Protein AF-A0A7D5TEG6-F1 (afdb_monomer_lite)

Radius of gyration: 22.54 Å; chains: 1; bounding box: 55×43×68 Å

Structure (mmCIF, N/CA/C/O backbone):
data_AF-A0A7D5TEG6-F1
#
_entry.id   AF-A0A7D5TEG6-F1
#
loop_
_atom_site.group_PDB
_atom_site.id
_atom_site.type_symbol
_atom_site.label_atom_id
_atom_site.label_alt_id
_atom_site.label_comp_id
_atom_site.label_asym_id
_atom_site.label_entity_id
_atom_site.label_seq_id
_atom_site.pdbx_PDB_ins_code
_atom_site.Cartn_x
_atom_site.Cartn_y
_atom_site.Cartn_z
_atom_site.occupancy
_atom_site.B_iso_or_equiv
_atom_site.auth_seq_id
_atom_site.auth_comp_id
_atom_site.auth_asym_id
_atom_site.auth_atom_id
_atom_site.pdbx_PDB_model_num
ATOM 1 N N . MET A 1 1 ? 4.858 13.757 38.043 1.00 33.81 1 MET A N 1
ATOM 2 C CA . MET A 1 1 ? 5.793 12.635 37.829 1.00 33.81 1 MET A CA 1
ATOM 3 C C . MET A 1 1 ? 5.201 11.864 36.675 1.00 33.81 1 MET A C 1
ATOM 5 O O . MET A 1 1 ? 4.073 11.424 36.832 1.00 33.81 1 MET A O 1
ATOM 9 N N . SER A 1 2 ? 5.861 11.837 35.517 1.00 42.12 2 SER A N 1
ATOM 10 C CA . SER A 1 2 ? 5.407 11.017 34.390 1.00 42.12 2 SER A CA 1
ATOM 11 C C . SER A 1 2 ? 5.449 9.573 34.869 1.00 42.12 2 SER A C 1
ATOM 13 O O . SER A 1 2 ? 6.533 9.056 35.125 1.00 42.12 2 SER A O 1
ATOM 15 N N . SER A 1 3 ? 4.293 8.974 35.142 1.00 52.59 3 SER A N 1
ATOM 16 C CA . SER A 1 3 ? 4.218 7.530 35.319 1.00 52.59 3 SER A CA 1
ATOM 17 C C . SER A 1 3 ? 4.649 6.920 33.994 1.00 52.59 3 SER A C 1
ATOM 19 O O . SER A 1 3 ? 4.058 7.244 32.968 1.00 52.59 3 SER A O 1
ATOM 21 N N . ASP A 1 4 ? 5.699 6.105 33.996 1.00 64.50 4 ASP A N 1
ATOM 22 C CA . ASP A 1 4 ? 6.094 5.345 32.814 1.00 64.50 4 ASP A CA 1
ATOM 23 C C . ASP A 1 4 ? 4.930 4.415 32.439 1.00 64.50 4 ASP A C 1
ATOM 25 O O .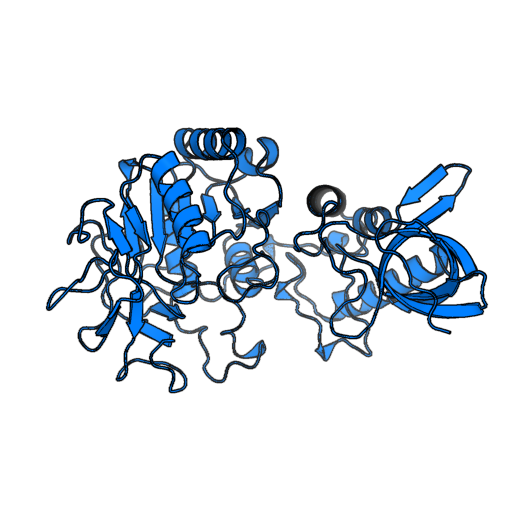 ASP A 1 4 ? 4.711 3.377 33.067 1.00 64.50 4 ASP A O 1
ATOM 29 N N . ILE A 1 5 ? 4.132 4.831 31.452 1.00 75.44 5 ILE A N 1
ATOM 30 C CA . ILE A 1 5 ? 3.056 4.024 30.879 1.00 75.44 5 ILE A CA 1
ATOM 31 C C . ILE A 1 5 ? 3.743 2.896 30.114 1.00 75.44 5 ILE A C 1
ATOM 33 O O . ILE A 1 5 ? 4.296 3.094 29.035 1.00 75.44 5 ILE A O 1
ATOM 37 N N . ALA A 1 6 ? 3.796 1.719 30.734 1.00 72.00 6 ALA A N 1
ATOM 38 C CA . ALA A 1 6 ? 4.521 0.583 30.190 1.00 72.00 6 ALA A CA 1
ATOM 39 C C . ALA A 1 6 ? 3.752 -0.058 29.023 1.00 72.00 6 ALA A C 1
ATOM 41 O O . ALA A 1 6 ? 2.621 -0.506 29.208 1.00 72.00 6 ALA A O 1
ATOM 42 N N . ALA A 1 7 ? 4.412 -0.178 27.865 1.00 66.12 7 ALA A N 1
ATOM 43 C CA . ALA A 1 7 ? 3.873 -0.774 26.636 1.00 66.12 7 ALA A CA 1
ATOM 44 C C . ALA A 1 7 ? 3.349 -2.215 26.810 1.00 66.12 7 ALA A C 1
ATOM 46 O O . ALA A 1 7 ? 2.412 -2.627 26.144 1.00 66.12 7 ALA A O 1
ATOM 47 N N . GLY A 1 8 ? 3.953 -2.996 27.713 1.00 68.75 8 GLY A N 1
ATOM 48 C CA . GLY A 1 8 ? 3.583 -4.398 27.953 1.00 68.75 8 GLY A CA 1
ATOM 49 C C . GLY A 1 8 ? 2.506 -4.610 29.021 1.00 68.75 8 GLY A C 1
ATOM 50 O O . GLY A 1 8 ? 2.272 -5.751 29.416 1.00 68.75 8 GLY A O 1
ATOM 51 N N . ALA A 1 9 ? 1.908 -3.539 29.547 1.00 81.31 9 ALA A N 1
ATOM 52 C CA . ALA A 1 9 ? 0.896 -3.605 30.595 1.00 81.31 9 ALA A CA 1
ATOM 53 C C . ALA A 1 9 ? -0.463 -3.123 30.079 1.00 81.31 9 ALA A C 1
ATOM 55 O O . ALA A 1 9 ? -0.548 -2.182 29.293 1.00 81.31 9 ALA A O 1
ATOM 56 N N . THR A 1 10 ? -1.529 -3.750 30.570 1.00 91.38 10 THR A N 1
ATOM 57 C CA . THR A 1 10 ? -2.897 -3.247 30.428 1.00 91.38 10 THR A CA 1
ATOM 58 C C . THR A 1 10 ? -3.204 -2.281 31.566 1.00 91.38 10 THR A C 1
ATOM 60 O O . THR A 1 10 ? -2.894 -2.583 32.723 1.00 91.38 10 THR A O 1
ATOM 63 N N . HIS A 1 11 ? -3.858 -1.164 31.267 1.00 95.06 11 HIS A N 1
ATOM 64 C CA . HIS A 1 11 ? -4.200 -0.130 32.243 1.00 95.06 11 HIS A CA 1
ATOM 65 C C . HIS A 1 11 ? -5.710 0.029 32.323 1.00 95.06 11 HIS A C 1
ATOM 67 O O . HIS A 1 11 ? -6.381 0.100 31.300 1.00 95.06 11 HIS A O 1
ATOM 73 N N . ARG A 1 12 ? -6.254 0.108 33.538 1.00 95.88 12 ARG A N 1
ATOM 74 C CA . ARG A 1 12 ? -7.656 0.477 33.738 1.00 95.88 12 ARG A CA 1
ATOM 75 C C . ARG A 1 12 ? -7.740 2.000 33.800 1.00 95.88 12 ARG A C 1
ATOM 77 O O . ARG A 1 12 ? -7.102 2.600 34.665 1.00 95.88 12 ARG A O 1
ATOM 84 N N . VAL A 1 13 ? -8.489 2.605 32.886 1.00 97.56 13 VAL A N 1
ATOM 85 C CA . VAL A 1 13 ? -8.575 4.064 32.721 1.00 97.56 13 VAL A CA 1
ATOM 86 C C . VAL A 1 13 ? -10.029 4.511 32.582 1.00 97.56 13 VAL A C 1
ATOM 88 O O . VAL A 1 13 ? -10.871 3.751 32.112 1.00 97.56 13 VAL A O 1
ATOM 91 N N . GLU A 1 14 ? -10.335 5.726 33.021 1.00 98.00 14 GLU A N 1
ATOM 92 C CA . GLU A 1 14 ? -11.634 6.380 32.810 1.00 98.00 14 GLU A CA 1
ATOM 93 C C . GLU A 1 14 ? -11.569 7.199 31.520 1.00 98.00 14 GLU A C 1
ATOM 95 O O . GLU A 1 14 ? -10.647 7.994 31.365 1.00 98.00 14 GLU A O 1
ATOM 100 N N . VAL A 1 15 ? -12.524 7.046 30.607 1.00 98.31 15 VAL A N 1
ATOM 101 C CA . VAL A 1 15 ? -12.613 7.905 29.416 1.00 98.31 15 VAL A CA 1
ATOM 102 C C . VAL A 1 15 ? -13.284 9.219 29.809 1.00 98.31 15 VAL A C 1
ATOM 104 O O . VAL A 1 15 ? -14.466 9.243 30.157 1.00 98.31 15 VAL A O 1
ATOM 107 N N . VAL A 1 16 ? -12.532 10.319 29.769 1.00 97.88 16 VAL A N 1
ATOM 108 C CA . VAL A 1 16 ? -12.995 11.629 30.260 1.00 97.88 16 VAL A CA 1
ATOM 109 C C . VAL A 1 16 ? -13.683 12.451 29.177 1.00 97.88 16 VAL A C 1
ATOM 111 O O . VAL A 1 16 ? -14.654 13.153 29.462 1.00 97.88 16 VAL A O 1
ATOM 114 N N . SER A 1 17 ? -13.210 12.327 27.941 1.00 97.69 17 SER A N 1
ATOM 115 C CA . SER A 1 17 ? -13.795 12.940 26.753 1.00 97.69 17 SER A CA 1
ATOM 116 C C . SER A 1 17 ? -13.511 12.088 25.526 1.00 97.69 17 SER A C 1
ATOM 118 O O . SER A 1 17 ? -12.554 11.320 25.477 1.00 97.69 17 SER A O 1
ATOM 120 N N . VAL A 1 18 ? -14.381 12.232 24.532 1.00 97.69 18 VAL A N 1
ATOM 121 C CA . VAL A 1 18 ? -14.226 11.642 23.205 1.00 97.69 18 VAL A CA 1
ATOM 122 C C . VAL A 1 18 ? -14.066 12.798 22.232 1.00 97.69 18 VAL A C 1
ATOM 124 O O . VAL A 1 18 ? -14.998 13.602 22.088 1.00 97.69 18 VAL A O 1
ATOM 127 N N . THR A 1 19 ? -12.889 12.882 21.620 1.00 95.44 19 THR A N 1
ATOM 128 C CA . THR A 1 19 ? -12.551 13.901 20.625 1.00 95.44 19 THR A CA 1
ATOM 129 C C . THR A 1 19 ? -13.340 13.615 19.352 1.00 95.44 19 THR A C 1
ATOM 131 O O . THR A 1 19 ? -14.197 14.412 18.967 1.00 95.44 19 THR A O 1
ATOM 134 N N . ASP A 1 20 ? -13.158 12.417 18.802 1.00 94.81 20 ASP A N 1
ATOM 135 C CA . ASP A 1 20 ? -13.818 11.911 17.598 1.00 94.81 20 ASP A CA 1
ATOM 136 C C . ASP A 1 20 ? -13.967 10.373 17.662 1.00 94.81 20 ASP A C 1
ATOM 138 O O . ASP A 1 20 ? -13.912 9.775 18.740 1.00 94.81 20 ASP A O 1
ATOM 142 N N . GLY A 1 21 ? -14.240 9.724 16.528 1.00 94.81 21 GLY A N 1
ATOM 143 C CA . GLY A 1 21 ? -14.522 8.292 16.465 1.00 94.81 21 GLY A CA 1
ATOM 144 C C . GLY A 1 21 ? -13.328 7.375 16.779 1.00 94.81 21 GLY A C 1
ATOM 145 O O . GLY A 1 21 ? -13.542 6.212 17.152 1.00 94.81 21 GLY A O 1
ATOM 146 N N . ASP A 1 22 ? -12.098 7.887 16.682 1.00 96.94 22 ASP A N 1
ATOM 147 C CA . ASP A 1 22 ? -10.858 7.137 16.895 1.00 96.94 22 ASP A CA 1
ATOM 148 C C . ASP A 1 22 ? -9.869 7.797 17.876 1.00 96.94 22 ASP A C 1
ATOM 150 O O . ASP A 1 22 ? -8.769 7.280 18.086 1.00 96.94 22 ASP A O 1
ATOM 154 N N . THR A 1 23 ? -10.253 8.897 18.524 1.00 97.44 23 THR A N 1
ATOM 155 C CA . THR A 1 23 ? -9.419 9.616 19.491 1.00 97.44 23 THR A CA 1
ATOM 156 C C . THR A 1 23 ? -10.198 9.947 20.766 1.00 97.44 23 THR A C 1
ATOM 158 O O . THR A 1 23 ? -11.286 10.530 20.741 1.00 97.44 23 THR A O 1
ATOM 161 N N . VAL A 1 24 ? -9.626 9.591 21.922 1.00 98.31 24 VAL A N 1
ATOM 162 C CA . VAL A 1 24 ? -10.227 9.834 23.244 1.00 98.31 24 VAL A CA 1
ATOM 163 C C . VAL A 1 24 ? -9.211 10.363 24.250 1.00 98.31 24 VAL A C 1
ATOM 165 O O . VAL A 1 24 ? -8.031 10.029 24.185 1.00 98.31 24 VAL A O 1
ATOM 168 N N . ASP A 1 25 ? -9.686 11.099 25.248 1.00 98.19 25 ASP A N 1
ATOM 169 C CA . ASP A 1 25 ? -8.905 11.431 26.436 1.00 98.19 25 ASP A CA 1
ATOM 170 C C . ASP A 1 25 ? -9.231 10.449 27.559 1.00 98.19 25 ASP A C 1
ATOM 172 O O . ASP A 1 25 ? -10.400 10.173 27.857 1.00 98.19 25 ASP A O 1
ATOM 176 N N . VAL A 1 26 ? -8.201 9.953 28.239 1.00 98.19 26 VAL A N 1
ATOM 177 C CA . VAL A 1 26 ? -8.351 9.017 29.356 1.00 98.19 26 VAL A CA 1
ATOM 178 C C . VAL A 1 26 ? -7.646 9.509 30.608 1.00 98.19 26 VAL A C 1
ATOM 180 O O . VAL A 1 26 ? -6.601 10.149 30.541 1.00 98.19 26 VAL A O 1
ATOM 183 N N . ARG A 1 27 ? -8.180 9.147 31.774 1.00 97.81 27 ARG A N 1
ATOM 184 C CA . ARG A 1 27 ? -7.600 9.407 33.091 1.00 97.81 27 ARG A CA 1
ATOM 185 C C . ARG A 1 27 ? -7.170 8.105 33.755 1.00 97.81 27 ARG A C 1
ATOM 187 O O . ARG A 1 27 ? -7.964 7.184 33.945 1.00 97.81 27 ARG A O 1
ATOM 194 N N . PHE A 1 28 ? -5.905 8.046 34.153 1.00 95.75 28 PHE A N 1
ATOM 195 C CA . PHE A 1 28 ? -5.330 6.934 34.912 1.00 95.75 28 PHE A CA 1
ATOM 196 C C . PHE A 1 28 ? -5.670 7.041 36.410 1.00 95.75 28 PHE A C 1
ATOM 198 O O . PHE A 1 28 ? -5.977 8.120 36.912 1.00 95.75 28 PHE A O 1
ATOM 205 N N . GLU A 1 29 ? -5.519 5.944 37.165 1.00 88.38 29 GLU A N 1
ATOM 206 C CA . GLU A 1 29 ? -5.794 5.876 38.619 1.00 88.38 29 GLU A CA 1
ATOM 207 C C . GLU A 1 29 ? -5.031 6.939 39.450 1.00 88.38 29 GLU A C 1
ATOM 209 O O . GLU A 1 29 ? -5.483 7.355 40.515 1.00 88.38 29 GLU A O 1
ATOM 214 N N . GLY A 1 30 ? -3.897 7.440 38.945 1.00 86.38 30 GLY A N 1
ATOM 215 C CA . GLY A 1 30 ? -3.116 8.526 39.555 1.00 86.38 30 GLY A CA 1
ATOM 216 C C . GLY A 1 30 ? -3.589 9.953 39.233 1.00 86.38 30 GLY A C 1
ATOM 217 O O . GLY A 1 30 ? -2.960 10.907 39.690 1.00 86.38 30 GLY A O 1
ATOM 218 N N . GLY A 1 31 ? -4.656 10.110 38.443 1.00 92.12 31 GLY A N 1
ATOM 219 C CA . GLY A 1 31 ? -5.210 11.398 38.008 1.00 92.12 31 GLY A CA 1
ATOM 220 C C . GLY A 1 31 ? -4.520 12.028 36.793 1.00 92.12 31 GLY A C 1
ATOM 221 O O . GLY A 1 31 ? -4.879 13.137 36.413 1.00 92.12 31 GLY A O 1
ATOM 222 N N . THR A 1 32 ? -3.533 11.357 36.194 1.00 94.00 32 THR A N 1
ATOM 223 C CA . THR A 1 32 ? -2.913 11.795 34.935 1.00 94.00 32 THR A CA 1
ATOM 224 C C . THR A 1 32 ? -3.886 11.590 33.781 1.00 94.00 32 THR A C 1
ATOM 226 O O . THR A 1 32 ? -4.437 10.497 33.651 1.00 94.00 32 THR A O 1
ATOM 229 N N . GLU A 1 33 ? -4.069 12.626 32.965 1.00 96.50 33 GLU A N 1
ATOM 230 C CA . GLU A 1 33 ? -4.866 12.588 31.738 1.00 96.50 33 GLU A CA 1
ATOM 231 C C . GLU A 1 33 ? -3.951 12.519 30.514 1.00 96.50 33 GLU A C 1
ATOM 233 O O . GLU A 1 33 ? -2.909 13.178 30.479 1.00 96.50 33 GLU A O 1
ATOM 238 N N . GLU A 1 34 ? -4.323 11.692 29.543 1.00 96.94 34 GLU A N 1
ATOM 239 C CA . GLU A 1 34 ? -3.583 11.458 28.304 1.00 96.94 34 GLU A CA 1
ATOM 240 C C . GLU A 1 34 ? -4.557 11.284 27.140 1.00 96.94 34 GLU A C 1
ATOM 242 O O . GLU A 1 34 ? -5.587 10.625 27.286 1.00 96.94 34 GLU A O 1
ATOM 247 N N . GLU A 1 35 ? -4.184 11.804 25.977 1.00 97.38 35 GLU A N 1
ATOM 248 C CA . GLU A 1 35 ? -4.896 11.562 24.723 1.00 97.38 35 GLU A CA 1
ATOM 249 C C . GLU A 1 35 ? -4.433 10.233 24.103 1.00 97.38 35 GLU A C 1
ATOM 251 O O . GLU A 1 35 ? -3.231 9.931 24.042 1.00 97.38 35 GLU A O 1
ATOM 256 N N . VAL A 1 36 ? -5.385 9.434 23.629 1.00 97.88 36 VAL A N 1
ATOM 257 C CA . VAL A 1 36 ? -5.186 8.115 23.025 1.00 97.88 36 VAL A CA 1
ATOM 258 C C . VAL A 1 36 ? -5.748 8.124 21.605 1.00 97.88 36 VAL A C 1
ATOM 260 O O . VAL A 1 36 ? -6.953 8.273 21.425 1.00 97.88 36 VAL A O 1
ATOM 263 N N . ARG A 1 37 ? -4.886 7.892 20.607 1.00 97.50 37 ARG A N 1
ATOM 264 C CA . ARG A 1 37 ? -5.292 7.518 19.244 1.00 97.50 37 ARG A CA 1
ATOM 265 C C . ARG A 1 37 ? -5.490 6.010 19.198 1.00 97.50 37 ARG A C 1
ATOM 267 O O . ARG A 1 37 ? -4.598 5.238 19.569 1.00 97.50 37 ARG A O 1
ATOM 274 N N . LEU A 1 38 ? -6.658 5.598 18.738 1.00 97.75 38 LEU A N 1
ATOM 275 C CA . LEU A 1 38 ? -7.035 4.206 18.602 1.00 97.75 38 LEU A CA 1
ATOM 276 C C . LEU A 1 38 ? -6.373 3.624 17.356 1.00 97.75 38 LEU A C 1
ATOM 278 O O . LEU A 1 38 ? -6.644 4.037 16.234 1.00 97.75 38 LEU A O 1
ATOM 282 N N . VAL A 1 39 ? -5.448 2.687 17.555 1.00 95.75 39 VAL A N 1
ATOM 283 C CA . VAL A 1 39 ? -4.628 2.174 16.449 1.00 95.75 39 VAL A CA 1
ATOM 284 C C . VAL A 1 39 ? -5.355 1.133 15.604 1.00 95.75 39 VAL A C 1
ATOM 286 O O . VAL A 1 39 ? -6.231 0.407 16.083 1.00 95.75 39 VAL A O 1
ATOM 289 N N . GLY A 1 40 ? -4.954 1.045 14.335 1.00 96.44 40 GLY A N 1
ATOM 290 C CA . GLY A 1 40 ? -5.494 0.094 13.360 1.00 96.44 40 GLY A CA 1
ATOM 291 C C . GLY A 1 40 ? -6.855 0.479 12.780 1.00 96.44 40 GLY A C 1
ATOM 292 O O . GLY A 1 40 ? -7.373 -0.253 11.938 1.00 96.44 40 GLY A O 1
ATOM 293 N N . ILE A 1 41 ? -7.424 1.607 13.203 1.00 98.06 41 ILE A N 1
ATOM 294 C CA . ILE A 1 41 ? -8.683 2.141 12.689 1.00 98.06 41 ILE A CA 1
ATOM 295 C C . ILE A 1 41 ? -8.505 3.589 12.259 1.00 98.06 41 ILE A C 1
ATOM 297 O O . ILE A 1 41 ? -7.598 4.279 12.732 1.00 98.06 41 ILE A O 1
ATOM 301 N N . ASP A 1 42 ? -9.395 4.016 11.381 1.00 97.69 42 ASP A N 1
ATOM 302 C CA . ASP A 1 42 ? -9.505 5.398 10.950 1.00 97.69 42 ASP A CA 1
ATOM 303 C C . ASP A 1 42 ? -10.981 5.721 10.716 1.00 97.69 42 ASP A C 1
ATOM 305 O O . ASP A 1 42 ? -11.704 4.941 10.080 1.00 97.69 42 ASP A O 1
ATOM 309 N N . THR A 1 43 ? -11.459 6.809 11.310 1.00 97.69 43 THR A N 1
ATOM 310 C CA . THR A 1 43 ? -12.837 7.287 11.123 1.00 97.69 43 THR A CA 1
ATOM 311 C C . THR A 1 43 ? -12.859 8.477 10.178 1.00 97.69 43 THR A C 1
ATOM 313 O O . THR A 1 43 ? -11.905 9.249 10.215 1.00 97.69 43 THR A O 1
ATOM 316 N N . PRO A 1 44 ? -13.930 8.675 9.384 1.00 97.31 44 PRO A N 1
ATOM 317 C CA . PRO A 1 44 ? -14.028 9.862 8.547 1.00 97.31 44 PRO A CA 1
ATOM 318 C C . PRO A 1 44 ? -13.876 11.143 9.370 1.00 97.31 44 PRO A C 1
ATOM 320 O O . PRO A 1 44 ? -14.352 11.225 10.509 1.00 97.31 44 PRO A O 1
ATOM 323 N N . GLU A 1 45 ? -13.243 12.153 8.789 1.00 95.56 45 GLU A N 1
ATOM 324 C CA . GLU A 1 45 ? -13.004 13.421 9.465 1.00 95.56 45 GLU A CA 1
ATOM 325 C C . GLU A 1 45 ? -14.304 14.214 9.644 1.00 95.56 45 GLU A C 1
ATOM 327 O O . GLU A 1 45 ? -15.174 14.277 8.773 1.00 95.56 45 GLU A O 1
ATOM 332 N N . THR A 1 46 ? -14.427 14.884 10.789 1.00 93.81 46 THR A N 1
ATOM 333 C CA . THR A 1 46 ? -15.545 15.801 11.065 1.00 93.81 46 THR A CA 1
ATOM 334 C C . THR A 1 46 ? -15.424 17.098 10.254 1.00 93.81 46 THR A C 1
ATOM 336 O O . THR A 1 46 ? -14.378 17.401 9.678 1.00 93.81 46 THR A O 1
ATOM 339 N N . GLU A 1 47 ? -16.467 17.939 10.251 1.00 92.94 47 GLU A N 1
ATOM 340 C CA . GLU A 1 47 ? -16.465 19.218 9.512 1.00 92.94 47 GLU A CA 1
ATOM 341 C C . GLU A 1 47 ? -15.282 20.125 9.907 1.00 92.94 47 GLU A C 1
ATOM 343 O O . GLU A 1 47 ? -14.719 20.823 9.064 1.00 92.94 47 GLU A O 1
ATOM 348 N N . GLU A 1 48 ? -14.850 20.094 11.173 1.00 91.94 48 GLU A N 1
ATOM 349 C CA . GLU A 1 48 ? -13.700 20.876 11.653 1.00 91.94 48 GLU A CA 1
ATOM 350 C C . GLU A 1 48 ? -12.377 20.466 10.974 1.00 91.94 48 GLU A C 1
ATOM 352 O O . GLU A 1 48 ? -11.491 21.306 10.737 1.00 91.94 48 GLU A O 1
ATOM 357 N N . ASN A 1 49 ? -12.266 19.189 10.608 1.00 91.94 49 ASN A N 1
ATOM 358 C CA . ASN A 1 49 ? -11.065 18.567 10.064 1.00 91.94 49 ASN A CA 1
ATOM 359 C C . ASN A 1 49 ? -11.199 18.112 8.608 1.00 91.94 49 ASN A C 1
ATOM 361 O O . ASN A 1 49 ? -10.211 17.647 8.051 1.00 91.94 49 ASN A O 1
ATOM 365 N N . ARG A 1 50 ? -12.330 18.369 7.933 1.00 92.12 50 ARG A N 1
ATOM 366 C CA . ARG A 1 50 ? -12.611 17.965 6.537 1.00 92.12 50 ARG A CA 1
ATOM 367 C C . ARG A 1 50 ? -11.525 18.282 5.504 1.00 92.12 50 ARG A C 1
ATOM 369 O O . ARG A 1 50 ? -11.515 17.721 4.420 1.00 92.12 50 ARG A O 1
ATOM 376 N N . ARG A 1 51 ? -10.631 19.232 5.801 1.00 89.75 51 ARG A N 1
ATOM 377 C CA . ARG A 1 51 ? -9.480 19.586 4.950 1.00 89.75 51 ARG A CA 1
ATOM 378 C C . ARG A 1 51 ? -8.383 18.514 4.921 1.00 89.75 51 ARG A C 1
ATOM 380 O O . ARG A 1 51 ? -7.504 18.609 4.076 1.00 89.75 51 ARG A O 1
ATOM 387 N N . PHE A 1 52 ? -8.388 17.600 5.887 1.00 90.25 52 PHE A N 1
ATOM 388 C CA . PHE A 1 52 ? -7.456 16.481 5.998 1.00 90.25 52 PHE A CA 1
ATOM 389 C C . PHE A 1 52 ? -8.058 15.174 5.474 1.00 90.25 52 PHE A C 1
ATOM 391 O O . PHE A 1 52 ? -7.334 14.196 5.349 1.00 90.25 52 PHE A O 1
ATOM 398 N N . GLU A 1 53 ? -9.354 15.175 5.151 1.00 93.06 53 GLU A N 1
ATOM 399 C CA . GLU A 1 53 ? -10.039 14.016 4.594 1.00 93.06 53 GLU A CA 1
ATOM 400 C C . GLU A 1 53 ? -9.588 13.753 3.157 1.00 93.06 53 GLU A C 1
ATOM 402 O O . GLU A 1 53 ? -9.479 14.681 2.342 1.00 93.06 53 GLU A O 1
ATOM 407 N N . ARG A 1 54 ? -9.405 12.476 2.825 1.00 90.94 54 ARG A N 1
ATOM 408 C CA . ARG A 1 54 ? -9.052 12.026 1.481 1.00 90.94 54 ARG A CA 1
ATOM 409 C C . ARG A 1 54 ? -10.053 10.997 1.001 1.00 90.94 54 ARG A C 1
ATOM 411 O O . ARG A 1 54 ? -10.030 9.831 1.379 1.00 90.94 54 ARG A O 1
ATOM 418 N N . ILE A 1 55 ? -10.888 11.394 0.048 1.00 91.12 55 ILE A N 1
ATOM 419 C CA . ILE A 1 55 ? -11.902 10.493 -0.504 1.00 91.12 55 ILE A CA 1
ATOM 420 C C . ILE A 1 55 ? -11.302 9.249 -1.185 1.00 91.12 55 ILE A C 1
ATOM 422 O O . ILE A 1 55 ? -11.932 8.199 -1.248 1.00 91.12 55 ILE A O 1
ATOM 426 N N . GLN A 1 56 ? -10.062 9.324 -1.669 1.00 92.31 56 GLN A N 1
ATOM 427 C CA . GLN A 1 56 ? -9.327 8.211 -2.277 1.00 92.31 56 GLN A CA 1
ATOM 428 C C . GLN A 1 56 ? -9.039 7.064 -1.288 1.00 92.31 56 GLN A C 1
ATOM 430 O O . GLN A 1 56 ? -8.793 5.931 -1.712 1.00 92.31 56 GLN A O 1
ATOM 435 N N . GLU A 1 57 ? -9.092 7.327 0.019 1.00 93.12 57 GLU A N 1
ATOM 436 C CA . GLU A 1 57 ? -8.946 6.314 1.071 1.00 93.12 57 GLU A CA 1
ATOM 437 C C . GLU A 1 57 ? -10.240 5.506 1.289 1.00 93.12 57 GLU A C 1
ATOM 439 O O . GLU A 1 57 ? -10.190 4.387 1.804 1.00 93.12 57 GLU A O 1
ATOM 444 N N . TRP A 1 58 ? -11.383 6.023 0.820 1.00 94.06 58 TRP A N 1
ATOM 445 C CA . TRP A 1 58 ? -12.721 5.459 1.015 1.00 94.06 58 TRP A CA 1
ATOM 446 C C . TRP A 1 58 ? -13.279 4.869 -0.293 1.00 94.06 58 TRP A C 1
ATOM 448 O O . TRP A 1 58 ? -13.913 5.581 -1.078 1.00 94.06 58 TRP A O 1
ATOM 458 N N . PRO A 1 59 ? -13.062 3.569 -0.568 1.00 89.94 59 PRO A N 1
ATOM 459 C CA . PRO A 1 59 ? -13.508 2.955 -1.816 1.00 89.94 59 PRO A CA 1
ATOM 460 C C . PRO A 1 59 ? -15.036 2.937 -1.903 1.00 89.94 59 PRO A C 1
ATOM 462 O O . PRO A 1 59 ? -15.726 2.661 -0.919 1.00 89.94 59 PRO A O 1
ATOM 465 N N . GLY A 1 60 ? -15.565 3.209 -3.089 1.00 91.06 60 GLY A N 1
ATOM 466 C CA . GLY A 1 60 ? -16.992 3.293 -3.403 1.00 91.06 60 GLY A CA 1
ATOM 467 C C . GLY A 1 60 ? -17.700 4.505 -2.816 1.00 91.06 60 GLY A C 1
ATOM 468 O O . GLY A 1 60 ? -18.905 4.625 -2.988 1.00 91.06 60 GLY A O 1
ATOM 469 N N . ILE A 1 61 ? -16.991 5.403 -2.128 1.00 93.38 61 ILE A N 1
ATOM 470 C CA . ILE A 1 61 ? -17.559 6.657 -1.631 1.00 93.38 61 ILE A CA 1
ATOM 471 C C . ILE A 1 61 ? -17.089 7.783 -2.550 1.00 93.38 61 ILE A C 1
ATOM 473 O O . ILE A 1 61 ? -15.887 7.987 -2.725 1.00 93.38 61 ILE A O 1
ATOM 477 N N . GLY A 1 62 ? -18.039 8.476 -3.181 1.00 87.81 62 GLY A N 1
ATOM 478 C CA . GLY A 1 62 ? -17.774 9.541 -4.161 1.00 87.81 62 GLY A CA 1
ATOM 479 C C . GLY A 1 62 ? -18.093 10.959 -3.676 1.00 87.81 62 GLY A C 1
ATOM 480 O O . GLY A 1 62 ? -17.651 11.925 -4.296 1.00 87.81 62 GLY A O 1
ATOM 481 N N . ASP A 1 63 ? -18.811 11.100 -2.558 1.00 91.19 63 ASP A N 1
ATOM 482 C CA . ASP A 1 63 ? -19.208 12.396 -2.000 1.00 91.19 63 ASP A CA 1
ATOM 483 C C . ASP A 1 63 ? -18.486 12.707 -0.671 1.00 91.19 63 ASP A C 1
ATOM 485 O O . ASP A 1 63 ? -18.733 12.032 0.332 1.00 91.19 63 ASP A O 1
ATOM 489 N N . PRO A 1 64 ? -17.634 13.750 -0.613 1.00 92.25 64 PRO A N 1
ATOM 490 C CA . PRO A 1 64 ? -16.983 14.178 0.625 1.00 92.25 64 PRO A CA 1
ATOM 491 C C . PRO A 1 64 ? -17.953 14.573 1.748 1.00 92.25 64 PRO A C 1
ATOM 493 O O . PRO A 1 64 ? -17.612 14.431 2.919 1.00 92.25 64 PRO A O 1
ATOM 496 N N . GLU A 1 65 ? -19.157 15.062 1.432 1.00 94.94 65 GLU A N 1
ATOM 497 C CA . GLU A 1 65 ? -20.135 15.438 2.468 1.00 94.94 65 GLU A CA 1
ATOM 498 C C . GLU A 1 65 ? -20.677 14.208 3.208 1.00 94.94 65 GLU A C 1
ATOM 500 O O . GLU A 1 65 ? -20.978 14.280 4.401 1.00 94.94 65 GLU A O 1
ATOM 505 N N . THR A 1 66 ? -20.722 13.055 2.532 1.00 95.75 66 THR A N 1
ATOM 506 C CA . THR A 1 66 ? -21.052 11.774 3.167 1.00 95.75 66 THR A CA 1
ATOM 507 C C . THR A 1 66 ? -20.016 11.427 4.238 1.00 95.75 66 THR A C 1
ATOM 509 O O . THR A 1 66 ? -20.385 11.026 5.341 1.00 95.75 66 THR A O 1
ATOM 512 N N . LEU A 1 67 ? -18.725 11.640 3.964 1.00 96.69 67 LEU A N 1
ATOM 513 C CA . LEU A 1 67 ? -17.658 11.390 4.940 1.00 96.69 67 LEU A CA 1
ATOM 514 C C . LEU A 1 67 ? -17.802 12.291 6.169 1.00 96.69 67 LEU A C 1
ATOM 516 O O . LEU A 1 67 ? -17.796 11.781 7.284 1.00 96.69 67 LEU A O 1
ATOM 520 N N . VAL A 1 68 ? -18.066 13.587 5.983 1.00 96.50 68 VAL A N 1
ATOM 521 C CA . VAL A 1 68 ? -18.302 14.519 7.101 1.00 96.50 68 VAL A CA 1
ATOM 522 C C . VAL A 1 68 ? -19.478 14.073 7.975 1.00 96.50 68 VAL A C 1
ATOM 524 O O . VAL A 1 68 ? -19.373 14.046 9.205 1.00 96.50 68 VAL A O 1
ATOM 527 N N . GLU A 1 69 ? -20.601 13.679 7.364 1.00 97.12 69 GLU A N 1
ATOM 528 C CA . GLU A 1 69 ? -21.751 13.159 8.107 1.00 97.12 69 GLU A CA 1
ATOM 529 C C . GLU A 1 69 ? -21.385 11.902 8.911 1.00 97.12 69 GLU A C 1
ATOM 531 O O . GLU A 1 69 ? -21.767 11.767 10.080 1.00 97.12 69 GLU A O 1
ATOM 536 N N . TYR A 1 70 ? -20.636 10.979 8.309 1.00 97.88 70 TYR A N 1
ATOM 537 C CA . TYR A 1 70 ? -20.220 9.758 8.986 1.00 97.88 70 TYR A CA 1
ATOM 538 C C . TYR A 1 70 ? -19.130 9.980 10.036 1.00 97.88 70 TYR A C 1
ATOM 540 O O . TYR A 1 70 ? -19.128 9.243 11.020 1.00 97.88 70 TYR A O 1
ATOM 548 N N . GLY A 1 71 ? -18.305 11.021 9.925 1.00 97.75 71 GLY A N 1
ATOM 549 C CA . GLY A 1 71 ? -17.378 11.441 10.978 1.00 97.75 71 GLY A CA 1
ATOM 550 C C . GLY A 1 71 ? -18.111 11.894 12.242 1.00 97.75 71 GLY A C 1
ATOM 551 O O . GLY A 1 71 ? -17.779 11.485 13.362 1.00 97.75 71 GLY A O 1
ATOM 552 N N . GLU A 1 72 ? -19.204 12.648 12.086 1.00 98.00 72 GLU A N 1
ATOM 553 C CA . GLU A 1 72 ? -20.079 13.022 13.207 1.00 98.00 72 GLU A CA 1
ATOM 554 C C . GLU A 1 72 ? -20.795 11.805 13.813 1.00 98.00 72 GLU A C 1
ATOM 556 O O . GLU A 1 72 ? -20.899 11.675 15.039 1.00 98.00 72 GLU A O 1
ATOM 561 N N . ARG A 1 73 ? -21.259 10.869 12.972 1.00 98.50 73 ARG A N 1
ATOM 562 C CA . ARG A 1 73 ? -21.894 9.620 13.427 1.00 98.50 73 ARG A CA 1
ATOM 563 C C . ARG A 1 73 ? -20.905 8.705 14.156 1.00 98.50 73 ARG A C 1
ATOM 565 O O . ARG A 1 73 ? -21.259 8.172 15.207 1.00 98.50 73 ARG A O 1
ATOM 572 N N . ALA A 1 74 ? -19.676 8.568 13.66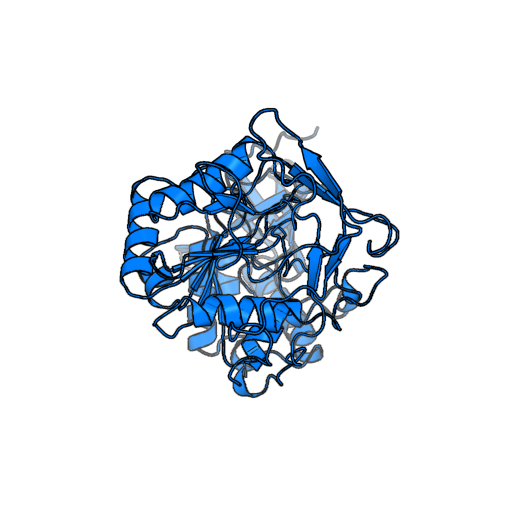2 1.00 98.44 74 ALA A N 1
ATOM 573 C CA . ALA A 1 74 ? -18.607 7.813 14.312 1.00 98.44 74 ALA A CA 1
ATOM 574 C C . ALA A 1 74 ? -18.261 8.415 15.681 1.00 98.44 74 ALA A C 1
ATOM 576 O O . ALA A 1 74 ? -18.189 7.703 16.683 1.00 98.44 74 ALA A O 1
ATOM 577 N N . SER A 1 75 ? -18.168 9.744 15.756 1.00 98.31 75 SER A N 1
ATOM 578 C CA . SER A 1 75 ? -17.955 10.467 17.011 1.00 98.31 75 SER A CA 1
ATOM 579 C C . SER A 1 75 ? -19.107 10.270 18.006 1.00 98.31 75 SER A C 1
ATOM 581 O O . SER A 1 75 ? -18.891 10.139 19.212 1.00 98.31 75 SER A O 1
ATOM 583 N N . ALA A 1 76 ? -20.357 10.244 17.535 1.00 98.44 76 ALA A N 1
ATOM 584 C CA . ALA A 1 76 ? -21.517 9.950 18.377 1.00 98.44 76 ALA A CA 1
ATOM 585 C C . ALA A 1 76 ? -21.506 8.500 18.889 1.00 98.44 76 ALA A C 1
ATOM 587 O O . ALA A 1 76 ? -21.759 8.279 20.074 1.00 98.44 76 ALA A O 1
ATOM 588 N N . PHE A 1 77 ? -21.156 7.539 18.030 1.00 98.50 77 PHE A N 1
ATOM 589 C CA . PHE A 1 77 ? -21.008 6.130 18.395 1.00 98.50 77 PHE A CA 1
ATOM 590 C C . PHE A 1 77 ? -19.934 5.936 19.476 1.00 98.50 77 PHE A C 1
ATOM 592 O O . PHE A 1 77 ? -20.190 5.309 20.505 1.00 98.50 77 PHE A O 1
ATOM 599 N N . ALA A 1 78 ? -18.767 6.560 19.303 1.00 98.38 78 ALA A N 1
ATOM 600 C CA . ALA A 1 78 ? -17.693 6.566 20.291 1.00 98.38 78 ALA A CA 1
ATOM 601 C C . ALA A 1 78 ? -18.156 7.129 21.644 1.00 98.38 78 ALA A C 1
ATOM 603 O O . ALA A 1 78 ? -17.919 6.524 22.689 1.00 98.38 78 ALA A O 1
ATOM 604 N N . ARG A 1 79 ? -18.878 8.259 21.640 1.00 98.44 79 ARG A N 1
ATOM 605 C CA . ARG A 1 79 ? -19.434 8.868 22.862 1.00 98.44 79 ARG A CA 1
ATOM 606 C C . ARG A 1 79 ? -20.435 7.957 23.561 1.00 98.44 79 ARG A C 1
ATOM 608 O O . ARG A 1 79 ? -20.394 7.867 24.782 1.00 98.44 79 ARG A O 1
ATOM 615 N N . GLU A 1 80 ? -21.307 7.289 22.810 1.00 97.62 80 GLU A N 1
ATOM 616 C CA . GLU A 1 80 ? -22.287 6.347 23.363 1.00 97.62 80 GLU A CA 1
ATOM 617 C C . GLU A 1 80 ? -21.614 5.149 24.044 1.00 97.62 80 GLU A C 1
ATOM 619 O O . GLU A 1 80 ? -22.081 4.706 25.091 1.00 97.62 80 GLU A O 1
ATOM 624 N N . ARG A 1 81 ? -20.529 4.624 23.460 1.00 97.31 81 ARG A N 1
ATOM 625 C CA . ARG A 1 81 ? -19.830 3.439 23.977 1.00 97.31 81 ARG A CA 1
ATOM 626 C C . ARG A 1 81 ? -18.820 3.735 25.076 1.00 97.31 81 ARG A C 1
ATOM 628 O O . ARG A 1 81 ? -18.636 2.899 25.953 1.00 97.31 81 ARG A O 1
ATOM 635 N N . LEU A 1 82 ? -18.132 4.873 25.004 1.00 98.12 82 LEU A N 1
ATOM 636 C CA . LEU A 1 82 ? -16.922 5.106 25.791 1.00 98.12 82 LEU A CA 1
ATOM 637 C C . LEU A 1 82 ? -17.056 6.235 26.813 1.00 98.12 82 LEU A C 1
ATOM 639 O O . LEU A 1 82 ? -16.384 6.179 27.835 1.00 98.12 82 LEU A O 1
ATOM 643 N N . ALA A 1 83 ? -17.865 7.272 26.579 1.00 96.88 83 ALA A N 1
ATOM 644 C CA . ALA A 1 83 ? -17.793 8.481 27.403 1.00 96.88 83 ALA A CA 1
ATOM 645 C C . ALA A 1 83 ? -18.206 8.222 28.865 1.00 96.88 83 ALA A C 1
ATOM 647 O O . ALA A 1 83 ? -19.335 7.826 29.146 1.00 96.88 83 ALA A O 1
ATOM 648 N N . GLY A 1 84 ? -17.297 8.499 29.806 1.00 96.25 84 GLY A N 1
ATOM 649 C CA . GLY A 1 84 ? -17.501 8.250 31.236 1.00 96.25 84 GLY A CA 1
ATOM 650 C C . GLY A 1 84 ? -17.334 6.786 31.658 1.00 96.25 84 GLY A C 1
ATOM 651 O O . GLY A 1 84 ? -17.422 6.490 32.853 1.00 96.25 84 GLY A O 1
ATOM 652 N N . GLU A 1 85 ? -17.067 5.877 30.719 1.00 96.88 85 GLU A N 1
ATOM 653 C CA . GLU A 1 85 ? -16.835 4.470 31.018 1.00 96.88 85 GLU A CA 1
ATOM 654 C C . GLU A 1 85 ? -15.425 4.229 31.556 1.00 96.88 85 GLU A C 1
ATOM 656 O O . GLU A 1 85 ? -14.460 4.943 31.265 1.00 96.88 85 GLU A O 1
ATOM 661 N N . THR A 1 86 ? -15.296 3.171 32.357 1.00 96.62 86 THR A N 1
ATOM 662 C CA . THR A 1 86 ? -13.986 2.666 32.772 1.00 96.62 86 THR A CA 1
ATOM 663 C C . THR A 1 86 ? -13.579 1.506 31.878 1.00 96.62 86 THR A C 1
ATOM 665 O O . THR A 1 86 ? -14.146 0.416 31.968 1.00 96.62 86 THR A O 1
ATOM 668 N N . VAL A 1 87 ? -12.549 1.725 31.071 1.00 98.00 87 VAL A N 1
ATOM 669 C CA . VAL A 1 87 ? -12.097 0.812 30.020 1.00 98.00 87 VAL A CA 1
ATOM 670 C C . VAL A 1 87 ? -10.722 0.229 30.338 1.00 98.00 87 VAL A C 1
ATOM 672 O O . VAL A 1 87 ? -9.985 0.715 31.202 1.00 98.00 87 VAL A O 1
ATOM 675 N N . THR A 1 88 ? -10.371 -0.844 29.637 1.00 97.62 88 THR A N 1
ATOM 676 C CA . THR A 1 88 ? -9.017 -1.397 29.618 1.00 97.62 88 THR A CA 1
ATOM 677 C C . THR A 1 88 ? -8.280 -0.857 28.400 1.00 97.62 88 THR A C 1
ATOM 679 O O . THR A 1 88 ? -8.656 -1.150 27.269 1.00 97.62 88 THR A O 1
ATOM 682 N N . LEU A 1 89 ? -7.216 -0.096 28.643 1.00 97.88 89 LEU A N 1
ATOM 683 C CA . LEU A 1 89 ? -6.263 0.367 27.642 1.00 97.88 89 LEU A CA 1
ATOM 684 C C . LEU A 1 89 ? -5.120 -0.644 27.504 1.00 97.88 89 LEU A C 1
ATOM 686 O O . LEU A 1 89 ? -4.508 -1.046 28.498 1.00 97.88 89 LEU A O 1
ATOM 690 N N . SER A 1 90 ? -4.802 -1.028 26.272 1.00 96.69 90 SER A N 1
ATOM 691 C CA . SER A 1 90 ? -3.641 -1.861 25.934 1.00 96.69 90 SER A CA 1
ATOM 692 C C . SER A 1 90 ? -2.922 -1.336 24.688 1.00 96.69 90 SER A C 1
ATOM 694 O O . SER A 1 90 ? -3.435 -0.444 24.018 1.00 96.69 90 SER A O 1
ATOM 696 N N . PHE A 1 91 ? -1.728 -1.856 24.399 1.00 95.38 91 PHE A N 1
ATOM 697 C CA . PHE A 1 91 ? -0.861 -1.382 23.315 1.00 95.38 91 PHE A CA 1
ATOM 698 C C . PHE A 1 91 ? -0.511 -2.525 22.364 1.00 95.38 91 PHE A C 1
ATOM 700 O O . PHE A 1 91 ? -0.388 -3.678 22.789 1.00 95.38 91 PHE A O 1
ATOM 707 N N . ASP A 1 92 ? -0.324 -2.205 21.084 1.00 93.62 92 ASP A N 1
ATOM 708 C CA . ASP A 1 92 ? 0.174 -3.172 20.110 1.00 93.62 92 ASP A CA 1
ATOM 709 C C . ASP A 1 92 ? 1.689 -3.381 20.289 1.00 93.62 92 ASP A C 1
ATOM 711 O O . ASP A 1 92 ? 2.425 -2.401 20.398 1.00 93.62 92 ASP A O 1
ATOM 715 N N . PRO A 1 93 ? 2.195 -4.628 20.314 1.00 91.38 93 PRO A N 1
ATOM 716 C CA . PRO A 1 93 ? 3.628 -4.879 20.454 1.00 91.38 93 PRO A CA 1
ATOM 717 C C . PRO A 1 93 ? 4.455 -4.467 19.226 1.00 91.38 93 PRO A C 1
ATOM 719 O O . PRO A 1 93 ? 5.679 -4.379 19.341 1.00 91.38 93 PRO A O 1
ATOM 722 N N . SER A 1 94 ? 3.822 -4.256 18.068 1.00 88.38 94 SER A N 1
ATOM 723 C CA . SER A 1 94 ? 4.476 -3.794 16.840 1.00 88.38 94 SER A CA 1
ATOM 724 C C . SER A 1 94 ? 4.596 -2.270 16.756 1.00 88.38 94 SER A C 1
ATOM 726 O O . SER A 1 94 ? 5.304 -1.781 15.882 1.00 88.38 94 SER A O 1
ATOM 728 N N . GLU A 1 95 ? 3.946 -1.524 17.654 1.00 88.06 95 GLU A N 1
ATOM 729 C CA . GLU A 1 95 ? 3.919 -0.058 17.649 1.00 88.06 95 GLU A CA 1
ATOM 730 C C . GLU A 1 95 ? 4.634 0.524 18.879 1.00 88.06 95 GLU A C 1
ATOM 732 O O . GLU A 1 95 ? 4.671 -0.092 19.953 1.00 88.06 95 GLU A O 1
ATOM 737 N N . PRO A 1 96 ? 5.204 1.738 18.780 1.00 89.31 96 PRO A N 1
ATOM 738 C CA . PRO A 1 96 ? 5.616 2.467 19.964 1.00 89.31 96 PRO A CA 1
ATOM 739 C C . PRO A 1 96 ? 4.389 2.834 20.810 1.00 89.31 96 PRO A C 1
ATOM 741 O O . PRO A 1 96 ? 3.299 3.075 20.306 1.00 89.31 96 PRO A O 1
ATOM 744 N N . THR A 1 97 ? 4.575 2.976 22.122 1.00 91.56 97 THR A N 1
ATOM 745 C CA . THR A 1 97 ? 3.494 3.411 23.028 1.00 91.56 97 THR A CA 1
ATOM 746 C C . THR A 1 97 ? 2.940 4.789 22.671 1.00 91.56 97 THR A C 1
ATOM 748 O O . THR A 1 97 ? 1.786 5.082 22.975 1.00 91.56 97 THR A O 1
ATOM 751 N N . ARG A 1 98 ? 3.765 5.651 22.065 1.00 92.69 98 ARG A N 1
ATOM 752 C CA . ARG A 1 98 ? 3.387 7.003 21.660 1.00 92.69 98 ARG A CA 1
ATOM 753 C C . ARG A 1 98 ? 3.749 7.262 20.208 1.00 92.69 98 ARG A C 1
ATOM 755 O O . ARG A 1 98 ? 4.840 6.898 19.775 1.00 92.69 98 ARG A O 1
ATOM 762 N N . GLY A 1 99 ? 2.850 7.942 19.507 1.00 87.50 99 GLY A N 1
ATOM 763 C CA . GLY A 1 99 ? 3.068 8.405 18.143 1.00 87.50 99 GLY A CA 1
ATOM 764 C C . GLY A 1 99 ? 3.859 9.713 18.090 1.00 87.50 99 GLY A C 1
ATOM 765 O O . GLY A 1 99 ? 4.160 10.331 19.114 1.00 87.50 99 GLY A O 1
ATOM 766 N N . THR A 1 100 ? 4.143 10.178 16.875 1.00 84.50 100 THR A N 1
ATOM 767 C CA . THR A 1 100 ? 4.941 11.389 16.598 1.00 84.50 100 THR A CA 1
ATOM 768 C C . THR A 1 100 ? 4.380 12.659 17.249 1.00 84.50 100 THR A C 1
ATOM 770 O O . THR A 1 100 ? 5.138 13.537 17.651 1.00 84.50 100 THR A O 1
ATOM 773 N N . TYR A 1 101 ? 3.058 12.735 17.423 1.00 84.88 101 TYR A N 1
ATOM 774 C CA . TYR A 1 101 ? 2.372 13.861 18.071 1.00 84.88 101 TYR A CA 1
ATOM 775 C C . TYR A 1 101 ? 2.301 13.750 19.602 1.00 84.88 101 TYR A C 1
ATOM 777 O O . TYR A 1 101 ? 1.641 14.550 20.253 1.00 84.88 101 TYR A O 1
ATOM 785 N N . GLY A 1 102 ? 2.950 12.746 20.196 1.00 89.38 102 GLY A N 1
ATOM 786 C CA . GLY A 1 102 ? 2.957 12.520 21.641 1.00 89.38 102 GLY A CA 1
ATOM 787 C C . GLY A 1 102 ? 1.734 11.777 22.184 1.00 89.38 102 GLY A C 1
ATOM 788 O O . GLY A 1 102 ? 1.788 11.343 23.333 1.00 89.38 102 GLY A O 1
ATOM 789 N N . ARG A 1 103 ? 0.682 11.564 21.381 1.00 94.50 103 ARG A N 1
ATOM 790 C CA . ARG A 1 103 ? -0.503 10.755 21.731 1.00 94.50 103 ARG A CA 1
ATOM 791 C C . ARG A 1 103 ? -0.129 9.312 22.053 1.00 94.50 103 ARG A C 1
ATOM 793 O O . ARG A 1 103 ? 0.766 8.760 21.408 1.00 94.50 103 ARG A O 1
ATOM 800 N N . LEU A 1 104 ? -0.822 8.700 23.010 1.00 96.44 104 LEU A N 1
ATOM 801 C CA . LEU A 1 104 ? -0.759 7.254 23.220 1.00 96.44 104 LEU A CA 1
ATOM 802 C C . LEU A 1 104 ? -1.372 6.525 22.019 1.00 96.44 104 LEU A C 1
ATOM 804 O O . LEU A 1 104 ? -2.348 6.994 21.443 1.00 96.44 104 LEU A O 1
ATOM 808 N N . LEU A 1 105 ? -0.805 5.377 21.662 1.00 95.94 105 LEU A N 1
ATOM 809 C CA . LEU A 1 105 ? -1.256 4.529 20.559 1.00 95.94 105 LEU A CA 1
ATOM 810 C C . LEU A 1 105 ? -1.895 3.259 21.119 1.00 95.94 105 LEU A C 1
ATOM 812 O O . LEU A 1 105 ? -1.189 2.334 21.511 1.00 95.94 105 LEU A O 1
ATOM 816 N N . GLY A 1 106 ? -3.223 3.232 21.224 1.00 96.69 106 GLY A N 1
ATOM 817 C CA . GLY A 1 106 ? -3.909 2.292 22.106 1.00 96.69 106 GLY A CA 1
ATOM 818 C C . GLY A 1 106 ? -5.059 1.501 21.496 1.00 96.69 106 GLY A C 1
ATOM 819 O O . GLY A 1 106 ? -5.638 1.845 20.469 1.00 96.69 106 GLY A O 1
ATOM 820 N N . TYR A 1 107 ? -5.418 0.447 22.213 1.00 97.88 107 TYR A N 1
ATOM 821 C CA . TYR A 1 107 ? -6.628 -0.347 22.052 1.00 97.88 107 TYR A CA 1
ATOM 822 C C . TYR A 1 107 ? -7.505 -0.192 23.286 1.00 97.88 107 TYR A C 1
ATOM 824 O O . TYR A 1 107 ? -6.978 -0.223 24.403 1.00 97.88 107 TYR A O 1
ATOM 832 N N . LEU A 1 108 ? -8.823 -0.115 23.096 1.00 98.19 108 LEU A N 1
ATOM 833 C CA . LEU A 1 108 ? -9.781 -0.056 24.198 1.00 98.19 108 LEU A CA 1
ATOM 834 C C . LEU A 1 108 ? -10.694 -1.283 24.226 1.00 98.19 108 LEU A C 1
ATOM 836 O O . LEU A 1 108 ? -11.295 -1.658 23.218 1.00 98.19 108 LEU A O 1
ATOM 840 N N . GLU A 1 109 ? -10.829 -1.875 25.410 1.00 98.12 109 GLU A N 1
ATOM 841 C CA . GLU A 1 109 ? -11.865 -2.860 25.721 1.00 98.12 109 GLU A CA 1
ATOM 842 C C . GLU A 1 109 ? -12.772 -2.327 26.842 1.00 98.12 109 GLU A C 1
ATOM 844 O O . GLU A 1 109 ? -12.275 -1.896 27.887 1.00 98.12 109 GLU A O 1
ATOM 849 N N . TYR A 1 110 ? -14.091 -2.386 26.660 1.00 96.94 110 TYR A N 1
ATOM 850 C CA . TYR A 1 110 ? -15.084 -2.048 27.688 1.00 96.94 110 TYR A CA 1
ATOM 851 C C . TYR A 1 110 ? -15.970 -3.259 28.008 1.00 96.94 110 TYR A C 1
ATOM 853 O O . TYR A 1 110 ? -15.955 -4.255 27.288 1.00 96.94 110 TYR A O 1
ATOM 861 N N . GLU A 1 111 ? -16.695 -3.215 29.124 1.00 95.75 111 GLU A N 1
ATOM 862 C CA . GLU A 1 111 ? -17.594 -4.298 29.542 1.00 95.75 111 GLU A CA 1
ATOM 863 C C . GLU A 1 111 ? -19.037 -3.935 29.171 1.00 95.75 111 GLU A C 1
ATOM 865 O O . GLU A 1 111 ? -19.540 -2.901 29.608 1.00 95.75 111 GLU A O 1
ATOM 870 N N . ALA A 1 112 ? -19.723 -4.795 28.421 1.00 93.12 112 ALA A N 1
ATOM 871 C CA . ALA A 1 112 ? -21.141 -4.653 28.094 1.00 93.12 112 ALA A CA 1
ATOM 872 C C . ALA A 1 112 ? -21.850 -6.000 28.239 1.00 93.12 112 ALA A C 1
ATOM 874 O O . ALA A 1 112 ? -21.357 -7.021 27.773 1.00 93.12 112 ALA A O 1
ATOM 875 N N . ASP A 1 113 ? -22.985 -6.020 28.944 1.00 92.75 113 ASP A N 1
ATOM 876 C CA . ASP A 1 113 ? -23.783 -7.232 29.197 1.00 92.75 113 ASP A CA 1
ATOM 877 C C . ASP A 1 113 ? -22.992 -8.434 29.768 1.00 92.75 113 ASP A C 1
ATOM 879 O O . ASP A 1 113 ? -23.388 -9.592 29.639 1.00 92.75 113 ASP A O 1
ATOM 883 N N . GLY A 1 114 ? -21.890 -8.156 30.476 1.00 90.50 114 GLY A N 1
ATOM 884 C CA . GLY A 1 114 ? -21.004 -9.170 31.059 1.00 90.50 114 GLY A CA 1
ATOM 885 C C . GLY A 1 114 ? -19.967 -9.748 30.091 1.00 90.50 114 GLY A C 1
ATOM 886 O O . GLY A 1 114 ? -19.310 -10.732 30.438 1.00 90.50 114 GLY A O 1
ATOM 887 N N . GLU A 1 115 ? -19.815 -9.155 28.907 1.00 93.94 115 GLU A N 1
ATOM 888 C CA . GLU A 1 115 ? -18.803 -9.493 27.912 1.00 93.94 115 GLU A CA 1
ATOM 889 C C . GLU A 1 115 ? -17.833 -8.326 27.682 1.00 93.94 115 GLU A C 1
ATOM 891 O O . GLU A 1 115 ? -18.209 -7.153 27.709 1.00 93.94 115 GLU A O 1
ATOM 896 N N . ARG A 1 116 ? -16.567 -8.660 27.406 1.00 95.44 116 ARG A N 1
ATOM 897 C CA . ARG A 1 116 ? -15.555 -7.678 27.005 1.00 95.44 116 ARG A CA 1
ATOM 898 C C . ARG A 1 116 ? -15.700 -7.372 25.523 1.00 95.44 116 ARG A C 1
ATOM 900 O O . ARG A 1 116 ? -15.505 -8.262 24.692 1.00 95.44 116 ARG A O 1
ATOM 907 N N . VAL A 1 117 ? -15.970 -6.117 25.200 1.00 97.88 117 VAL A N 1
ATOM 908 C CA . VAL A 1 117 ? -16.105 -5.621 23.832 1.00 97.88 117 VAL A CA 1
ATOM 909 C C . VAL A 1 117 ? -14.832 -4.891 23.430 1.00 97.88 117 VAL A C 1
ATOM 911 O O . VAL A 1 117 ? -14.407 -3.953 24.099 1.00 97.88 117 VAL A O 1
ATOM 914 N N . PHE A 1 118 ? -14.218 -5.325 22.328 1.00 98.00 118 PHE A N 1
ATOM 915 C CA . PHE A 1 118 ? -13.063 -4.653 21.733 1.00 98.00 118 PHE A CA 1
ATOM 916 C C . PHE A 1 118 ? -13.538 -3.534 20.802 1.00 98.00 118 PHE A C 1
ATOM 918 O O . PHE A 1 118 ? -13.957 -3.805 19.673 1.00 98.00 118 PHE A O 1
ATOM 925 N N . TYR A 1 119 ? -13.459 -2.288 21.275 1.00 98.56 119 TYR A N 1
ATOM 926 C CA . TYR A 1 119 ? -14.050 -1.130 20.603 1.00 98.56 119 TYR A CA 1
ATOM 927 C C . TYR A 1 119 ? -13.496 -0.924 19.186 1.00 98.56 119 TYR A C 1
ATOM 929 O O . TYR A 1 119 ? -14.281 -0.751 18.260 1.00 98.56 119 TYR A O 1
ATOM 937 N N . ASN A 1 120 ? -12.174 -1.035 18.976 1.00 98.44 120 ASN A N 1
ATOM 938 C CA . ASN A 1 120 ? -11.581 -0.830 17.645 1.00 98.44 120 ASN A CA 1
ATOM 939 C C . ASN A 1 120 ? -12.170 -1.793 16.597 1.00 98.44 120 ASN A C 1
ATOM 941 O O . ASN A 1 120 ? -12.370 -1.417 15.449 1.00 98.44 120 ASN A O 1
ATOM 945 N N . ARG A 1 121 ? -12.491 -3.038 16.973 1.00 98.44 121 ARG A N 1
ATOM 946 C CA . ARG A 1 121 ? -13.176 -3.962 16.057 1.00 98.44 121 ARG A CA 1
ATOM 947 C C . ARG A 1 121 ? -14.659 -3.634 15.914 1.00 98.44 121 ARG A C 1
ATOM 949 O O . ARG A 1 121 ? -15.195 -3.809 14.826 1.00 98.44 121 ARG A O 1
ATOM 956 N N . GLU A 1 122 ? -15.321 -3.226 16.992 1.00 98.50 122 GLU A N 1
ATOM 957 C CA . GLU A 1 122 ? -16.747 -2.887 16.981 1.00 98.50 122 GLU A CA 1
ATOM 958 C C . GLU A 1 122 ? -17.038 -1.716 16.036 1.00 98.50 122 GLU A C 1
ATOM 960 O O . GLU A 1 122 ? -17.871 -1.856 15.148 1.00 98.50 122 GLU A O 1
ATOM 965 N N . VAL A 1 123 ? -16.307 -0.604 16.159 1.00 98.69 123 VAL A N 1
ATOM 966 C CA . VAL A 1 123 ? -16.522 0.597 15.332 1.00 98.69 123 VAL A CA 1
ATOM 967 C C . VAL A 1 123 ? -16.330 0.316 13.834 1.00 98.69 123 VAL A C 1
ATOM 969 O O . VAL A 1 123 ? -17.098 0.810 13.009 1.00 98.69 123 VAL A O 1
ATOM 972 N N . VAL A 1 124 ? -15.383 -0.561 13.478 1.00 98.75 124 VAL A N 1
ATOM 973 C CA . VAL A 1 124 ? -15.199 -1.043 12.098 1.00 98.75 124 VAL A CA 1
ATOM 974 C C . VAL A 1 124 ? -16.348 -1.962 11.665 1.00 98.75 124 VAL A C 1
ATOM 976 O O . VAL A 1 124 ? -16.897 -1.798 10.578 1.00 98.75 124 VAL A O 1
ATOM 979 N N . ALA A 1 125 ? -16.752 -2.915 12.511 1.00 98.62 125 ALA A N 1
ATOM 980 C CA . ALA A 1 125 ? -17.811 -3.885 12.202 1.00 98.62 125 ALA A CA 1
ATOM 981 C C . ALA A 1 125 ? -19.214 -3.258 12.079 1.00 98.62 125 ALA A C 1
ATOM 983 O O . ALA A 1 125 ? -20.093 -3.826 11.423 1.00 98.62 125 ALA A O 1
ATOM 984 N N . GLU A 1 126 ? -19.433 -2.109 12.714 1.00 98.56 126 GLU A N 1
ATOM 985 C CA . GLU A 1 126 ? -20.647 -1.297 12.579 1.00 98.56 126 GLU A CA 1
ATOM 986 C C . GLU A 1 126 ? -20.570 -0.307 11.401 1.00 98.56 126 GLU A C 1
ATOM 988 O O . GLU A 1 126 ? -21.562 0.340 11.071 1.00 98.56 126 GLU A O 1
ATOM 993 N N . GLY A 1 127 ? -19.423 -0.231 10.717 1.00 98.31 127 GLY A N 1
ATOM 994 C CA . GLY A 1 127 ? -19.227 0.597 9.529 1.00 98.31 127 GLY A CA 1
ATOM 995 C C . GLY A 1 127 ? -19.011 2.081 9.824 1.00 98.31 127 GLY A C 1
ATOM 996 O O . GLY A 1 127 ? -19.330 2.911 8.980 1.00 98.31 127 GLY A O 1
ATOM 997 N N . TYR A 1 128 ? -18.504 2.433 11.006 1.00 98.38 128 TYR A N 1
ATOM 998 C CA . TYR A 1 128 ? -18.149 3.817 11.356 1.00 98.38 128 TYR A CA 1
ATOM 999 C C . TYR A 1 128 ? -16.660 4.128 11.168 1.00 98.38 128 TYR A C 1
ATOM 1001 O O . TYR A 1 128 ? -16.272 5.289 11.240 1.00 98.38 128 TYR A O 1
ATOM 1009 N N . ALA A 1 129 ? -15.837 3.107 10.925 1.00 98.31 129 ALA A N 1
ATOM 1010 C CA . ALA A 1 129 ? -14.407 3.226 10.668 1.00 98.31 129 ALA A CA 1
ATOM 1011 C C . ALA A 1 129 ? -13.975 2.274 9.545 1.00 98.31 129 ALA A C 1
ATOM 1013 O O . ALA A 1 129 ? -14.573 1.204 9.366 1.00 98.31 129 ALA A O 1
ATOM 1014 N N . ARG A 1 130 ? -12.894 2.625 8.848 1.00 97.81 130 ARG A N 1
ATOM 1015 C CA . ARG A 1 130 ? -12.125 1.705 7.998 1.00 97.81 130 ARG A CA 1
ATOM 1016 C C . ARG A 1 130 ? -10.998 1.058 8.800 1.00 97.81 130 ARG A C 1
ATOM 1018 O O . ARG A 1 130 ? -10.591 1.572 9.847 1.00 97.81 130 ARG A O 1
ATOM 1025 N N . ALA A 1 131 ? -10.478 -0.072 8.324 1.00 97.62 131 ALA A N 1
ATOM 1026 C CA . ALA A 1 131 ? -9.209 -0.563 8.837 1.00 97.62 131 ALA A CA 1
ATOM 1027 C C . ALA A 1 131 ? -8.087 0.338 8.309 1.00 97.62 131 ALA A C 1
ATOM 1029 O O . ALA A 1 131 ? -8.001 0.603 7.112 1.00 97.62 131 ALA A O 1
ATOM 1030 N N . TYR A 1 132 ? -7.220 0.791 9.207 1.00 96.75 132 TYR A N 1
ATOM 1031 C CA . TYR A 1 132 ? -6.024 1.531 8.829 1.00 96.75 132 TYR A CA 1
ATOM 1032 C C . TYR A 1 132 ? -4.913 0.536 8.488 1.00 96.75 132 TYR A C 1
ATOM 1034 O O . TYR A 1 132 ? -4.561 -0.314 9.316 1.00 96.75 132 TYR A O 1
ATOM 1042 N N . HIS A 1 133 ? -4.377 0.603 7.270 1.00 95.44 133 HIS A N 1
ATOM 1043 C CA . HIS A 1 133 ? -3.491 -0.406 6.688 1.00 95.44 133 HIS A CA 1
ATOM 1044 C C . HIS A 1 133 ? -2.031 -0.318 7.182 1.00 95.44 133 HIS A C 1
ATOM 1046 O O . HIS A 1 133 ? -1.083 -0.335 6.397 1.00 95.44 133 HIS A O 1
ATOM 1052 N N . SER A 1 134 ? -1.843 -0.288 8.506 1.00 93.94 134 SER A N 1
ATOM 1053 C CA . SER A 1 134 ? -0.536 -0.285 9.176 1.00 93.94 134 SER A CA 1
ATOM 1054 C C . SER A 1 134 ? -0.040 -1.676 9.591 1.00 93.94 134 SER A C 1
ATOM 1056 O O . SER A 1 134 ? -0.714 -2.690 9.404 1.00 93.94 134 SER A O 1
ATOM 1058 N N . GLY A 1 135 ? 1.151 -1.734 10.199 1.00 92.25 135 GLY A N 1
ATOM 1059 C CA . GLY A 1 135 ? 1.818 -2.965 10.646 1.00 92.25 135 GLY A CA 1
ATOM 1060 C C . GLY A 1 135 ? 1.273 -3.606 11.934 1.00 92.25 135 GLY A C 1
ATOM 1061 O O . GLY A 1 135 ? 1.861 -4.577 12.425 1.00 92.25 135 GLY A O 1
ATOM 1062 N N . VAL A 1 136 ? 0.173 -3.097 12.500 1.00 94.69 136 VAL A N 1
ATOM 1063 C CA . VAL A 1 136 ? -0.389 -3.586 13.772 1.00 94.69 136 VAL A CA 1
ATOM 1064 C C . VAL A 1 136 ? -0.823 -5.054 13.709 1.00 94.69 136 VAL A C 1
ATOM 1066 O O . VAL A 1 136 ? -1.278 -5.571 12.685 1.00 94.69 136 VAL A O 1
ATOM 1069 N N . THR A 1 137 ? -0.740 -5.755 14.841 1.00 94.50 137 THR A N 1
ATOM 1070 C CA . THR A 1 137 ? -1.052 -7.195 14.916 1.00 94.50 137 THR A CA 1
ATOM 1071 C C . THR A 1 137 ? -2.530 -7.528 14.688 1.00 94.50 137 THR A C 1
ATOM 1073 O O . THR A 1 137 ? -2.854 -8.662 14.300 1.00 94.50 137 THR A O 1
ATOM 1076 N N . THR A 1 138 ? -3.412 -6.549 14.909 1.00 96.19 138 THR A N 1
ATOM 1077 C CA . THR A 1 138 ? -4.872 -6.643 14.752 1.00 96.19 138 THR A CA 1
ATOM 1078 C C . THR A 1 138 ? -5.354 -6.360 13.328 1.00 96.19 138 THR A C 1
ATOM 1080 O O . THR A 1 138 ? -6.506 -6.676 13.025 1.00 96.19 138 THR A O 1
ATOM 1083 N N . HIS A 1 139 ? -4.482 -5.856 12.444 1.00 97.38 139 HIS A N 1
ATOM 1084 C CA . HIS A 1 139 ? -4.825 -5.385 11.098 1.00 97.38 139 HIS A CA 1
ATOM 1085 C C . HIS A 1 139 ? -5.740 -6.354 10.339 1.00 97.38 139 HIS A C 1
ATOM 1087 O O . HIS A 1 139 ? -6.847 -5.997 9.954 1.00 97.38 139 HIS A O 1
ATOM 1093 N N . ASP A 1 140 ? -5.334 -7.618 10.180 1.00 96.50 140 ASP A N 1
ATOM 1094 C CA . ASP A 1 140 ? -6.109 -8.575 9.377 1.00 96.50 140 ASP A CA 1
ATOM 1095 C C . ASP A 1 140 ? -7.490 -8.887 9.970 1.00 96.50 140 ASP A C 1
ATOM 1097 O O . ASP A 1 140 ? -8.393 -9.297 9.242 1.00 96.50 140 ASP A O 1
ATOM 1101 N N . ALA A 1 141 ? -7.658 -8.751 11.288 1.00 97.00 141 ALA A N 1
ATOM 1102 C CA . ALA A 1 141 ? -8.949 -8.942 11.937 1.00 97.00 141 ALA A CA 1
ATOM 1103 C C . ALA A 1 141 ? -9.863 -7.730 11.716 1.00 97.00 141 ALA A C 1
ATOM 1105 O O . ALA A 1 141 ? -11.048 -7.916 11.443 1.00 97.00 141 ALA A O 1
ATOM 1106 N N . LEU A 1 142 ? -9.312 -6.515 11.787 1.00 98.44 142 LEU A N 1
ATOM 1107 C CA . LEU A 1 142 ? -10.031 -5.271 11.502 1.00 98.44 142 LEU A CA 1
ATOM 1108 C C . LEU A 1 142 ? -10.423 -5.200 10.027 1.00 98.44 142 LEU A C 1
ATOM 1110 O O . LEU A 1 142 ? -11.587 -5.011 9.704 1.00 98.44 142 LEU A O 1
ATOM 1114 N N . ALA A 1 143 ? -9.495 -5.500 9.128 1.00 97.25 143 ALA A N 1
ATOM 1115 C CA . ALA A 1 143 ? -9.744 -5.448 7.698 1.00 97.25 143 ALA A CA 1
ATOM 1116 C C . ALA A 1 143 ? -10.668 -6.582 7.198 1.00 97.25 143 ALA A C 1
ATOM 1118 O O . ALA A 1 143 ? -11.214 -6.505 6.097 1.00 97.25 143 ALA A O 1
ATOM 1119 N N . ARG A 1 144 ? -10.864 -7.653 7.986 1.00 96.50 144 ARG A N 1
ATOM 1120 C CA . ARG A 1 144 ? -11.969 -8.614 7.787 1.00 96.50 144 ARG A CA 1
ATOM 1121 C C . ARG A 1 144 ? -13.300 -8.051 8.276 1.00 96.50 144 ARG A C 1
ATOM 1123 O O . ARG A 1 144 ? -14.278 -8.165 7.556 1.00 96.50 144 ARG A O 1
ATOM 1130 N N . ALA A 1 145 ? -13.328 -7.430 9.457 1.00 98.38 145 ALA A N 1
ATOM 1131 C CA . ALA A 1 145 ? -14.537 -6.790 9.974 1.00 98.38 145 ALA A CA 1
ATOM 1132 C C . ALA A 1 145 ? -15.052 -5.687 9.034 1.00 98.38 145 ALA A C 1
ATOM 1134 O O . ALA A 1 145 ? -16.256 -5.560 8.850 1.00 98.38 145 ALA A O 1
ATOM 1135 N N . GLU A 1 146 ? -14.146 -4.944 8.401 1.00 98.19 146 GLU A N 1
ATOM 1136 C CA . GLU A 1 146 ? -14.481 -3.958 7.377 1.00 98.19 146 GLU A CA 1
ATOM 1137 C C . GLU A 1 146 ? -15.110 -4.606 6.139 1.00 98.19 146 GLU A C 1
ATOM 1139 O O . GLU A 1 146 ? -16.143 -4.143 5.668 1.00 98.19 146 GLU A O 1
ATOM 1144 N N . ALA A 1 147 ? -14.524 -5.695 5.630 1.00 95.94 147 ALA A N 1
ATOM 1145 C CA . ALA A 1 147 ? -15.086 -6.427 4.496 1.00 95.94 147 ALA A CA 1
ATOM 1146 C C . ALA A 1 147 ? -16.494 -6.969 4.811 1.00 95.94 147 ALA A C 1
ATOM 1148 O O . ALA A 1 147 ? -17.404 -6.799 4.004 1.00 95.94 147 ALA A O 1
ATOM 1149 N N . ASP A 1 148 ? -16.691 -7.535 6.007 1.00 97.69 148 ASP A N 1
ATOM 1150 C CA . ASP A 1 148 ? -18.000 -8.008 6.475 1.00 97.69 148 ASP A CA 1
ATOM 1151 C C . ASP A 1 148 ? -19.011 -6.845 6.595 1.00 97.69 148 ASP A C 1
ATOM 1153 O O . ASP A 1 148 ? -20.192 -6.999 6.275 1.00 97.69 148 ASP A O 1
ATOM 1157 N N . ALA A 1 149 ? -18.569 -5.669 7.059 1.00 98.31 149 ALA A N 1
ATOM 1158 C CA . ALA A 1 149 ? -19.408 -4.476 7.178 1.00 98.31 149 ALA A CA 1
ATOM 1159 C C . ALA A 1 149 ? -19.800 -3.906 5.805 1.00 98.31 149 ALA A C 1
ATOM 1161 O O . ALA A 1 149 ? -20.952 -3.499 5.632 1.00 98.31 149 ALA A O 1
ATOM 1162 N N . ARG A 1 150 ? -18.878 -3.941 4.833 1.00 96.25 150 ARG A N 1
ATOM 1163 C CA . ARG A 1 150 ? -19.127 -3.585 3.429 1.00 96.25 150 ARG A CA 1
ATOM 1164 C C . ARG A 1 150 ? -20.146 -4.508 2.782 1.00 96.25 150 ARG A C 1
ATOM 1166 O O . ARG A 1 150 ? -21.148 -4.030 2.264 1.00 96.25 150 ARG A O 1
ATOM 1173 N N . GLU A 1 151 ? -19.946 -5.822 2.883 1.00 95.75 151 GLU A N 1
ATOM 1174 C CA . GLU A 1 151 ? -20.883 -6.816 2.339 1.00 95.75 151 GLU A CA 1
ATOM 1175 C C . GLU A 1 151 ? -22.286 -6.672 2.952 1.00 95.75 151 GLU A C 1
ATOM 1177 O O . GLU A 1 151 ? -23.299 -6.830 2.270 1.00 95.75 151 GLU A O 1
ATOM 1182 N N . ALA A 1 152 ? -22.359 -6.334 4.241 1.00 97.88 152 ALA A N 1
ATOM 1183 C CA . ALA A 1 152 ? -23.618 -6.137 4.948 1.00 97.88 152 ALA A CA 1
ATOM 1184 C C . ALA A 1 152 ? -24.230 -4.729 4.788 1.00 97.88 152 ALA A C 1
ATOM 1186 O O . ALA A 1 152 ? -25.300 -4.496 5.356 1.00 97.88 152 ALA A O 1
ATOM 1187 N N . GLY A 1 153 ? -23.581 -3.801 4.073 1.00 97.25 153 GLY A N 1
ATOM 1188 C CA . GLY A 1 153 ? -24.047 -2.420 3.898 1.00 97.25 153 GLY A CA 1
ATOM 1189 C C . GLY A 1 153 ? -24.260 -1.681 5.224 1.00 97.25 153 GLY A C 1
ATOM 1190 O O . GLY A 1 153 ? -25.284 -1.026 5.416 1.00 97.25 153 GLY A O 1
ATOM 1191 N N . ARG A 1 154 ? -23.352 -1.857 6.192 1.00 98.31 154 ARG A N 1
ATOM 1192 C CA . ARG A 1 154 ? -23.464 -1.253 7.531 1.00 98.31 154 ARG A CA 1
ATOM 1193 C C . ARG A 1 154 ? -22.813 0.117 7.585 1.00 98.31 154 ARG A C 1
ATOM 1195 O O . ARG A 1 154 ? -21.750 0.317 7.004 1.00 98.31 154 ARG A O 1
ATOM 1202 N N . GLY A 1 155 ? -23.404 1.023 8.361 1.00 97.81 155 GLY A N 1
ATOM 1203 C CA . GLY A 1 155 ? -22.828 2.342 8.602 1.00 97.81 155 GLY A CA 1
ATOM 1204 C C . GLY A 1 155 ? -22.549 3.074 7.290 1.00 97.81 155 GLY A C 1
ATOM 1205 O O . GLY A 1 155 ? -23.442 3.182 6.448 1.00 97.81 155 GLY A O 1
ATOM 1206 N N . LEU A 1 156 ? -21.326 3.580 7.134 1.00 97.25 156 LEU A N 1
ATOM 1207 C CA . LEU A 1 156 ? -20.843 4.285 5.944 1.00 97.25 156 LEU A CA 1
ATOM 1208 C C . LEU A 1 156 ? -20.966 3.427 4.688 1.00 97.25 156 LEU A C 1
ATOM 1210 O O . LEU A 1 156 ? -21.266 3.933 3.613 1.00 97.25 156 LEU A O 1
ATOM 1214 N N . TRP A 1 157 ? -20.808 2.112 4.825 1.00 97.31 157 TRP A N 1
ATOM 1215 C CA . TRP A 1 157 ? -20.819 1.200 3.690 1.00 97.31 157 TRP A CA 1
ATOM 1216 C C . TRP A 1 157 ? -22.204 0.985 3.072 1.00 97.31 157 TRP A C 1
ATOM 1218 O O . TRP A 1 157 ? -22.306 0.325 2.045 1.00 97.31 157 TRP A O 1
ATOM 1228 N N . ALA A 1 158 ? -23.269 1.543 3.654 1.00 96.81 158 ALA A N 1
ATOM 1229 C CA . ALA A 1 158 ? -24.560 1.646 2.972 1.00 96.81 158 ALA A CA 1
ATOM 1230 C C . ALA A 1 158 ? -24.507 2.586 1.751 1.00 96.81 158 ALA A C 1
ATOM 1232 O O . ALA A 1 158 ? -25.301 2.423 0.829 1.00 96.81 158 ALA A O 1
ATOM 1233 N N . GLU A 1 159 ? -23.567 3.535 1.748 1.00 95.44 159 GLU A N 1
ATOM 1234 C CA . GLU A 1 159 ? -23.335 4.507 0.671 1.00 95.44 159 GLU A CA 1
ATOM 1235 C C . GLU A 1 159 ? -22.248 4.034 -0.317 1.00 95.44 159 GLU A C 1
ATOM 1237 O O . GLU A 1 159 ? -21.850 4.776 -1.210 1.00 95.44 159 GLU A O 1
ATOM 1242 N N . HIS A 1 160 ? -21.734 2.808 -0.147 1.00 92.50 160 HIS A N 1
ATOM 1243 C CA . HIS A 1 160 ? -20.684 2.230 -0.985 1.00 92.50 160 HIS A CA 1
ATOM 1244 C C . HIS A 1 160 ? -21.229 1.838 -2.366 1.00 92.50 160 HIS A C 1
ATOM 1246 O O . HIS A 1 160 ? -21.991 0.877 -2.487 1.00 92.50 160 HIS A O 1
ATOM 1252 N N . ASP A 1 161 ? -20.793 2.550 -3.405 1.00 92.19 161 ASP A N 1
ATOM 1253 C CA . ASP A 1 161 ? -21.153 2.311 -4.805 1.00 92.19 161 ASP A CA 1
ATOM 1254 C C . ASP A 1 161 ? -19.907 2.336 -5.716 1.00 92.19 161 ASP A C 1
ATOM 1256 O O . ASP A 1 161 ? -19.623 3.343 -6.372 1.00 92.19 161 ASP A O 1
ATOM 1260 N N . PRO A 1 162 ? -19.134 1.236 -5.774 1.00 85.88 162 PRO A N 1
ATOM 1261 C CA . PRO A 1 162 ? -17.930 1.166 -6.600 1.00 85.88 162 PRO A CA 1
ATOM 1262 C C . PRO A 1 162 ? -18.238 1.201 -8.104 1.00 85.88 162 PRO A C 1
ATOM 1264 O O . PRO A 1 162 ? -17.391 1.624 -8.884 1.00 85.88 162 PRO A O 1
ATOM 1267 N N . GLU A 1 163 ? -19.446 0.808 -8.530 1.00 87.44 163 GLU A N 1
ATOM 1268 C CA . GLU A 1 163 ? -19.856 0.876 -9.942 1.00 87.44 163 GLU A CA 1
ATOM 1269 C C . GLU A 1 163 ? -20.044 2.324 -10.423 1.00 87.44 163 GLU A C 1
ATOM 1271 O O . GLU A 1 163 ? -20.015 2.587 -11.627 1.00 87.44 163 GLU A O 1
ATOM 1276 N N . SER A 1 164 ? -20.222 3.268 -9.494 1.00 87.62 164 SER A N 1
ATOM 1277 C CA . SER A 1 164 ? -20.313 4.699 -9.795 1.00 87.62 164 SER A CA 1
ATOM 1278 C C . SER A 1 164 ? -18.958 5.393 -9.965 1.00 87.62 164 SER A C 1
ATOM 1280 O O . SER A 1 164 ? -18.921 6.540 -10.420 1.00 87.62 164 SER A O 1
ATOM 1282 N N . THR A 1 165 ? -17.848 4.728 -9.628 1.00 89.75 165 THR A N 1
ATOM 1283 C CA . THR A 1 165 ? -16.512 5.322 -9.730 1.00 89.75 165 THR A CA 1
ATOM 1284 C C . THR A 1 165 ? -16.068 5.385 -11.189 1.00 89.75 165 THR A C 1
ATOM 1286 O O . THR A 1 165 ? -15.863 4.370 -11.850 1.00 89.75 165 THR A O 1
ATOM 1289 N N . GLU A 1 166 ? -15.905 6.603 -11.708 1.00 89.81 166 GLU A N 1
ATOM 1290 C CA . GLU A 1 166 ? -15.432 6.817 -13.076 1.00 89.81 166 GLU A CA 1
ATOM 1291 C C . GLU A 1 166 ? -13.943 6.431 -13.223 1.00 89.81 166 GLU A C 1
ATOM 1293 O O . GLU A 1 166 ? -13.138 6.740 -12.336 1.00 89.81 166 GLU A O 1
ATOM 1298 N N . PRO A 1 167 ? -13.538 5.811 -14.351 1.00 92.31 167 PRO A N 1
ATOM 1299 C CA . PRO A 1 167 ? -12.130 5.604 -14.667 1.00 92.31 167 PRO A CA 1
ATOM 1300 C C . PRO A 1 167 ? -11.359 6.928 -14.682 1.00 92.31 167 PRO A C 1
ATOM 1302 O O . PRO A 1 167 ? -11.755 7.898 -15.333 1.00 92.31 167 PRO A O 1
ATOM 1305 N N . VAL A 1 168 ? -10.210 6.954 -14.010 1.00 93.75 168 VAL A N 1
ATOM 1306 C CA . VAL A 1 168 ? -9.286 8.096 -13.988 1.00 93.75 168 VAL A CA 1
ATOM 1307 C C . VAL A 1 168 ? -7.906 7.650 -14.452 1.00 93.75 168 VAL A C 1
ATOM 1309 O O . VAL A 1 168 ? -7.552 6.494 -14.272 1.00 93.75 168 VAL A O 1
ATOM 1312 N N . ARG A 1 169 ? -7.104 8.564 -15.018 1.00 94.50 169 ARG A N 1
ATOM 1313 C CA . ARG A 1 169 ? -5.673 8.345 -15.340 1.00 94.50 169 ARG A CA 1
ATOM 1314 C C . ARG A 1 169 ? -5.376 7.097 -16.193 1.00 94.50 169 ARG A C 1
ATOM 1316 O O . ARG A 1 169 ? -4.299 6.524 -16.087 1.00 94.50 169 ARG A O 1
ATOM 1323 N N . ASP A 1 170 ? -6.306 6.710 -17.060 1.00 96.62 170 ASP A N 1
ATOM 1324 C CA . ASP A 1 170 ? -6.222 5.503 -17.892 1.00 96.62 170 ASP A CA 1
ATOM 1325 C C . ASP A 1 170 ? -5.956 5.819 -19.374 1.00 96.62 170 ASP A C 1
ATOM 1327 O O . ASP A 1 170 ? -6.541 5.253 -20.290 1.00 96.62 170 ASP A O 1
ATOM 1331 N N . ALA A 1 171 ? -5.113 6.818 -19.630 1.00 96.12 171 ALA A N 1
ATOM 1332 C CA . ALA A 1 171 ? -4.667 7.116 -20.986 1.00 96.12 171 ALA A CA 1
ATOM 1333 C C . ALA A 1 171 ? -3.532 6.158 -21.404 1.00 96.12 171 ALA A C 1
ATOM 1335 O O . ALA A 1 171 ? -2.818 5.642 -20.538 1.00 96.12 171 ALA A O 1
ATOM 1336 N N . PRO A 1 172 ? -3.294 5.963 -22.717 1.00 97.00 172 PRO A N 1
ATOM 1337 C CA . PRO A 1 172 ? -2.109 5.263 -23.199 1.00 97.00 172 PRO A CA 1
ATOM 1338 C C . PRO A 1 172 ? -0.810 5.813 -22.598 1.00 97.00 172 PRO A C 1
ATOM 1340 O O . PRO A 1 172 ? -0.645 7.019 -22.403 1.00 97.00 172 PRO A O 1
ATOM 1343 N N . VAL A 1 173 ? 0.131 4.913 -22.325 1.00 98.12 173 VAL A N 1
ATOM 1344 C CA . VAL A 1 173 ? 1.384 5.216 -21.634 1.00 98.12 173 VAL A CA 1
ATOM 1345 C C . VAL A 1 173 ? 2.381 5.809 -22.623 1.00 98.12 173 VAL A C 1
ATOM 1347 O O . VAL A 1 173 ? 3.028 5.096 -23.395 1.00 98.12 173 VAL A O 1
ATOM 1350 N N . GLU A 1 174 ? 2.528 7.129 -22.581 1.00 98.00 174 GLU A N 1
ATOM 1351 C CA . GLU A 1 174 ? 3.503 7.852 -23.403 1.00 98.00 174 GLU A CA 1
ATOM 1352 C C . GLU A 1 174 ? 4.801 8.168 -22.654 1.00 98.00 174 GLU A C 1
ATOM 1354 O O . GLU A 1 174 ? 5.874 8.165 -23.258 1.00 98.00 174 GLU A O 1
ATOM 1359 N N . GLU A 1 175 ? 4.720 8.335 -21.336 1.00 97.88 175 GLU A N 1
ATOM 1360 C CA . GLU A 1 175 ? 5.859 8.549 -20.450 1.00 97.88 175 GLU A CA 1
ATOM 1361 C C . GLU A 1 175 ? 5.589 7.901 -19.086 1.00 97.88 175 GLU A C 1
ATOM 1363 O O . GLU A 1 175 ? 4.443 7.815 -18.635 1.00 97.88 175 GLU A O 1
ATOM 1368 N N . LEU A 1 176 ? 6.648 7.420 -18.437 1.00 98.25 176 LEU A N 1
ATOM 1369 C CA . LEU A 1 176 ? 6.610 6.854 -17.095 1.00 98.25 176 LEU A CA 1
ATOM 1370 C C . LEU A 1 176 ? 7.412 7.707 -16.133 1.00 98.25 176 LEU A C 1
ATOM 1372 O O . LEU A 1 176 ? 8.545 8.071 -16.436 1.00 98.25 176 LEU A O 1
ATOM 1376 N N . PHE A 1 177 ? 6.855 7.913 -14.945 1.00 98.31 177 PHE A N 1
ATOM 1377 C CA . PHE A 1 177 ? 7.572 8.436 -13.794 1.00 98.31 177 PHE A CA 1
ATOM 1378 C C . PHE A 1 177 ? 7.974 7.280 -12.872 1.00 98.31 177 PHE A C 1
ATOM 1380 O O . PHE A 1 177 ? 7.129 6.503 -12.422 1.00 98.31 177 PHE A O 1
ATOM 1387 N N . VAL A 1 178 ? 9.274 7.147 -12.606 1.00 98.38 178 VAL A N 1
ATOM 1388 C CA . VAL A 1 178 ? 9.847 6.092 -11.764 1.00 98.38 178 VAL A CA 1
ATOM 1389 C C . VAL A 1 178 ? 10.651 6.746 -10.635 1.00 98.38 178 VAL A C 1
ATOM 1391 O O . VAL A 1 178 ? 11.822 7.081 -10.824 1.00 98.38 178 VAL A O 1
ATOM 1394 N N . PRO A 1 179 ? 10.054 6.944 -9.446 1.00 98.00 179 PRO A N 1
ATOM 1395 C CA . PRO A 1 179 ? 10.735 7.610 -8.346 1.00 98.00 179 PRO A CA 1
ATOM 1396 C C . PRO A 1 179 ? 11.826 6.729 -7.737 1.00 98.00 179 PRO A C 1
ATOM 1398 O O . PRO A 1 179 ? 11.607 5.549 -7.449 1.00 98.00 179 PRO A O 1
ATOM 1401 N N . ARG A 1 180 ? 12.990 7.341 -7.495 1.00 97.81 180 ARG A N 1
ATOM 1402 C CA . ARG A 1 180 ? 14.175 6.753 -6.849 1.00 97.81 180 ARG A CA 1
ATOM 1403 C C . ARG A 1 180 ? 14.490 5.344 -7.369 1.00 97.81 180 ARG A C 1
ATOM 1405 O O . ARG A 1 180 ? 14.538 4.414 -6.563 1.00 97.81 180 ARG A O 1
ATOM 1412 N N . PRO A 1 181 ? 14.682 5.140 -8.684 1.00 98.50 181 PRO A N 1
ATOM 1413 C CA . PRO A 1 181 ? 14.842 3.798 -9.212 1.00 98.50 181 PRO A CA 1
ATOM 1414 C C . PRO A 1 181 ? 16.184 3.174 -8.817 1.00 98.50 181 PRO A C 1
ATOM 1416 O O . PRO A 1 181 ? 17.225 3.822 -8.890 1.00 98.50 181 PRO A O 1
ATOM 1419 N N . SER A 1 182 ? 16.178 1.877 -8.522 1.00 98.69 182 SER A N 1
ATOM 1420 C CA . SER A 1 182 ? 17.327 1.002 -8.796 1.00 98.69 182 SER A CA 1
ATOM 1421 C C . SER A 1 182 ? 17.140 0.329 -10.151 1.00 98.69 182 SER A C 1
ATOM 1423 O O . SER A 1 182 ? 16.011 0.089 -10.586 1.00 98.69 182 SER A O 1
ATOM 1425 N N . SER A 1 183 ? 18.229 -0.045 -10.816 1.00 98.69 183 SER A N 1
ATOM 1426 C CA . SER A 1 183 ? 18.110 -0.823 -12.049 1.00 98.69 183 SER A CA 1
ATOM 1427 C C . SER A 1 183 ? 17.726 -2.278 -11.762 1.00 98.69 183 SER A C 1
ATOM 1429 O O . SER A 1 183 ? 17.932 -2.817 -10.669 1.00 98.69 183 SER A O 1
ATOM 1431 N N . VAL A 1 184 ? 17.177 -2.955 -12.767 1.00 98.75 184 VAL A N 1
ATOM 1432 C CA . VAL A 1 184 ? 16.831 -4.379 -12.692 1.00 98.75 184 VAL A CA 1
ATOM 1433 C C . VAL A 1 184 ? 17.894 -5.199 -13.401 1.00 98.75 184 VAL A C 1
ATOM 1435 O O . VAL A 1 184 ? 18.336 -4.849 -14.491 1.00 98.75 184 VAL A O 1
ATOM 1438 N N . ARG A 1 185 ? 18.307 -6.317 -12.804 1.00 98.38 185 ARG A N 1
ATOM 1439 C CA . ARG A 1 185 ? 19.342 -7.220 -13.328 1.00 98.38 185 ARG A CA 1
ATOM 1440 C C . ARG A 1 185 ? 18.924 -8.684 -13.255 1.00 98.38 185 ARG A C 1
ATOM 1442 O O . ARG A 1 185 ? 17.903 -9.020 -12.665 1.00 98.38 185 ARG A O 1
ATOM 1449 N N . ARG A 1 186 ? 19.762 -9.573 -13.789 1.00 98.12 186 ARG A N 1
ATOM 1450 C CA . ARG A 1 186 ? 19.702 -11.009 -13.486 1.00 98.12 186 ARG A CA 1
ATOM 1451 C C . ARG A 1 186 ? 20.594 -11.333 -12.293 1.00 98.12 186 ARG A C 1
ATOM 1453 O O . ARG A 1 186 ? 21.587 -10.654 -12.036 1.00 98.12 186 ARG A O 1
ATOM 1460 N N . ALA A 1 187 ? 20.312 -12.440 -11.616 1.00 97.25 187 ALA A N 1
ATOM 1461 C CA . ALA A 1 187 ? 21.147 -12.964 -10.538 1.00 97.25 187 ALA A CA 1
ATOM 1462 C C . ALA A 1 187 ? 22.604 -13.193 -10.983 1.00 97.25 187 ALA A C 1
ATOM 1464 O O . ALA A 1 187 ? 23.521 -13.031 -10.183 1.00 97.25 187 ALA A O 1
ATOM 1465 N N . GLY A 1 188 ? 22.811 -13.547 -12.258 1.00 95.31 188 GLY A N 1
ATOM 1466 C CA . GLY A 1 188 ? 24.127 -13.808 -12.843 1.00 95.31 188 GLY A CA 1
ATOM 1467 C C . GLY A 1 188 ? 24.769 -12.644 -13.609 1.00 95.31 188 GLY A C 1
ATOM 1468 O O . GLY A 1 188 ? 25.834 -12.854 -14.182 1.00 95.31 188 GLY A O 1
ATOM 1469 N N . GLY A 1 189 ? 24.149 -11.458 -13.682 1.00 96.06 189 GLY A N 1
ATOM 1470 C CA . GLY A 1 189 ? 24.702 -10.325 -14.439 1.00 96.06 189 GLY A CA 1
ATOM 1471 C C . GLY A 1 189 ? 23.653 -9.391 -15.062 1.00 96.06 189 GLY A C 1
ATOM 1472 O O . GLY A 1 189 ? 22.500 -9.388 -14.629 1.00 96.06 189 GLY A O 1
ATOM 1473 N N . PRO A 1 190 ? 24.028 -8.606 -16.090 1.00 96.81 190 PRO A N 1
ATOM 1474 C CA . PRO A 1 190 ? 23.132 -7.646 -16.743 1.00 96.81 190 PRO A CA 1
ATOM 1475 C C . PRO A 1 190 ? 21.874 -8.305 -17.321 1.00 96.81 190 PRO A C 1
ATOM 1477 O O . PRO A 1 190 ? 21.943 -9.428 -17.839 1.00 96.81 190 PRO A O 1
ATOM 1480 N N . LEU A 1 191 ? 20.730 -7.623 -17.250 1.00 96.44 191 LEU A N 1
ATOM 1481 C CA . LEU A 1 191 ? 19.475 -8.045 -17.879 1.00 96.44 191 LEU A CA 1
ATOM 1482 C C . LEU A 1 191 ? 19.467 -7.699 -19.377 1.00 96.44 191 LEU A C 1
ATOM 1484 O O . LEU A 1 191 ? 19.915 -6.632 -19.788 1.00 96.44 191 LEU A O 1
ATOM 1488 N N . GLY A 1 192 ? 18.987 -8.639 -20.193 1.00 88.56 192 GLY A N 1
ATOM 1489 C CA . GLY A 1 192 ? 18.987 -8.534 -21.652 1.00 88.56 192 GLY A CA 1
ATOM 1490 C C . GLY A 1 192 ? 17.945 -7.572 -22.233 1.00 88.56 192 GLY A C 1
ATOM 1491 O O . GLY A 1 192 ? 17.098 -7.023 -21.531 1.00 88.56 192 GLY A O 1
ATOM 1492 N N . GLY A 1 193 ? 18.025 -7.406 -23.555 1.00 83.44 193 GLY A N 1
ATOM 1493 C CA . GLY A 1 193 ? 17.106 -6.652 -24.412 1.00 83.44 193 GLY A CA 1
ATOM 1494 C C . GLY A 1 193 ? 15.635 -6.983 -24.162 1.00 83.44 193 GLY A C 1
ATOM 1495 O O . GLY A 1 193 ? 14.855 -6.151 -23.705 1.00 83.44 193 GLY A O 1
ATOM 1496 N N . GLU A 1 194 ? 15.316 -8.243 -24.440 1.00 88.00 194 GLU A N 1
ATOM 1497 C CA . GLU A 1 194 ? 13.959 -8.779 -24.562 1.00 88.00 194 GLU A CA 1
ATOM 1498 C C . GLU A 1 194 ? 13.173 -8.901 -23.249 1.00 88.00 194 GLU A C 1
ATOM 1500 O O . GLU A 1 194 ? 11.969 -9.128 -23.269 1.00 88.00 194 GLU A O 1
ATOM 1505 N N . ARG A 1 195 ? 13.842 -8.785 -22.098 1.00 95.69 195 ARG A N 1
ATOM 1506 C CA . ARG A 1 195 ? 13.222 -8.922 -20.768 1.00 95.69 195 ARG A CA 1
ATOM 1507 C C . ARG A 1 195 ? 13.111 -7.601 -20.019 1.00 95.69 195 ARG A C 1
ATOM 1509 O O . ARG A 1 195 ? 12.776 -7.614 -18.840 1.00 95.69 195 ARG A O 1
ATOM 1516 N N . ALA A 1 196 ? 13.417 -6.484 -20.671 1.00 97.75 196 ALA A N 1
ATOM 1517 C CA . ALA A 1 196 ? 13.420 -5.163 -20.059 1.00 97.75 196 ALA A CA 1
ATOM 1518 C C . ALA A 1 196 ? 12.513 -4.203 -20.848 1.00 97.75 196 ALA A C 1
ATOM 1520 O O . ALA A 1 196 ? 13.011 -3.501 -21.737 1.00 97.75 196 ALA A O 1
ATOM 1521 N N . PRO A 1 197 ? 11.194 -4.192 -20.548 1.00 98.25 197 PRO A N 1
ATOM 1522 C CA . PRO A 1 197 ? 10.208 -3.390 -21.273 1.00 98.25 197 PRO A CA 1
ATOM 1523 C C . PRO A 1 197 ? 10.416 -1.885 -21.120 1.00 98.25 197 PRO A C 1
ATOM 1525 O O . PRO A 1 197 ? 10.031 -1.133 -22.008 1.00 98.25 197 PRO A O 1
ATOM 1528 N N . VAL A 1 198 ? 11.012 -1.451 -20.008 1.00 98.75 198 VAL A N 1
ATOM 1529 C CA . VAL A 1 198 ? 11.260 -0.041 -19.701 1.00 98.75 198 VAL A CA 1
ATOM 1530 C C . VAL A 1 198 ? 12.727 0.133 -19.348 1.00 98.75 198 VAL A C 1
ATOM 1532 O O . VAL A 1 198 ? 13.295 -0.620 -18.546 1.00 98.75 198 VAL A O 1
ATOM 1535 N N . ARG A 1 199 ? 13.349 1.134 -19.960 1.00 98.25 199 ARG A N 1
ATOM 1536 C CA . ARG A 1 199 ? 14.752 1.506 -19.757 1.00 98.25 199 ARG A CA 1
ATOM 1537 C C . ARG A 1 199 ? 14.819 2.968 -19.360 1.00 98.25 199 ARG A C 1
ATOM 1539 O O . ARG A 1 199 ? 13.912 3.709 -19.690 1.00 98.25 199 ARG A O 1
ATOM 1546 N N . ALA A 1 200 ? 15.883 3.370 -18.683 1.00 97.94 200 ALA A N 1
ATOM 1547 C CA . ALA A 1 200 ? 16.130 4.781 -18.437 1.00 97.94 200 ALA A CA 1
ATOM 1548 C C . ALA A 1 200 ? 16.496 5.504 -19.746 1.00 97.94 200 ALA A C 1
ATOM 1550 O O . ALA A 1 200 ? 16.931 4.869 -20.722 1.00 97.94 200 ALA A O 1
ATOM 1551 N N . GLU A 1 201 ? 16.344 6.828 -19.762 1.00 97.69 201 GLU A N 1
ATOM 1552 C CA . GLU A 1 201 ? 16.840 7.653 -20.861 1.00 97.69 201 GLU A CA 1
ATOM 1553 C C . GLU A 1 201 ? 18.373 7.562 -20.991 1.00 97.69 201 GLU A C 1
ATOM 1555 O O . GLU A 1 201 ? 19.064 7.253 -20.021 1.00 97.69 201 GLU A O 1
ATOM 1560 N N . PRO A 1 202 ? 18.957 7.825 -22.178 1.00 96.00 202 PRO A N 1
ATOM 1561 C CA . PRO A 1 202 ? 20.414 7.815 -22.365 1.00 96.00 202 PRO A CA 1
ATOM 1562 C C . PRO A 1 202 ? 21.182 8.838 -21.520 1.00 96.00 202 PRO A C 1
ATOM 1564 O O . PRO A 1 202 ? 22.397 8.721 -21.391 1.00 96.00 202 PRO A O 1
ATOM 1567 N N . THR A 1 203 ? 20.489 9.862 -21.025 1.00 95.62 203 THR A N 1
ATOM 1568 C CA . THR A 1 203 ? 20.992 10.891 -20.105 1.00 95.62 203 THR A CA 1
ATOM 1569 C C . THR A 1 203 ? 21.114 10.374 -18.678 1.00 95.62 203 THR A C 1
ATOM 1571 O O . THR A 1 203 ? 21.915 10.899 -17.902 1.00 95.62 203 THR A O 1
ATOM 1574 N N . ALA A 1 204 ? 20.373 9.317 -18.341 1.00 97.00 204 ALA A N 1
ATOM 1575 C CA . ALA A 1 204 ? 20.434 8.713 -17.032 1.00 97.00 204 ALA A CA 1
ATOM 1576 C C . ALA A 1 204 ? 21.777 8.011 -16.798 1.00 97.00 204 ALA A C 1
ATOM 1578 O O . ALA A 1 204 ? 22.359 7.360 -17.669 1.00 97.00 204 ALA A O 1
ATOM 1579 N N . THR A 1 205 ? 22.243 8.109 -15.564 1.00 96.56 205 THR A N 1
ATOM 1580 C CA . THR A 1 205 ? 23.469 7.512 -15.058 1.00 96.56 205 THR A CA 1
ATOM 1581 C C . THR A 1 205 ? 23.153 6.527 -13.943 1.00 96.56 205 THR A C 1
ATOM 1583 O O . THR A 1 205 ? 22.110 6.588 -13.291 1.00 96.56 205 THR A O 1
ATOM 1586 N N . GLN A 1 206 ? 24.069 5.587 -13.742 1.00 96.38 206 GLN A N 1
ATOM 1587 C CA . GLN A 1 206 ? 23.987 4.581 -12.697 1.00 96.38 206 GLN A CA 1
ATOM 1588 C C . GLN A 1 206 ? 25.028 4.878 -11.618 1.00 96.38 206 GLN A C 1
ATOM 1590 O O . GLN A 1 206 ? 26.219 4.983 -11.916 1.00 96.38 206 GLN A O 1
ATOM 1595 N N . GLU A 1 207 ? 24.599 4.914 -10.360 1.00 96.81 207 GLU A N 1
ATOM 1596 C CA . GLU A 1 207 ? 25.471 5.026 -9.194 1.00 96.81 207 GLU A CA 1
ATOM 1597 C C . GLU A 1 207 ? 25.437 3.734 -8.364 1.00 96.81 207 GLU A C 1
ATOM 1599 O O . GLU A 1 207 ? 24.503 3.510 -7.592 1.00 96.81 207 GLU A O 1
ATOM 1604 N N . PRO A 1 208 ? 26.449 2.854 -8.488 1.00 97.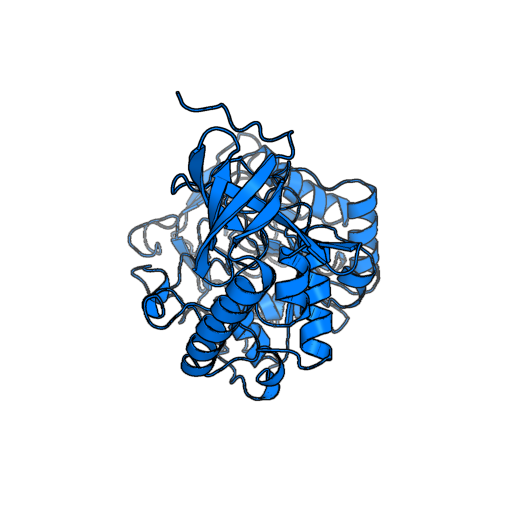38 208 PRO A N 1
ATOM 1605 C CA . PRO A 1 208 ? 26.572 1.676 -7.637 1.00 97.38 208 PRO A CA 1
ATOM 1606 C C . PRO A 1 208 ? 26.660 2.042 -6.150 1.00 97.38 208 PRO A C 1
ATOM 1608 O O . PRO A 1 208 ? 27.540 2.803 -5.746 1.00 97.38 208 PRO A O 1
ATOM 1611 N N . THR A 1 209 ? 25.817 1.436 -5.314 1.00 96.81 209 THR A N 1
ATOM 1612 C CA . THR A 1 209 ? 25.831 1.641 -3.854 1.00 96.81 209 THR A CA 1
ATOM 1613 C C . THR A 1 209 ? 26.637 0.567 -3.122 1.00 96.81 209 THR A C 1
ATOM 1615 O O . THR A 1 209 ? 27.097 0.778 -2.000 1.00 96.81 209 THR A O 1
ATOM 1618 N N . GLU A 1 210 ? 26.884 -0.579 -3.767 1.00 96.19 210 GLU A N 1
ATOM 1619 C CA . GLU A 1 210 ? 27.681 -1.680 -3.223 1.00 96.19 210 GLU A CA 1
ATOM 1620 C C . GLU A 1 210 ? 28.573 -2.336 -4.283 1.00 96.19 210 GLU A C 1
ATOM 1622 O O . GLU A 1 210 ? 28.261 -2.365 -5.468 1.00 96.19 210 GLU A O 1
ATOM 1627 N N . SER A 1 211 ? 29.654 -2.988 -3.840 1.00 94.56 211 SER A N 1
ATOM 1628 C CA . SER A 1 211 ? 30.537 -3.778 -4.724 1.00 94.56 211 SER A CA 1
ATOM 1629 C C . SER A 1 211 ? 29.842 -4.944 -5.438 1.00 94.56 211 SER A C 1
ATOM 1631 O O . SER A 1 211 ? 30.380 -5.491 -6.397 1.00 94.56 211 SER A O 1
ATOM 1633 N N . SER A 1 212 ? 28.662 -5.343 -4.954 1.00 94.00 212 SER A N 1
ATOM 1634 C CA . SER A 1 212 ? 27.853 -6.396 -5.557 1.00 94.00 212 SER A CA 1
ATOM 1635 C C . SER A 1 212 ? 27.020 -5.904 -6.740 1.00 94.00 212 SER A C 1
ATOM 1637 O O . SER A 1 212 ? 26.394 -6.743 -7.388 1.00 94.00 212 SER A O 1
ATOM 1639 N N . ALA A 1 213 ? 26.976 -4.594 -7.015 1.00 97.19 213 ALA A N 1
ATOM 1640 C CA . ALA A 1 213 ? 26.215 -4.009 -8.112 1.00 97.19 213 ALA A CA 1
ATOM 1641 C C . ALA A 1 213 ? 26.665 -4.554 -9.473 1.00 97.19 213 ALA A C 1
ATOM 1643 O O . ALA A 1 213 ? 27.849 -4.777 -9.721 1.00 97.19 213 ALA A O 1
ATOM 1644 N N . VAL A 1 214 ? 25.703 -4.757 -10.370 1.00 97.31 214 VAL A N 1
ATOM 1645 C CA . VAL A 1 214 ? 25.980 -5.031 -11.784 1.00 97.31 214 VAL A CA 1
ATOM 1646 C C . VAL A 1 214 ? 25.958 -3.704 -12.521 1.00 97.31 214 VAL A C 1
ATOM 1648 O O . VAL A 1 214 ? 24.957 -2.995 -12.445 1.00 97.31 214 VAL A O 1
ATOM 1651 N N . THR A 1 215 ? 27.037 -3.367 -13.222 1.00 95.75 215 THR A N 1
ATOM 1652 C CA . THR A 1 215 ? 27.085 -2.139 -14.015 1.00 95.75 215 THR A CA 1
ATOM 1653 C C . THR A 1 215 ? 26.485 -2.361 -15.396 1.00 95.75 215 THR A C 1
ATOM 1655 O O . THR A 1 215 ? 26.609 -3.443 -15.978 1.00 95.75 215 THR A O 1
ATOM 1658 N N . TYR A 1 216 ? 25.809 -1.334 -15.902 1.00 93.25 216 TYR A N 1
ATOM 1659 C CA . TYR A 1 216 ? 25.284 -1.306 -17.265 1.00 93.25 216 TYR A CA 1
ATOM 1660 C C . TYR A 1 216 ? 26.175 -0.525 -18.237 1.00 93.25 216 TYR A C 1
ATOM 1662 O O . TYR A 1 216 ? 25.870 -0.536 -19.422 1.00 93.25 216 TYR A O 1
ATOM 1670 N N . ASP A 1 217 ? 27.299 0.038 -17.774 1.00 83.88 217 ASP A N 1
ATOM 1671 C CA . ASP A 1 217 ? 28.290 0.797 -18.555 1.00 83.88 217 ASP A CA 1
ATOM 1672 C C . ASP A 1 217 ? 27.618 1.707 -19.614 1.00 83.88 217 ASP A C 1
ATOM 1674 O O . ASP A 1 217 ? 26.727 2.477 -19.274 1.00 83.88 217 ASP A O 1
ATOM 1678 N N . ASP A 1 218 ? 27.996 1.597 -20.894 1.00 78.12 218 ASP A N 1
ATOM 1679 C CA . ASP A 1 218 ? 27.394 2.351 -22.013 1.00 78.12 218 ASP A CA 1
ATOM 1680 C C . ASP A 1 218 ? 26.065 1.744 -22.527 1.00 78.12 218 ASP A C 1
ATOM 1682 O O . ASP A 1 218 ? 25.528 2.137 -23.568 1.00 78.12 218 ASP A O 1
ATOM 1686 N N . GLY A 1 219 ? 25.567 0.702 -21.865 1.00 85.31 219 GLY A N 1
ATOM 1687 C CA . GLY A 1 219 ? 24.354 -0.023 -22.212 1.00 85.31 219 GLY A CA 1
ATOM 1688 C C . GLY A 1 219 ? 23.097 0.577 -21.572 1.00 85.31 219 GLY A C 1
ATOM 1689 O O . GLY A 1 219 ? 23.157 1.244 -20.544 1.00 85.31 219 GLY A O 1
ATOM 1690 N N . PRO A 1 220 ? 21.913 0.317 -22.151 1.00 92.69 220 PRO A N 1
ATOM 1691 C CA . PRO A 1 220 ? 20.661 0.829 -21.609 1.00 92.69 220 PRO A CA 1
ATOM 1692 C C . PRO A 1 220 ? 20.351 0.244 -20.224 1.00 92.69 220 PRO A C 1
ATOM 1694 O O . PRO A 1 220 ? 20.210 -0.975 -20.095 1.00 92.69 220 PRO A O 1
ATOM 1697 N N . ILE A 1 221 ? 20.151 1.119 -19.236 1.00 97.94 221 ILE A N 1
ATOM 1698 C CA . ILE A 1 221 ? 19.832 0.776 -17.844 1.00 97.94 221 ILE A CA 1
ATOM 1699 C C . ILE A 1 221 ? 18.368 0.296 -17.750 1.00 97.94 221 ILE A C 1
ATOM 1701 O O . ILE A 1 221 ? 17.459 1.085 -18.007 1.00 97.94 221 ILE A O 1
ATOM 1705 N N . PRO A 1 222 ? 18.089 -0.977 -17.413 1.00 98.44 222 PRO A N 1
ATOM 1706 C CA . PRO A 1 222 ? 16.723 -1.478 -17.259 1.00 98.44 222 PRO A CA 1
ATOM 1707 C C . PRO A 1 222 ? 16.073 -0.924 -15.989 1.00 98.44 222 PRO A C 1
ATOM 1709 O O . PRO A 1 222 ? 16.603 -1.135 -14.899 1.00 98.44 222 PRO A O 1
ATOM 1712 N N . LEU A 1 223 ? 14.914 -0.278 -16.117 1.00 98.81 223 LEU A N 1
ATOM 1713 C CA . LEU A 1 223 ? 14.103 0.161 -14.973 1.00 98.81 223 LEU A CA 1
ATOM 1714 C C . LEU A 1 223 ? 13.010 -0.846 -14.627 1.00 98.81 223 LEU A C 1
ATOM 1716 O O . LEU A 1 223 ? 12.557 -0.898 -13.490 1.00 98.81 223 LEU A O 1
ATOM 1720 N N . VAL A 1 224 ? 12.600 -1.670 -15.590 1.00 98.88 224 VAL A N 1
ATOM 1721 C CA . VAL A 1 224 ? 11.652 -2.763 -15.373 1.00 98.88 224 VAL A CA 1
ATOM 1722 C C . VAL A 1 224 ? 12.218 -4.029 -15.992 1.00 98.88 224 VAL A C 1
ATOM 1724 O O . VAL A 1 224 ? 12.757 -3.991 -17.098 1.00 98.88 224 VAL A O 1
ATOM 1727 N N . GLY A 1 225 ? 12.090 -5.150 -15.288 1.00 98.81 225 GLY A N 1
ATOM 1728 C CA . GLY A 1 225 ? 12.406 -6.478 -15.795 1.00 98.81 225 GLY A CA 1
ATOM 1729 C C . GLY A 1 225 ? 11.215 -7.417 -15.677 1.00 98.81 225 GLY A C 1
ATOM 1730 O O . GLY A 1 225 ? 10.486 -7.378 -14.688 1.00 98.81 225 GLY A O 1
ATOM 1731 N N . VAL A 1 226 ? 11.038 -8.282 -16.674 1.00 98.75 226 VAL A N 1
ATOM 1732 C CA . VAL A 1 226 ? 9.948 -9.263 -16.715 1.00 98.75 226 VAL A CA 1
ATOM 1733 C C . VAL A 1 226 ? 10.459 -10.686 -16.907 1.00 98.75 226 VAL A C 1
ATOM 1735 O O . VAL A 1 226 ? 11.430 -10.965 -17.619 1.00 98.75 226 VAL A O 1
ATOM 1738 N N . ASP A 1 227 ? 9.790 -11.606 -16.231 1.00 98.44 227 ASP A N 1
ATOM 1739 C CA . ASP A 1 227 ? 9.994 -13.042 -16.302 1.00 98.44 227 ASP A CA 1
ATOM 1740 C C . ASP A 1 227 ? 8.626 -13.703 -16.462 1.00 98.44 227 ASP A C 1
ATOM 1742 O O . ASP A 1 227 ? 7.963 -14.062 -15.487 1.00 98.44 227 ASP A O 1
ATOM 1746 N N . ARG A 1 228 ? 8.167 -13.794 -17.715 1.00 96.31 228 ARG A N 1
ATOM 1747 C CA . ARG A 1 228 ? 6.820 -14.291 -18.023 1.00 96.31 228 ARG A CA 1
ATOM 1748 C C . ARG A 1 228 ? 6.648 -15.757 -17.635 1.00 96.31 228 ARG A C 1
ATOM 1750 O O . ARG A 1 228 ? 5.562 -16.121 -17.196 1.00 96.31 228 ARG A O 1
ATOM 1757 N N . GLU A 1 229 ? 7.705 -16.566 -17.750 1.00 96.19 229 GLU A N 1
ATOM 1758 C CA . GLU A 1 229 ? 7.694 -17.976 -17.339 1.00 96.19 229 GLU A CA 1
ATOM 1759 C C . GLU A 1 229 ? 7.512 -18.107 -15.825 1.00 96.19 229 GLU A C 1
ATOM 1761 O O . GLU A 1 229 ? 6.720 -18.929 -15.366 1.00 96.19 229 GLU A O 1
ATOM 1766 N N . ALA A 1 230 ? 8.191 -17.261 -15.043 1.00 97.94 230 ALA A N 1
ATOM 1767 C CA . ALA A 1 230 ? 8.022 -17.237 -13.596 1.00 97.94 230 ALA A CA 1
ATOM 1768 C C . ALA A 1 230 ? 6.805 -16.422 -13.123 1.00 97.94 230 ALA A C 1
ATOM 1770 O O . ALA A 1 230 ? 6.510 -16.478 -11.931 1.00 97.94 230 ALA A O 1
ATOM 1771 N N . ARG A 1 231 ? 6.117 -15.686 -14.012 1.00 98.69 231 ARG A N 1
ATOM 1772 C CA . ARG A 1 231 ? 5.069 -14.686 -13.698 1.00 98.69 231 ARG A CA 1
ATOM 1773 C C . ARG A 1 231 ? 5.538 -13.618 -12.707 1.00 98.69 231 ARG A C 1
ATOM 1775 O O . ARG A 1 231 ? 4.776 -13.168 -11.853 1.00 98.69 231 ARG A O 1
ATOM 1782 N N . VAL A 1 232 ? 6.812 -13.242 -12.811 1.00 98.88 232 VAL A N 1
ATOM 1783 C CA . VAL A 1 232 ? 7.447 -12.262 -11.927 1.00 98.88 232 VAL A CA 1
ATOM 1784 C C . VAL A 1 232 ? 7.833 -11.016 -12.713 1.00 98.88 232 VAL A C 1
ATOM 1786 O O . VAL A 1 232 ? 8.462 -11.102 -13.770 1.00 98.88 232 VAL A O 1
ATOM 1789 N N . GLY A 1 233 ? 7.486 -9.854 -12.170 1.00 98.88 233 GLY A N 1
ATOM 1790 C CA . GLY A 1 233 ? 7.987 -8.554 -12.611 1.00 98.88 233 GLY A CA 1
ATOM 1791 C C . GLY A 1 233 ? 8.837 -7.909 -11.521 1.00 98.88 233 GLY A C 1
ATOM 1792 O O . GLY A 1 233 ? 8.595 -8.121 -10.336 1.00 98.88 233 GLY A O 1
ATOM 1793 N N . VAL A 1 234 ? 9.827 -7.110 -11.908 1.00 98.94 234 VAL A N 1
ATOM 1794 C CA . VAL A 1 234 ? 10.533 -6.200 -10.997 1.00 98.94 234 VAL A CA 1
ATOM 1795 C C . VAL A 1 234 ? 10.491 -4.808 -11.604 1.00 98.94 234 VAL A C 1
ATOM 1797 O O . VAL A 1 234 ? 10.937 -4.625 -12.735 1.00 98.94 234 VAL A O 1
ATOM 1800 N N . VAL A 1 235 ? 9.974 -3.839 -10.858 1.00 98.94 235 VAL A N 1
ATOM 1801 C CA . VAL A 1 235 ? 9.980 -2.414 -11.198 1.00 98.94 235 VAL A CA 1
ATOM 1802 C C . VAL A 1 235 ? 10.971 -1.730 -10.268 1.00 98.94 235 VAL A C 1
ATOM 1804 O O . VAL A 1 235 ? 10.948 -1.956 -9.065 1.00 98.94 235 VAL A O 1
ATOM 1807 N N . GLY A 1 236 ? 11.869 -0.919 -10.812 1.00 98.75 236 GLY A N 1
ATOM 1808 C CA . GLY A 1 236 ? 12.990 -0.338 -10.077 1.00 98.75 236 GLY A CA 1
ATOM 1809 C C . GLY A 1 236 ? 12.613 0.673 -8.993 1.00 98.75 236 GLY A C 1
ATOM 1810 O O . GLY A 1 236 ? 13.425 0.914 -8.102 1.00 98.75 236 GLY A O 1
ATOM 1811 N N . GLY A 1 237 ? 11.410 1.245 -9.076 1.00 98.50 237 GLY A N 1
ATOM 1812 C CA . GLY A 1 237 ? 10.907 2.300 -8.195 1.00 98.50 237 GLY A CA 1
ATOM 1813 C C . GLY A 1 237 ? 9.488 2.037 -7.682 1.00 98.50 237 GLY A C 1
ATOM 1814 O O . GLY A 1 237 ? 8.764 1.175 -8.191 1.00 98.50 237 GLY A O 1
ATOM 1815 N N . LEU A 1 238 ? 9.083 2.830 -6.689 1.00 98.44 238 LEU A N 1
ATOM 1816 C CA . LEU A 1 238 ? 7.764 2.784 -6.051 1.00 98.44 238 LEU A CA 1
ATOM 1817 C C . LEU A 1 238 ? 6.759 3.621 -6.847 1.00 98.44 238 LEU A C 1
ATOM 1819 O O . LEU A 1 238 ? 6.367 4.715 -6.459 1.00 98.44 238 LEU A O 1
ATOM 1823 N N . VAL A 1 239 ? 6.377 3.094 -8.002 1.00 98.12 239 VAL A N 1
ATOM 1824 C CA . VAL A 1 239 ? 5.608 3.785 -9.049 1.00 98.12 239 VAL A CA 1
ATOM 1825 C C . VAL A 1 239 ? 4.175 4.197 -8.664 1.00 98.12 239 VAL A C 1
ATOM 1827 O O . VAL A 1 239 ? 3.538 4.943 -9.394 1.00 98.12 239 VAL A O 1
ATOM 1830 N N . ILE A 1 240 ? 3.666 3.745 -7.519 1.00 98.06 240 ILE A N 1
ATOM 1831 C CA . ILE A 1 240 ? 2.321 4.077 -7.009 1.00 98.06 240 ILE A CA 1
ATOM 1832 C C . ILE A 1 240 ? 2.359 4.834 -5.676 1.00 98.06 240 ILE A C 1
ATOM 1834 O O . ILE A 1 240 ? 1.351 4.887 -4.982 1.00 98.06 240 ILE A O 1
ATOM 1838 N N . ASN A 1 241 ? 3.525 5.370 -5.304 1.00 97.88 241 ASN A N 1
ATOM 1839 C CA . ASN A 1 241 ? 3.700 6.115 -4.063 1.00 97.88 241 ASN A CA 1
ATOM 1840 C C . ASN A 1 241 ? 2.971 7.462 -4.136 1.00 97.88 241 ASN A C 1
ATOM 1842 O O . ASN A 1 241 ? 3.339 8.326 -4.936 1.00 97.88 241 ASN A O 1
ATOM 1846 N N . GLU A 1 242 ? 1.982 7.649 -3.269 1.00 96.50 242 GLU A N 1
ATOM 1847 C CA . GLU A 1 242 ? 1.165 8.860 -3.238 1.00 96.50 242 GLU A CA 1
ATOM 1848 C C . GLU A 1 242 ? 1.909 10.116 -2.784 1.00 96.50 242 GLU A C 1
ATOM 1850 O O . GLU A 1 242 ? 1.472 11.218 -3.093 1.00 96.50 242 GLU A O 1
ATOM 1855 N N . ALA A 1 243 ? 3.079 9.990 -2.150 1.00 96.19 243 ALA A N 1
ATOM 1856 C CA . ALA A 1 243 ? 3.902 11.141 -1.770 1.00 96.19 243 ALA A CA 1
ATOM 1857 C C . ALA A 1 243 ? 4.319 12.021 -2.969 1.00 96.19 243 ALA A C 1
ATOM 1859 O O . ALA A 1 243 ? 4.820 13.128 -2.776 1.00 96.19 243 ALA A O 1
ATOM 1860 N N . TYR A 1 244 ? 4.137 11.527 -4.198 1.00 96.56 244 TYR A N 1
ATOM 1861 C CA . TYR A 1 244 ? 4.376 12.254 -5.442 1.00 96.56 244 TYR A CA 1
ATOM 1862 C C . TYR A 1 244 ? 3.102 12.804 -6.095 1.00 96.56 244 TYR A C 1
ATOM 1864 O O . TYR A 1 244 ? 3.125 13.189 -7.263 1.00 96.56 244 TYR A O 1
ATOM 1872 N N . GLU A 1 245 ? 1.985 12.843 -5.379 1.00 94.75 245 GLU A N 1
ATOM 1873 C CA . GLU A 1 245 ? 0.741 13.441 -5.854 1.00 94.75 245 GLU A CA 1
ATOM 1874 C C . GLU A 1 245 ? 0.678 14.918 -5.450 1.00 94.75 245 GLU A C 1
ATOM 1876 O O . GLU A 1 245 ? 1.051 15.306 -4.341 1.00 94.75 245 GLU A O 1
ATOM 1881 N N . ALA A 1 246 ? 0.162 15.764 -6.343 1.00 92.50 246 ALA A N 1
ATOM 1882 C CA . ALA A 1 246 ? 0.085 17.203 -6.091 1.00 92.50 246 ALA A CA 1
ATOM 1883 C C . ALA A 1 246 ? -0.781 17.545 -4.863 1.00 92.50 246 ALA A C 1
ATOM 1885 O O . ALA A 1 246 ? -0.491 18.488 -4.126 1.00 92.50 246 ALA A O 1
ATOM 1886 N N . THR A 1 247 ? -1.820 16.746 -4.605 1.00 89.19 247 THR A N 1
ATOM 1887 C CA . THR A 1 247 ? -2.681 16.881 -3.420 1.00 89.19 247 THR A CA 1
ATOM 1888 C C . THR A 1 247 ? -1.961 16.493 -2.121 1.00 89.19 247 THR A C 1
ATOM 1890 O O . THR A 1 247 ? -2.301 17.032 -1.070 1.00 89.19 247 THR A O 1
ATOM 1893 N N . GLU A 1 248 ? -0.903 15.676 -2.189 1.00 91.56 248 GLU A N 1
ATOM 1894 C CA . GLU A 1 248 ? 0.002 15.402 -1.058 1.00 91.56 248 GLU A CA 1
ATOM 1895 C C . GLU A 1 248 ? 1.084 16.484 -0.882 1.00 91.56 248 GLU A C 1
ATOM 1897 O O . GLU A 1 248 ? 1.946 16.395 -0.006 1.00 91.56 248 GLU A O 1
ATOM 1902 N N . GLY A 1 249 ? 1.029 17.549 -1.687 1.00 92.56 249 GLY A N 1
ATOM 1903 C CA . GLY A 1 249 ? 1.949 18.679 -1.616 1.00 92.56 249 GLY A CA 1
ATOM 1904 C C . GLY A 1 249 ? 3.201 18.527 -2.476 1.00 92.56 249 GLY A C 1
ATOM 1905 O O . GLY A 1 249 ? 4.127 19.324 -2.316 1.00 92.56 249 GLY A O 1
ATOM 1906 N N . PHE A 1 250 ? 3.245 17.549 -3.386 1.00 95.56 250 PHE A N 1
ATOM 1907 C CA . PHE A 1 250 ? 4.310 17.472 -4.383 1.00 95.56 250 PHE A CA 1
ATOM 1908 C C . PHE A 1 250 ? 4.146 18.577 -5.441 1.00 95.56 250 PHE A C 1
ATOM 1910 O O . PHE A 1 250 ? 3.041 18.848 -5.906 1.00 95.56 250 PHE A O 1
ATOM 1917 N N . GLU A 1 251 ? 5.233 19.257 -5.820 1.00 93.44 251 GLU A N 1
ATOM 1918 C CA . GLU A 1 251 ? 5.141 20.454 -6.677 1.00 93.44 251 GLU A CA 1
ATOM 1919 C C . GLU A 1 251 ? 4.783 20.138 -8.139 1.00 93.44 251 GLU A C 1
ATOM 1921 O O . GLU A 1 251 ? 4.281 21.004 -8.861 1.00 93.44 251 GLU A O 1
ATOM 1926 N N . VAL A 1 252 ? 5.038 18.905 -8.582 1.00 93.44 252 VAL A N 1
ATOM 1927 C CA . VAL A 1 252 ? 4.809 18.459 -9.958 1.00 93.44 252 VAL A CA 1
ATOM 1928 C C . VAL A 1 252 ? 3.554 17.596 -10.020 1.00 93.44 252 VAL A C 1
ATOM 1930 O O . VAL A 1 252 ? 3.383 16.671 -9.232 1.00 93.44 252 VAL A O 1
ATOM 1933 N N . ASP A 1 253 ? 2.693 17.859 -11.001 1.00 93.25 253 ASP A N 1
ATOM 1934 C CA . ASP A 1 253 ? 1.567 16.978 -11.295 1.00 93.25 253 ASP A CA 1
ATOM 1935 C C . ASP A 1 253 ? 2.078 15.693 -11.960 1.00 93.25 253 ASP A C 1
ATOM 1937 O O . ASP A 1 253 ? 2.515 15.699 -13.112 1.00 93.25 253 ASP A O 1
ATOM 1941 N N . THR A 1 254 ? 2.057 14.584 -11.221 1.00 94.38 254 THR A N 1
ATOM 1942 C CA . THR A 1 254 ? 2.461 13.273 -11.742 1.00 94.38 254 THR A CA 1
ATOM 1943 C C . THR A 1 254 ? 1.299 12.484 -12.348 1.00 94.38 254 THR A C 1
ATOM 1945 O O . THR A 1 254 ? 1.481 11.349 -12.802 1.00 94.38 254 THR A O 1
ATOM 1948 N N . SER A 1 255 ? 0.100 13.073 -12.409 1.00 92.88 255 SER A N 1
ATOM 1949 C CA . SER A 1 255 ? -1.087 12.405 -12.939 1.00 92.88 255 SER A CA 1
ATOM 1950 C C . SER A 1 255 ? -1.070 12.196 -14.449 1.00 92.88 255 SER A C 1
ATOM 1952 O O . SER A 1 255 ? -1.740 11.284 -14.936 1.00 92.88 255 SER A O 1
ATOM 1954 N N . GLU A 1 256 ? -0.248 12.967 -15.165 1.00 92.38 256 GLU A N 1
ATOM 1955 C CA . GLU A 1 256 ? -0.058 12.863 -16.614 1.00 92.38 256 GLU A CA 1
ATOM 1956 C C . GLU A 1 256 ? 0.842 11.684 -17.029 1.00 92.38 256 GLU A C 1
ATOM 1958 O O . GLU A 1 256 ? 0.794 11.253 -18.182 1.00 92.38 256 GLU A O 1
ATOM 1963 N N . TYR A 1 257 ? 1.639 11.123 -16.109 1.00 96.44 257 TYR A N 1
ATOM 1964 C CA . TYR A 1 257 ? 2.448 9.938 -16.400 1.00 96.44 257 TYR A CA 1
ATOM 1965 C C . TYR A 1 257 ? 1.573 8.682 -16.393 1.00 96.44 257 TYR A C 1
ATOM 1967 O O . TYR A 1 257 ? 0.777 8.459 -15.478 1.00 96.44 257 TYR A O 1
ATOM 1975 N N . GLY A 1 258 ? 1.772 7.803 -17.379 1.00 97.25 258 GLY A N 1
ATOM 1976 C CA . GLY A 1 258 ? 0.991 6.572 -17.574 1.00 97.25 258 GLY A CA 1
ATOM 1977 C C . GLY A 1 258 ? 1.334 5.455 -16.583 1.00 97.25 258 GLY A C 1
ATOM 1978 O O . GLY A 1 258 ? 1.299 4.274 -16.919 1.00 97.25 258 GLY A O 1
ATOM 1979 N N . THR A 1 259 ? 1.722 5.812 -15.364 1.00 97.38 259 THR A N 1
ATOM 1980 C CA . THR A 1 259 ? 2.300 4.903 -14.381 1.00 97.38 259 THR A CA 1
ATOM 1981 C C . THR A 1 259 ? 1.282 3.892 -13.840 1.00 97.38 259 THR A C 1
ATOM 1983 O O . THR A 1 259 ? 1.606 2.713 -13.675 1.00 97.38 259 THR A O 1
ATOM 1986 N N . PHE A 1 260 ? 0.036 4.321 -13.623 1.00 98.31 260 PHE A N 1
ATOM 1987 C CA . PHE A 1 260 ? -1.050 3.456 -13.150 1.00 98.31 260 PHE A CA 1
ATOM 1988 C C . PHE A 1 260 ? -1.517 2.435 -14.201 1.00 98.31 260 PHE A C 1
ATOM 1990 O O . PHE A 1 260 ? -1.517 1.239 -13.877 1.00 98.31 260 PHE A O 1
ATOM 1997 N N . PRO A 1 261 ? -1.833 2.827 -15.454 1.00 98.56 261 PRO A N 1
ATOM 1998 C CA . PRO A 1 261 ? -2.154 1.857 -16.498 1.00 98.56 261 PRO A CA 1
ATOM 1999 C C . PRO A 1 261 ? -0.975 0.938 -16.804 1.00 98.56 261 PRO A C 1
ATOM 2001 O O . PRO A 1 261 ? -1.170 -0.266 -16.946 1.00 98.56 261 PRO A O 1
ATOM 2004 N N . PHE A 1 262 ? 0.266 1.437 -16.782 1.00 98.81 262 PHE A N 1
ATOM 2005 C CA . PHE A 1 262 ? 1.446 0.588 -16.949 1.00 98.81 262 PHE A CA 1
ATOM 2006 C C . PHE A 1 262 ? 1.558 -0.513 -15.888 1.00 98.81 262 PHE A C 1
ATOM 2008 O O . PHE A 1 262 ? 1.718 -1.684 -16.242 1.00 98.81 262 PHE A O 1
ATOM 2015 N N . LEU A 1 263 ? 1.493 -0.165 -14.594 1.00 98.88 263 LEU A N 1
ATOM 2016 C CA . LEU A 1 263 ? 1.605 -1.171 -13.536 1.00 98.88 263 LEU A CA 1
ATOM 2017 C C . LEU A 1 263 ? 0.456 -2.179 -13.630 1.00 98.88 263 LEU A C 1
ATOM 2019 O O . LEU A 1 263 ? 0.687 -3.380 -13.515 1.00 98.88 263 LEU A O 1
ATOM 2023 N N . THR A 1 264 ? -0.759 -1.707 -13.892 1.00 98.81 264 THR A N 1
ATOM 2024 C CA . THR A 1 264 ? -1.950 -2.561 -13.986 1.00 98.81 264 THR A CA 1
ATOM 2025 C C . THR A 1 264 ? -1.869 -3.510 -15.181 1.00 98.81 264 THR A C 1
ATOM 2027 O O . THR A 1 264 ? -2.071 -4.712 -15.014 1.00 98.81 264 THR A O 1
ATOM 2030 N N . ASN A 1 265 ? -1.442 -3.021 -16.350 1.00 98.75 265 ASN A N 1
ATOM 2031 C CA . ASN A 1 265 ? -1.151 -3.855 -17.517 1.00 98.75 265 ASN A CA 1
ATOM 2032 C C . ASN A 1 265 ? -0.034 -4.865 -17.235 1.00 98.75 265 ASN A C 1
ATOM 2034 O O . ASN A 1 265 ? -0.119 -6.004 -17.677 1.00 98.75 265 ASN A O 1
ATOM 2038 N N . LEU A 1 266 ? 1.015 -4.492 -16.495 1.00 98.88 266 LEU A N 1
ATOM 2039 C CA . LEU A 1 266 ? 2.094 -5.414 -16.125 1.00 98.88 266 LEU A CA 1
ATOM 2040 C C . LEU A 1 266 ? 1.600 -6.538 -15.206 1.00 98.88 266 LEU A C 1
ATOM 2042 O O . LEU A 1 266 ? 1.950 -7.702 -15.421 1.00 98.88 266 LEU A O 1
ATOM 2046 N N . LEU A 1 267 ? 0.809 -6.193 -14.189 1.00 98.81 267 LEU A N 1
ATOM 2047 C CA . LEU A 1 267 ? 0.199 -7.147 -13.263 1.00 98.81 267 LEU A CA 1
ATOM 2048 C C . LEU A 1 267 ? -0.695 -8.135 -14.023 1.00 98.81 267 LEU A C 1
ATOM 2050 O O . LEU A 1 267 ? -0.551 -9.346 -13.842 1.00 98.81 267 LEU A O 1
ATOM 2054 N N . ASP A 1 268 ? -1.562 -7.619 -14.893 1.00 98.50 268 ASP A N 1
ATOM 2055 C CA . ASP A 1 268 ? -2.509 -8.403 -15.683 1.00 98.50 268 ASP A CA 1
ATOM 2056 C C . ASP A 1 268 ? -1.817 -9.263 -16.744 1.00 98.50 268 ASP A C 1
ATOM 2058 O O . ASP A 1 268 ? -2.009 -10.474 -16.790 1.00 98.50 268 ASP A O 1
ATOM 2062 N N . TRP A 1 269 ? -0.903 -8.677 -17.520 1.00 98.25 269 TRP A N 1
ATOM 2063 C CA . TRP A 1 269 ? -0.179 -9.378 -18.577 1.00 98.25 269 TRP A CA 1
ATOM 2064 C C . TRP A 1 269 ? 0.631 -10.567 -18.055 1.00 98.25 269 TRP A C 1
ATOM 2066 O O . TRP A 1 269 ? 0.817 -11.531 -18.796 1.00 98.25 269 TRP A O 1
ATOM 2076 N N . LEU A 1 270 ? 1.134 -10.518 -16.814 1.00 98.62 270 LEU A N 1
ATOM 2077 C CA . LEU A 1 270 ? 1.841 -11.629 -16.161 1.00 98.62 270 LEU A CA 1
ATOM 2078 C C . LEU A 1 270 ? 0.891 -12.679 -15.552 1.00 98.62 270 LEU A C 1
ATOM 2080 O O . LEU A 1 270 ? 1.301 -13.833 -15.354 1.00 98.62 270 LEU A O 1
ATOM 2084 N N . ALA A 1 271 ? -0.343 -12.301 -15.230 1.00 98.25 271 ALA A N 1
ATOM 2085 C CA . ALA A 1 271 ? -1.337 -13.188 -14.645 1.00 98.25 271 ALA A CA 1
ATOM 2086 C C . ALA A 1 271 ? -2.027 -14.033 -15.732 1.00 98.25 271 ALA A C 1
ATOM 2088 O O . ALA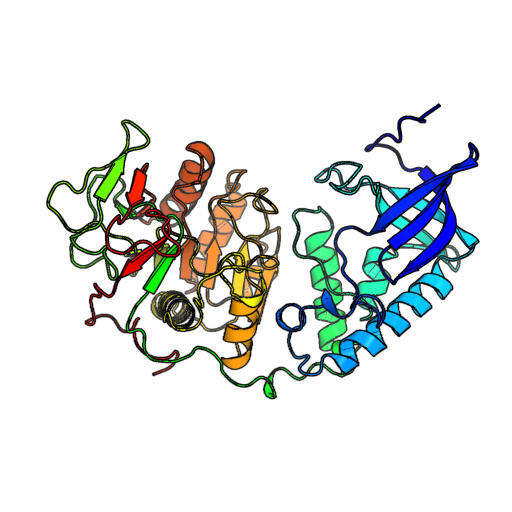 A 1 271 ? -2.061 -13.675 -16.905 1.00 98.25 271 ALA A O 1
ATOM 2089 N N . ASP A 1 272 ? -2.559 -15.186 -15.332 1.00 97.50 272 ASP A N 1
ATOM 2090 C CA . ASP A 1 272 ? -3.484 -16.010 -16.130 1.00 97.50 272 ASP A CA 1
ATOM 2091 C C . ASP A 1 272 ? -4.805 -16.231 -15.366 1.00 97.50 272 ASP A C 1
ATOM 2093 O O . ASP A 1 272 ? -5.542 -17.186 -15.623 1.00 97.50 272 ASP A O 1
ATOM 2097 N N . ARG A 1 273 ? -5.086 -15.374 -14.382 1.00 96.81 273 ARG A N 1
ATOM 2098 C CA . ARG A 1 273 ? -6.289 -15.417 -13.552 1.00 96.81 273 ARG A CA 1
ATOM 2099 C C . ARG A 1 273 ? -6.823 -14.007 -13.335 1.00 96.81 273 ARG A C 1
ATOM 2101 O O . ARG A 1 273 ? -6.065 -13.042 -13.349 1.00 96.81 273 ARG A O 1
ATOM 2108 N N . GLU A 1 274 ? -8.118 -13.925 -13.082 1.00 97.00 274 GLU A N 1
ATOM 2109 C CA . GLU A 1 274 ? -8.792 -12.699 -12.662 1.00 97.00 274 GLU A CA 1
ATOM 2110 C C . GLU A 1 274 ? -8.839 -12.608 -11.128 1.00 97.00 274 GLU A C 1
ATOM 2112 O O . GLU A 1 274 ? -8.487 -13.555 -10.419 1.00 97.00 274 GLU A O 1
ATOM 2117 N N . GLY A 1 275 ? -9.267 -11.455 -10.619 1.00 97.19 275 GLY A N 1
ATOM 2118 C CA . GLY A 1 275 ? -9.320 -11.146 -9.191 1.00 97.19 275 GLY A CA 1
ATOM 2119 C C . GLY A 1 275 ? -8.763 -9.762 -8.876 1.00 97.19 275 GLY A C 1
ATOM 2120 O O . GLY A 1 275 ? -8.519 -8.965 -9.783 1.00 97.19 275 GLY A O 1
ATOM 2121 N N . GLU A 1 276 ? -8.535 -9.510 -7.595 1.00 97.50 276 GLU A N 1
ATOM 2122 C CA . GLU A 1 276 ? -8.091 -8.218 -7.068 1.00 97.50 276 GLU A CA 1
ATOM 2123 C C . GLU A 1 276 ? -6.583 -8.000 -7.205 1.00 97.50 276 GLU A C 1
ATOM 2125 O O . GLU A 1 276 ? -5.801 -8.947 -7.356 1.00 97.50 276 GLU A O 1
ATOM 2130 N N . VAL A 1 277 ? -6.148 -6.746 -7.101 1.00 98.62 277 VAL A N 1
ATOM 2131 C CA . VAL A 1 277 ? -4.733 -6.433 -6.894 1.00 98.62 277 VAL A CA 1
ATOM 2132 C C . VAL A 1 277 ? -4.450 -6.471 -5.396 1.00 98.62 277 VAL A C 1
ATOM 2134 O O . VAL A 1 277 ? -5.051 -5.750 -4.601 1.00 98.62 277 VAL A O 1
ATOM 2137 N N . LEU A 1 278 ? -3.525 -7.336 -5.000 1.00 98.69 278 LEU A N 1
ATOM 2138 C CA . LEU A 1 278 ? -3.133 -7.525 -3.611 1.00 98.69 278 LEU A CA 1
ATOM 2139 C C . LEU A 1 278 ? -1.824 -6.788 -3.327 1.00 98.69 278 LEU A C 1
ATOM 2141 O O . LEU A 1 278 ? -0.944 -6.756 -4.185 1.00 98.69 278 LEU A O 1
ATOM 2145 N N . ILE A 1 279 ? -1.646 -6.279 -2.110 1.00 98.38 279 ILE A N 1
ATOM 2146 C CA . ILE A 1 279 ? -0.356 -5.771 -1.620 1.00 98.38 279 ILE A CA 1
ATOM 2147 C C . ILE A 1 279 ? 0.003 -6.409 -0.274 1.00 98.38 279 ILE A C 1
ATOM 2149 O O . ILE A 1 279 ? -0.848 -6.573 0.606 1.00 98.38 279 ILE A O 1
ATOM 2153 N N . ASP A 1 280 ? 1.269 -6.802 -0.122 1.00 97.81 280 ASP A N 1
ATOM 2154 C CA . ASP A 1 280 ? 1.815 -7.185 1.181 1.00 97.81 280 ASP A CA 1
ATOM 2155 C C . ASP A 1 280 ? 1.978 -5.945 2.069 1.00 97.81 280 ASP A C 1
ATOM 2157 O O . ASP A 1 280 ? 2.784 -5.069 1.770 1.00 97.81 280 ASP A O 1
ATOM 2161 N N . GLY A 1 281 ? 1.225 -5.894 3.168 1.00 95.62 281 GLY A N 1
ATOM 2162 C CA . GLY A 1 281 ? 1.384 -4.889 4.228 1.00 95.62 281 GLY A CA 1
ATOM 2163 C C . GLY A 1 281 ? 2.234 -5.365 5.401 1.00 95.62 281 GLY A C 1
ATOM 2164 O O . GLY A 1 281 ? 2.429 -4.645 6.383 1.00 95.62 281 GLY A O 1
ATOM 2165 N N . GLY A 1 282 ? 2.681 -6.621 5.345 1.00 94.00 282 GLY A N 1
ATOM 2166 C CA . GLY A 1 282 ? 3.437 -7.263 6.401 1.00 94.00 282 GLY A CA 1
ATOM 2167 C C . GLY A 1 282 ? 4.897 -6.820 6.446 1.00 94.00 282 GLY A C 1
ATOM 2168 O O . GLY A 1 282 ? 5.329 -5.837 5.847 1.00 94.00 282 GLY A O 1
ATOM 2169 N N . HIS A 1 283 ? 5.684 -7.580 7.206 1.00 95.75 283 HIS A N 1
ATOM 2170 C CA . HIS A 1 283 ? 7.148 -7.504 7.186 1.00 95.75 283 HIS A CA 1
ATOM 2171 C C . HIS A 1 283 ? 7.763 -6.128 7.509 1.00 95.75 283 HIS A C 1
ATOM 2173 O O . HIS A 1 283 ? 8.930 -5.899 7.198 1.00 95.75 283 HIS A O 1
ATOM 2179 N N . GLY A 1 284 ? 7.023 -5.238 8.176 1.00 93.12 284 GLY A N 1
ATOM 2180 C CA . GLY A 1 284 ? 7.525 -3.960 8.689 1.00 93.12 284 GLY A CA 1
ATOM 2181 C C . GLY A 1 284 ? 7.675 -2.853 7.644 1.00 93.12 284 GLY A C 1
ATOM 2182 O O . GLY A 1 284 ? 8.428 -1.919 7.891 1.00 93.12 284 GLY A O 1
ATOM 2183 N N . GLY A 1 285 ? 7.002 -2.957 6.492 1.00 91.69 285 GLY A N 1
ATOM 2184 C CA . GLY A 1 285 ? 7.054 -1.941 5.432 1.00 91.69 285 GLY A CA 1
ATOM 2185 C C . GLY A 1 285 ? 6.267 -0.654 5.719 1.00 91.69 285 GLY A C 1
ATOM 2186 O O . GLY A 1 285 ? 6.438 0.327 5.006 1.00 91.69 285 GLY A O 1
ATOM 2187 N N . PHE A 1 286 ? 5.421 -0.627 6.752 1.00 93.38 286 PHE A N 1
ATOM 2188 C CA . PHE A 1 286 ? 4.636 0.563 7.085 1.00 93.38 286 PHE A CA 1
ATOM 2189 C C . PHE A 1 286 ? 5.524 1.701 7.617 1.00 93.38 286 PHE A C 1
ATOM 2191 O O . PHE A 1 286 ? 6.305 1.500 8.550 1.00 93.38 286 PHE A O 1
ATOM 2198 N N . GLY A 1 287 ? 5.380 2.900 7.042 1.00 91.00 287 GLY A N 1
ATOM 2199 C CA . GLY A 1 287 ? 6.059 4.114 7.503 1.00 91.00 287 GLY A CA 1
ATOM 2200 C C . GLY A 1 287 ? 7.562 4.180 7.204 1.00 91.00 287 GLY A C 1
ATOM 2201 O O . GLY A 1 287 ? 8.271 4.939 7.869 1.00 91.00 287 GLY A O 1
ATOM 2202 N N . VAL A 1 288 ? 8.072 3.393 6.246 1.00 93.69 288 VAL A N 1
ATOM 2203 C CA . VAL A 1 288 ? 9.466 3.495 5.775 1.00 93.69 288 VAL A CA 1
ATOM 2204 C C . VAL A 1 288 ? 9.528 3.973 4.321 1.00 93.69 288 VAL A C 1
ATOM 2206 O O . VAL A 1 288 ? 8.843 3.441 3.459 1.00 93.69 288 VAL A O 1
ATOM 2209 N N . ASP A 1 289 ? 10.427 4.915 4.024 1.00 94.44 289 ASP A N 1
ATOM 2210 C CA . ASP A 1 289 ? 10.501 5.650 2.740 1.00 94.44 289 ASP A CA 1
ATOM 2211 C C . ASP A 1 289 ? 10.800 4.804 1.481 1.00 94.44 289 ASP A C 1
ATOM 2213 O O . ASP A 1 289 ? 10.887 5.323 0.366 1.00 94.44 289 ASP A O 1
ATOM 2217 N N . TYR A 1 290 ? 11.055 3.508 1.646 1.00 96.69 290 TYR A N 1
ATOM 2218 C CA . TYR A 1 290 ? 11.414 2.590 0.565 1.00 96.69 290 TYR A CA 1
ATOM 2219 C C . TYR A 1 290 ? 10.443 1.423 0.415 1.00 96.69 290 TYR A C 1
ATOM 2221 O O . TYR A 1 290 ? 10.721 0.546 -0.398 1.00 96.69 290 TYR A O 1
ATOM 2229 N N . ALA A 1 291 ? 9.335 1.407 1.153 1.00 97.44 291 ALA A N 1
ATOM 2230 C CA . ALA A 1 291 ? 8.260 0.433 1.031 1.00 97.44 291 ALA A CA 1
ATOM 2231 C C . ALA A 1 291 ? 6.914 1.160 0.923 1.00 97.44 291 ALA A C 1
ATOM 2233 O O . ALA A 1 291 ? 6.848 2.372 1.097 1.00 97.44 291 ALA A O 1
ATOM 2234 N N . LEU A 1 292 ? 5.862 0.420 0.583 1.00 97.31 292 LEU A N 1
ATOM 2235 C CA . LEU A 1 292 ? 4.502 0.947 0.503 1.00 97.31 292 LEU A CA 1
ATOM 2236 C C . LEU A 1 292 ? 3.536 -0.006 1.186 1.00 97.31 292 LEU A C 1
ATOM 2238 O O . LEU A 1 292 ? 3.672 -1.227 1.065 1.00 97.31 292 LEU A O 1
ATOM 2242 N N . SER A 1 293 ? 2.543 0.587 1.827 1.00 96.19 293 SER A N 1
ATOM 2243 C CA . SER A 1 293 ? 1.278 -0.014 2.217 1.00 96.19 293 SER A CA 1
ATOM 2244 C C . SER A 1 293 ? 0.149 0.492 1.309 1.00 96.19 293 SER A C 1
ATOM 2246 O O . SER A 1 293 ? 0.351 1.339 0.439 1.00 96.19 293 SER A O 1
ATOM 2248 N N . ALA A 1 294 ? -1.067 -0.001 1.519 1.00 96.06 294 ALA A N 1
ATOM 2249 C CA . ALA A 1 294 ? -2.265 0.541 0.900 1.00 96.06 294 ALA A CA 1
ATOM 2250 C C . ALA A 1 294 ? -2.635 1.935 1.426 1.00 96.06 294 ALA A C 1
ATOM 2252 O O . ALA A 1 294 ? -3.429 2.607 0.771 1.00 96.06 294 ALA A O 1
ATOM 2253 N N . GLU A 1 295 ? -2.083 2.382 2.560 1.00 95.06 295 GLU A N 1
ATOM 2254 C CA . GLU A 1 295 ? -2.177 3.795 2.948 1.00 95.06 295 GLU A CA 1
ATOM 2255 C C . GLU A 1 295 ? -1.324 4.677 2.035 1.00 95.06 295 GLU A C 1
ATOM 2257 O O . GLU A 1 295 ? -1.739 5.781 1.754 1.00 95.06 295 GLU A O 1
ATOM 2262 N N . ASP A 1 296 ? -0.205 4.181 1.492 1.00 96.69 296 ASP A N 1
ATOM 2263 C CA . ASP A 1 296 ? 0.724 4.972 0.664 1.00 96.69 296 ASP A CA 1
ATOM 2264 C C . ASP A 1 296 ? 0.369 4.963 -0.841 1.00 96.69 296 ASP A C 1
ATOM 2266 O O . ASP A 1 296 ? 1.202 5.286 -1.696 1.00 96.69 296 ASP A O 1
ATOM 2270 N N . ALA A 1 297 ? -0.833 4.501 -1.189 1.00 97.12 297 ALA A N 1
ATOM 2271 C CA . ALA A 1 297 ? -1.253 4.244 -2.567 1.00 97.12 297 ALA A CA 1
ATOM 2272 C C . ALA A 1 297 ? -2.758 4.493 -2.785 1.00 97.12 297 ALA A C 1
ATOM 2274 O O . ALA A 1 297 ? -3.398 3.819 -3.604 1.00 97.12 297 ALA A O 1
ATOM 2275 N N . ALA A 1 298 ? -3.354 5.456 -2.072 1.00 95.69 298 ALA A N 1
ATOM 2276 C CA . ALA A 1 298 ? -4.791 5.721 -2.146 1.00 95.69 298 ALA A CA 1
ATOM 2277 C C . ALA A 1 298 ? -5.251 6.117 -3.562 1.00 95.69 298 ALA A C 1
ATOM 2279 O O . ALA A 1 298 ? -6.307 5.687 -4.029 1.00 95.69 298 ALA A O 1
ATOM 2280 N N . TYR A 1 299 ? -4.426 6.860 -4.299 1.00 96.56 299 TYR A N 1
ATOM 2281 C CA . TYR A 1 299 ? -4.718 7.279 -5.674 1.00 96.56 299 TYR A CA 1
ATOM 2282 C C . TYR A 1 299 ? -4.679 6.107 -6.658 1.00 96.56 299 TYR A C 1
ATOM 2284 O O . TYR A 1 299 ? -5.519 6.032 -7.556 1.00 96.56 299 TYR A O 1
ATOM 2292 N N . TYR A 1 300 ? -3.763 5.154 -6.461 1.00 98.00 300 TYR A N 1
ATOM 2293 C CA . TYR A 1 300 ? -3.736 3.925 -7.253 1.00 98.00 300 TYR A CA 1
ATOM 2294 C C . TYR A 1 300 ? -4.933 3.022 -6.936 1.00 98.00 300 TYR A C 1
ATOM 2296 O O . TYR A 1 300 ? -5.529 2.446 -7.844 1.00 98.00 300 TYR A O 1
ATOM 2304 N N . ARG A 1 301 ? -5.357 2.962 -5.668 1.00 96.56 301 ARG A N 1
ATOM 2305 C CA . ARG A 1 301 ? -6.615 2.312 -5.273 1.00 96.56 301 ARG A CA 1
ATOM 2306 C C . ARG A 1 301 ? -7.815 2.930 -5.992 1.00 96.56 301 ARG A C 1
ATOM 2308 O O . ARG A 1 301 ? -8.610 2.185 -6.553 1.00 96.56 301 ARG A O 1
ATOM 2315 N N . ARG A 1 302 ? -7.926 4.263 -6.028 1.00 95.38 302 ARG A N 1
ATOM 2316 C CA . ARG A 1 302 ? -9.013 4.947 -6.748 1.00 95.38 302 ARG A CA 1
ATOM 2317 C C . ARG A 1 302 ? -8.962 4.694 -8.258 1.00 95.38 302 ARG A C 1
ATOM 2319 O O . ARG A 1 302 ? -10.006 4.515 -8.876 1.00 95.38 302 ARG A O 1
ATOM 2326 N N . TYR A 1 303 ? -7.765 4.648 -8.843 1.00 97.25 303 TYR A N 1
ATOM 2327 C CA . TYR A 1 303 ? -7.579 4.231 -10.233 1.00 97.25 303 TYR A CA 1
ATOM 2328 C C . TYR A 1 303 ? -8.127 2.818 -10.468 1.00 97.25 303 TYR A C 1
ATOM 2330 O O . TYR A 1 303 ? -8.945 2.634 -11.363 1.00 97.25 303 TYR A O 1
ATOM 2338 N N . LEU A 1 304 ? -7.714 1.839 -9.653 1.00 97.56 304 LEU A N 1
ATOM 2339 C CA . LEU A 1 304 ? -8.136 0.443 -9.795 1.00 97.56 304 LEU A CA 1
ATOM 2340 C C . LEU A 1 304 ? -9.650 0.301 -9.656 1.00 97.56 304 LEU A C 1
ATOM 2342 O O . LEU A 1 304 ? -10.264 -0.425 -10.432 1.00 97.56 304 LEU A O 1
ATOM 2346 N N . GLU A 1 305 ? -10.249 1.045 -8.731 1.00 95.56 305 GLU A N 1
ATOM 2347 C CA . GLU A 1 305 ? -11.692 1.051 -8.527 1.00 95.56 305 GLU A CA 1
ATOM 2348 C C . GLU A 1 305 ? -12.447 1.453 -9.801 1.00 95.56 305 GLU A C 1
ATOM 2350 O O . GLU A 1 305 ? -13.369 0.751 -10.210 1.00 95.56 305 GLU A O 1
ATOM 2355 N N . GLY A 1 306 ? -11.999 2.510 -10.488 1.00 95.62 306 GLY A N 1
ATOM 2356 C CA . GLY A 1 306 ? -12.563 2.913 -11.781 1.00 95.62 306 GLY A CA 1
ATOM 2357 C C . GLY A 1 306 ? -12.364 1.877 -12.894 1.00 95.62 306 GLY A C 1
ATOM 2358 O O . GLY A 1 306 ? -13.083 1.895 -13.887 1.00 95.62 306 GLY A O 1
ATOM 2359 N N . GLN A 1 307 ? -11.432 0.936 -12.719 1.00 96.19 307 GLN A N 1
ATOM 2360 C CA . GLN A 1 307 ? -11.231 -0.220 -13.602 1.00 96.19 307 GLN A CA 1
ATOM 2361 C C . GLN A 1 307 ? -12.047 -1.454 -13.179 1.00 96.19 307 GLN A C 1
ATOM 2363 O O . GLN A 1 307 ? -11.894 -2.529 -13.762 1.00 96.19 307 GLN A O 1
ATOM 2368 N N . GLY A 1 308 ? -12.896 -1.332 -12.154 1.00 95.12 308 GLY A N 1
ATOM 2369 C CA . GLY A 1 308 ? -13.632 -2.453 -11.573 1.00 95.12 308 GLY A CA 1
ATOM 2370 C C . GLY A 1 308 ? -12.740 -3.428 -10.799 1.00 95.12 308 GLY A C 1
ATOM 2371 O O . GLY A 1 308 ? -13.071 -4.609 -10.696 1.00 95.12 308 GLY A O 1
ATOM 2372 N N . LEU A 1 309 ? -11.595 -2.958 -10.294 1.00 96.06 309 LEU A N 1
ATOM 2373 C CA . LEU A 1 309 ? -10.633 -3.731 -9.513 1.00 96.06 309 LEU A CA 1
ATOM 2374 C C . LEU A 1 309 ? -10.497 -3.160 -8.096 1.00 96.06 309 LEU A C 1
ATOM 2376 O O . LEU A 1 309 ? -10.455 -1.955 -7.870 1.00 96.06 309 LEU A O 1
ATOM 2380 N N . GLY A 1 310 ? -10.355 -4.040 -7.122 1.00 95.75 310 GLY A N 1
ATOM 2381 C CA . GLY A 1 310 ? -10.001 -3.729 -5.749 1.00 95.75 310 GLY A CA 1
ATOM 2382 C C . GLY A 1 310 ? -8.491 -3.726 -5.522 1.00 95.75 310 GLY A C 1
ATOM 2383 O O . GLY A 1 310 ? -7.724 -4.451 -6.164 1.00 95.75 310 GLY A O 1
ATOM 2384 N N . PHE A 1 311 ? -8.075 -2.929 -4.537 1.00 97.44 311 PHE A N 1
ATOM 2385 C CA . PHE A 1 311 ? -6.721 -2.922 -3.995 1.00 97.44 311 PHE A CA 1
ATOM 2386 C C . PHE A 1 311 ? -6.756 -3.345 -2.528 1.00 97.44 311 PHE A C 1
ATOM 2388 O O . PHE A 1 311 ? -7.290 -2.625 -1.682 1.00 97.44 311 PHE A O 1
ATOM 2395 N N . VAL A 1 312 ? -6.246 -4.540 -2.227 1.00 96.69 312 VAL A N 1
ATOM 2396 C CA . VAL A 1 312 ? -6.460 -5.187 -0.925 1.00 96.69 312 VAL A CA 1
ATOM 2397 C C . VAL A 1 312 ? -5.134 -5.480 -0.234 1.00 96.69 312 VAL A C 1
ATOM 2399 O O . VAL A 1 312 ? -4.294 -6.214 -0.752 1.00 96.69 312 VAL A O 1
ATOM 2402 N N . GLN A 1 313 ? -4.983 -4.977 0.993 1.00 97.12 313 GLN A N 1
ATOM 2403 C CA . GLN A 1 313 ? -3.850 -5.296 1.858 1.00 97.12 313 GLN A CA 1
ATOM 2404 C C . GLN A 1 313 ? -4.192 -6.353 2.915 1.00 97.12 313 GLN A C 1
ATOM 2406 O O . GLN A 1 313 ? -5.257 -6.330 3.550 1.00 97.12 313 GLN A O 1
ATOM 2411 N N . ARG A 1 314 ? -3.225 -7.237 3.188 1.00 96.81 314 ARG A N 1
ATOM 2412 C CA . ARG A 1 314 ? -3.122 -8.022 4.429 1.00 96.81 314 ARG A CA 1
ATOM 2413 C C . ARG A 1 314 ? -1.681 -8.029 4.931 1.00 96.81 314 ARG A C 1
ATOM 2415 O O . ARG A 1 314 ? -0.746 -7.981 4.139 1.00 96.81 314 ARG A O 1
ATOM 2422 N N . ASN A 1 315 ? -1.520 -8.157 6.246 1.00 95.81 315 ASN A N 1
ATOM 2423 C CA . ASN A 1 315 ? -0.209 -8.290 6.888 1.00 95.81 315 ASN A CA 1
ATOM 2424 C C . ASN A 1 315 ? 0.228 -9.755 6.980 1.00 95.81 315 ASN A C 1
ATOM 2426 O O . ASN A 1 315 ? 1.396 -10.042 7.229 1.00 95.81 315 ASN A O 1
ATOM 2430 N N . ARG A 1 316 ? -0.712 -10.695 6.801 1.00 94.06 316 ARG A N 1
ATOM 2431 C CA . ARG A 1 316 ? -0.433 -12.128 6.674 1.00 94.06 316 ARG A CA 1
ATOM 2432 C C . ARG A 1 316 ? -0.973 -12.667 5.359 1.00 94.06 316 ARG A C 1
ATOM 2434 O O . ARG A 1 316 ? -2.177 -12.634 5.098 1.00 94.06 316 ARG A O 1
ATOM 2441 N N . LEU A 1 317 ? -0.087 -13.289 4.590 1.00 92.06 317 LEU A N 1
ATOM 2442 C CA . LEU A 1 317 ? -0.391 -13.868 3.280 1.00 92.06 317 LEU A CA 1
ATOM 2443 C C . LEU A 1 317 ? -1.033 -15.259 3.408 1.00 92.06 317 LEU A C 1
ATOM 2445 O O . LEU A 1 317 ? -0.423 -16.273 3.075 1.00 92.06 317 LEU A O 1
ATOM 2449 N N . GLY A 1 318 ? -2.237 -15.328 3.983 1.00 87.44 318 GLY A N 1
ATOM 2450 C CA . GLY A 1 318 ? -3.029 -16.562 4.096 1.00 87.44 318 GLY A CA 1
ATOM 2451 C C . GLY A 1 318 ? -3.744 -16.943 2.792 1.00 87.44 318 GLY A C 1
ATOM 2452 O O . GLY A 1 318 ? -3.918 -16.100 1.919 1.00 87.44 318 GLY A O 1
ATOM 2453 N N . SER A 1 319 ? -4.208 -18.196 2.673 1.00 75.81 319 SER A N 1
ATOM 2454 C CA . SER A 1 319 ? -4.837 -18.700 1.435 1.00 75.81 319 SER A CA 1
ATOM 2455 C C . SER A 1 319 ? -6.051 -17.875 1.007 1.00 75.81 319 SER A C 1
ATOM 2457 O O . SER A 1 319 ? -6.047 -17.348 -0.089 1.00 75.81 319 SER A O 1
ATOM 2459 N N . GLY A 1 320 ? -7.011 -17.612 1.902 1.00 82.62 320 GLY A N 1
ATOM 2460 C CA . GLY A 1 320 ? -8.207 -16.835 1.542 1.00 82.62 320 GLY A CA 1
ATOM 2461 C C . GLY A 1 320 ? -7.937 -15.399 1.065 1.00 82.62 320 GLY A C 1
ATOM 2462 O O . GLY A 1 320 ? -8.796 -14.819 0.419 1.00 82.62 320 GLY A O 1
ATOM 2463 N N . PHE A 1 321 ? -6.765 -14.829 1.373 1.00 92.12 321 PHE A N 1
ATOM 2464 C CA . PHE A 1 321 ? -6.335 -13.541 0.821 1.00 92.12 321 PHE A CA 1
ATOM 2465 C C . PHE A 1 321 ? -5.737 -13.698 -0.577 1.00 92.12 321 PHE A C 1
ATOM 2467 O O . PHE A 1 321 ? -6.090 -12.957 -1.479 1.00 92.12 321 PHE A O 1
ATOM 2474 N N . LEU A 1 322 ? -4.849 -14.673 -0.773 1.00 96.50 322 LEU A N 1
ATOM 2475 C CA . LEU A 1 322 ? -4.227 -14.904 -2.077 1.00 96.50 322 LEU A CA 1
ATOM 2476 C C . LEU A 1 322 ? -5.231 -15.448 -3.108 1.00 96.50 322 LEU A C 1
ATOM 2478 O O . LEU A 1 322 ? -5.143 -15.117 -4.285 1.00 96.50 322 LEU A O 1
ATOM 2482 N N . ASP A 1 323 ? -6.218 -16.231 -2.668 1.00 95.19 323 ASP A N 1
ATOM 2483 C CA . ASP A 1 323 ? -7.214 -16.868 -3.533 1.00 95.19 323 ASP A CA 1
ATOM 2484 C C . ASP A 1 323 ? -8.124 -15.850 -4.251 1.00 95.19 323 ASP A C 1
ATOM 2486 O O . ASP A 1 323 ? -8.647 -16.160 -5.321 1.00 95.19 323 ASP A O 1
ATOM 2490 N N . CYS A 1 324 ? -8.310 -14.638 -3.709 1.00 94.25 324 CYS A N 1
ATOM 2491 C CA . CYS A 1 324 ? -9.107 -13.590 -4.360 1.00 94.25 324 CYS A CA 1
ATOM 2492 C C . CYS A 1 324 ? -8.303 -12.700 -5.319 1.00 94.25 324 CYS A C 1
ATOM 2494 O O . CYS A 1 324 ? -8.895 -11.888 -6.027 1.00 94.25 324 CYS A O 1
ATOM 2496 N N . GLY A 1 325 ? -6.975 -12.827 -5.352 1.00 97.12 325 GLY A N 1
ATOM 2497 C CA . GLY A 1 325 ? -6.116 -11.955 -6.146 1.00 97.12 325 GLY A CA 1
ATOM 2498 C C . GLY A 1 325 ? -5.904 -12.434 -7.578 1.00 97.12 325 GLY A C 1
ATOM 2499 O O . GLY A 1 325 ? -5.832 -13.636 -7.836 1.00 97.12 325 GLY A O 1
ATOM 2500 N N . ARG A 1 326 ? -5.693 -11.488 -8.496 1.00 98.25 326 ARG A N 1
ATOM 2501 C CA . ARG A 1 326 ? -4.992 -11.736 -9.767 1.00 98.25 326 ARG A CA 1
ATOM 2502 C C . ARG A 1 326 ? -3.487 -11.570 -9.649 1.00 98.25 326 ARG A C 1
ATOM 2504 O O . ARG A 1 326 ? -2.723 -12.286 -10.294 1.00 98.25 326 ARG A O 1
ATOM 2511 N N . ALA A 1 327 ? -3.069 -10.634 -8.805 1.00 98.62 327 ALA A N 1
ATOM 2512 C CA . ALA A 1 327 ? -1.683 -10.228 -8.687 1.00 98.62 327 ALA A CA 1
ATOM 2513 C C . ALA A 1 327 ? -1.333 -9.844 -7.250 1.00 98.62 327 ALA A C 1
ATOM 2515 O O . ALA A 1 327 ? -2.183 -9.344 -6.517 1.00 98.62 327 ALA A O 1
ATOM 2516 N N . LEU A 1 328 ? -0.073 -10.051 -6.872 1.00 98.88 328 LEU A N 1
ATOM 2517 C CA . LEU A 1 328 ? 0.499 -9.618 -5.602 1.00 98.88 328 LEU A CA 1
ATOM 2518 C C . LEU A 1 328 ? 1.636 -8.623 -5.847 1.00 98.88 328 LEU A C 1
ATOM 2520 O O . LEU A 1 328 ? 2.633 -8.945 -6.496 1.00 98.88 328 LEU A O 1
ATOM 2524 N N . VAL A 1 329 ? 1.502 -7.435 -5.271 1.00 98.88 329 VAL A N 1
ATOM 2525 C CA . VAL A 1 329 ? 2.541 -6.415 -5.183 1.00 98.88 329 VAL A CA 1
ATOM 2526 C C . VAL A 1 329 ? 3.329 -6.619 -3.894 1.00 98.88 329 VAL A C 1
ATOM 2528 O O . VAL A 1 329 ? 2.758 -6.739 -2.809 1.00 98.88 329 VAL A O 1
ATOM 2531 N N . VAL A 1 330 ? 4.655 -6.648 -4.010 1.00 98.81 330 VAL A N 1
ATOM 2532 C CA . VAL A 1 330 ? 5.569 -6.712 -2.863 1.00 98.81 330 VAL A CA 1
ATOM 2533 C C . VAL A 1 330 ? 6.582 -5.582 -2.981 1.00 98.81 330 VAL A C 1
ATOM 2535 O O . VAL A 1 330 ? 7.221 -5.420 -4.020 1.00 98.81 330 VAL A O 1
ATOM 2538 N N . THR A 1 331 ? 6.740 -4.807 -1.915 1.00 98.62 331 THR A N 1
ATOM 2539 C CA . THR A 1 331 ? 7.766 -3.761 -1.798 1.00 98.62 331 THR A CA 1
ATOM 2540 C C . THR A 1 331 ? 8.945 -4.276 -0.958 1.00 98.62 331 THR A C 1
ATOM 2542 O O . THR A 1 331 ? 8.832 -5.363 -0.386 1.00 98.62 331 THR A O 1
ATOM 2545 N N . PRO A 1 332 ? 10.117 -3.606 -0.909 1.00 98.50 332 PRO A N 1
ATOM 2546 C CA . PRO A 1 332 ? 11.288 -4.097 -0.187 1.00 98.50 332 PRO A CA 1
ATOM 2547 C C . PRO A 1 332 ? 10.985 -4.298 1.307 1.00 98.50 332 PRO A C 1
ATOM 2549 O O . PRO A 1 332 ? 10.859 -3.318 2.043 1.00 98.50 332 PRO A O 1
ATOM 2552 N N . PRO A 1 333 ? 10.901 -5.549 1.793 1.00 97.88 333 PRO A N 1
ATOM 2553 C CA . PRO A 1 333 ? 10.374 -5.795 3.122 1.00 97.88 333 PRO A CA 1
ATOM 2554 C C . PRO A 1 333 ? 11.486 -5.655 4.169 1.00 97.88 333 PRO A C 1
ATOM 2556 O O . PRO A 1 333 ? 12.632 -6.075 3.953 1.00 97.88 333 PRO A O 1
ATOM 2559 N N . VAL A 1 334 ? 11.156 -5.079 5.328 1.00 97.12 334 VAL A N 1
ATOM 2560 C CA . VAL A 1 334 ? 12.119 -4.885 6.424 1.00 97.12 334 VAL A CA 1
ATOM 2561 C C . VAL A 1 334 ? 12.518 -6.238 7.017 1.00 97.12 334 VAL A C 1
ATOM 2563 O O . VAL A 1 334 ? 13.705 -6.555 7.142 1.00 97.12 334 VAL A O 1
ATOM 2566 N N . GLY A 1 335 ? 11.524 -7.066 7.335 1.00 96.69 335 GLY A N 1
ATOM 2567 C CA . GLY A 1 335 ? 11.692 -8.469 7.698 1.00 96.69 335 GLY A CA 1
ATOM 2568 C C . GLY A 1 335 ? 11.668 -9.389 6.470 1.00 96.69 335 GLY A C 1
ATOM 2569 O O . GLY A 1 335 ? 10.991 -9.093 5.491 1.00 96.69 335 GLY A O 1
ATOM 2570 N N . PRO A 1 336 ? 12.386 -10.523 6.481 1.00 97.62 336 PRO A N 1
ATOM 2571 C CA . PRO A 1 336 ? 12.267 -11.508 5.414 1.00 97.62 336 PRO A CA 1
ATOM 2572 C C . PRO A 1 336 ? 10.929 -12.249 5.500 1.00 97.62 336 PRO A C 1
ATOM 2574 O O . PRO A 1 336 ? 10.410 -12.476 6.593 1.00 97.62 336 PRO A O 1
ATOM 2577 N N . PHE A 1 337 ? 10.442 -12.716 4.352 1.00 98.06 337 PHE A N 1
ATOM 2578 C CA . PHE A 1 337 ? 9.325 -13.655 4.292 1.00 98.06 337 PHE A CA 1
ATOM 2579 C C . PHE A 1 337 ? 9.748 -15.003 4.883 1.00 98.06 337 PHE A C 1
ATOM 2581 O O . PHE A 1 337 ? 10.854 -15.497 4.621 1.00 98.06 337 PHE A O 1
ATOM 2588 N N . GLY A 1 338 ? 8.862 -15.625 5.659 1.00 97.06 338 GLY A N 1
ATOM 2589 C CA . GLY A 1 338 ? 9.058 -16.979 6.160 1.00 97.06 338 GLY A CA 1
ATOM 2590 C C . GLY A 1 338 ? 8.970 -18.037 5.049 1.00 97.06 338 GLY A C 1
ATOM 2591 O O . GLY A 1 338 ? 8.375 -17.799 3.997 1.00 97.06 338 GLY A O 1
ATOM 2592 N N . PRO A 1 339 ? 9.514 -19.249 5.267 1.00 96.44 339 PRO A N 1
ATOM 2593 C CA . PRO A 1 339 ? 9.453 -20.327 4.277 1.00 96.44 339 PRO A CA 1
ATOM 2594 C C . PRO A 1 339 ? 8.010 -20.709 3.911 1.00 96.44 339 PRO A C 1
ATOM 2596 O O . PRO A 1 339 ? 7.693 -20.807 2.730 1.00 96.44 339 PRO A O 1
ATOM 2599 N N . ASP A 1 340 ? 7.123 -20.830 4.902 1.00 96.62 340 ASP A N 1
ATOM 2600 C CA . ASP A 1 340 ? 5.711 -21.163 4.673 1.00 96.62 340 ASP A CA 1
ATOM 2601 C C . ASP A 1 340 ? 4.972 -20.058 3.898 1.00 96.62 340 ASP A C 1
ATOM 2603 O O . ASP A 1 340 ? 4.049 -20.334 3.134 1.00 96.62 340 ASP A O 1
ATOM 2607 N N . GLU A 1 341 ? 5.362 -18.794 4.089 1.00 97.12 341 GLU A N 1
ATOM 2608 C CA . GLU A 1 341 ? 4.815 -17.664 3.333 1.00 97.12 341 GLU A CA 1
ATOM 2609 C C . GLU A 1 341 ? 5.278 -17.707 1.884 1.00 97.12 341 GLU A C 1
ATOM 2611 O O . GLU A 1 341 ? 4.453 -17.604 0.981 1.00 97.12 341 GLU A O 1
ATOM 2616 N N . LEU A 1 342 ? 6.570 -17.941 1.651 1.00 98.12 342 LEU A N 1
ATOM 2617 C CA . LEU A 1 342 ? 7.117 -18.100 0.305 1.00 98.12 342 LEU A CA 1
ATOM 2618 C C . LEU A 1 342 ? 6.491 -19.288 -0.435 1.00 98.12 342 LEU A C 1
ATOM 2620 O O . LEU A 1 342 ? 6.238 -19.182 -1.633 1.00 98.12 342 LEU A O 1
ATOM 2624 N N . ASP A 1 343 ? 6.194 -20.390 0.256 1.00 97.62 343 ASP A N 1
ATOM 2625 C CA . ASP A 1 343 ? 5.484 -21.525 -0.338 1.00 97.62 343 ASP A CA 1
ATOM 2626 C C . ASP A 1 343 ? 4.038 -21.164 -0.713 1.00 97.62 343 ASP A C 1
ATOM 2628 O O . ASP A 1 343 ? 3.571 -21.569 -1.779 1.00 97.62 343 ASP A O 1
ATOM 2632 N N . ARG A 1 344 ? 3.343 -20.346 0.092 1.00 97.94 344 ARG A N 1
ATOM 2633 C CA . ARG A 1 344 ? 2.007 -19.826 -0.257 1.00 97.94 344 ARG A CA 1
ATOM 2634 C C . ARG A 1 344 ? 2.046 -18.873 -1.450 1.00 97.94 344 ARG A C 1
ATOM 2636 O O . ARG A 1 344 ? 1.226 -19.018 -2.351 1.00 97.94 344 ARG A O 1
ATOM 2643 N N . VAL A 1 345 ? 3.006 -17.949 -1.501 1.00 98.31 345 VAL A N 1
ATOM 2644 C CA . VAL A 1 345 ? 3.168 -17.037 -2.649 1.00 98.31 345 VAL A CA 1
ATOM 2645 C C . VAL A 1 345 ? 3.542 -17.820 -3.912 1.00 98.31 345 VAL A C 1
ATOM 2647 O O . VAL A 1 345 ? 3.021 -17.535 -4.989 1.00 98.31 345 VAL A O 1
ATOM 2650 N N . ARG A 1 346 ? 4.381 -18.860 -3.795 1.00 98.31 346 ARG A N 1
ATOM 2651 C CA . ARG A 1 346 ? 4.680 -19.762 -4.915 1.00 98.31 346 ARG A CA 1
ATOM 2652 C C . ARG A 1 346 ? 3.428 -20.497 -5.386 1.00 98.31 346 ARG A C 1
ATOM 2654 O O . ARG A 1 346 ? 3.200 -20.541 -6.587 1.00 98.31 346 ARG A O 1
ATOM 2661 N N . ALA A 1 347 ? 2.614 -21.025 -4.472 1.00 97.94 347 ALA A N 1
ATOM 2662 C CA . ALA A 1 347 ? 1.367 -21.702 -4.823 1.00 97.94 347 ALA A CA 1
ATOM 2663 C C . ALA A 1 347 ? 0.378 -20.760 -5.532 1.00 97.94 347 ALA A C 1
ATOM 2665 O O . ALA A 1 347 ? -0.174 -21.133 -6.560 1.00 97.94 347 ALA A O 1
ATOM 2666 N N . PHE A 1 348 ? 0.219 -19.529 -5.038 1.00 98.38 348 PHE A N 1
ATOM 2667 C CA . PHE A 1 348 ? -0.578 -18.485 -5.691 1.00 98.38 348 PHE A CA 1
ATOM 2668 C C . PHE A 1 348 ? -0.100 -18.198 -7.122 1.00 98.38 348 PHE A C 1
ATOM 2670 O O . PHE A 1 348 ? -0.895 -18.179 -8.061 1.00 98.38 348 PHE A O 1
ATOM 2677 N N . ARG A 1 349 ? 1.217 -18.038 -7.302 1.00 97.81 349 ARG A N 1
ATOM 2678 C CA . ARG A 1 349 ? 1.830 -17.853 -8.620 1.00 97.81 349 ARG A CA 1
ATOM 2679 C C . ARG A 1 349 ? 1.571 -19.053 -9.530 1.00 97.81 349 ARG A C 1
ATOM 2681 O O . ARG A 1 349 ? 1.194 -18.891 -10.690 1.00 97.81 349 ARG A O 1
ATOM 2688 N N . ASP A 1 350 ? 1.810 -20.261 -9.023 1.00 97.56 350 ASP A N 1
ATOM 2689 C CA . ASP A 1 350 ? 1.628 -21.511 -9.768 1.00 97.56 350 ASP A CA 1
ATOM 2690 C C . ASP A 1 350 ? 0.155 -21.705 -10.193 1.00 97.56 350 ASP A C 1
ATOM 2692 O O . ASP A 1 350 ? -0.097 -22.275 -11.254 1.00 97.56 350 ASP A O 1
ATOM 2696 N N . ASP A 1 351 ? -0.798 -21.154 -9.431 1.00 97.44 351 ASP A N 1
ATOM 2697 C CA . ASP A 1 351 ? -2.237 -21.084 -9.740 1.00 97.44 351 ASP A CA 1
ATOM 2698 C C . ASP A 1 351 ? -2.619 -19.874 -10.623 1.00 97.44 351 ASP A C 1
ATOM 2700 O O . ASP A 1 351 ? -3.747 -19.382 -10.605 1.00 97.44 351 ASP A O 1
ATOM 2704 N N . GLY A 1 352 ? -1.665 -19.352 -11.397 1.00 98.12 352 GLY A N 1
ATOM 2705 C CA . GLY A 1 352 ? -1.896 -18.313 -12.402 1.00 98.12 352 GLY A CA 1
ATOM 2706 C C . GLY A 1 352 ? -1.774 -16.876 -11.899 1.00 98.12 352 GLY A C 1
ATOM 2707 O O . GLY A 1 352 ? -1.890 -15.963 -12.713 1.00 98.12 352 GLY A O 1
ATOM 2708 N N . GLY A 1 353 ? -1.511 -16.648 -10.610 1.00 98.62 353 GLY A N 1
ATOM 2709 C CA . GLY A 1 353 ? -1.258 -15.307 -10.083 1.00 98.62 353 GLY A CA 1
ATOM 2710 C C . GLY A 1 353 ? 0.062 -14.715 -10.583 1.00 98.62 353 GLY A C 1
ATOM 2711 O O . GLY A 1 353 ? 1.025 -15.442 -10.848 1.00 98.62 353 GLY A O 1
ATOM 2712 N N . SER A 1 354 ? 0.135 -13.391 -10.697 1.00 98.81 354 SER A N 1
ATOM 2713 C CA . SER A 1 354 ? 1.401 -12.684 -10.933 1.00 98.81 354 SER A CA 1
ATOM 2714 C C . SER A 1 354 ? 1.972 -12.099 -9.645 1.00 98.81 354 SER A C 1
ATOM 2716 O O . SER A 1 354 ? 1.239 -11.766 -8.716 1.00 98.81 354 SER A O 1
ATOM 2718 N N . VAL A 1 355 ? 3.299 -11.976 -9.566 1.00 98.88 355 VAL A N 1
ATOM 2719 C CA . VAL A 1 355 ? 3.968 -11.299 -8.445 1.00 98.88 355 VAL A CA 1
ATOM 2720 C C . VAL A 1 355 ? 4.875 -10.205 -8.989 1.00 98.88 355 VAL A C 1
ATOM 2722 O O . VAL A 1 355 ? 5.853 -10.487 -9.684 1.00 98.88 355 VAL A O 1
ATOM 2725 N N . VAL A 1 356 ? 4.568 -8.950 -8.676 1.00 98.94 356 VAL A N 1
ATOM 2726 C CA . VAL A 1 356 ? 5.360 -7.796 -9.112 1.00 98.94 356 VAL A CA 1
ATOM 2727 C C . VAL A 1 356 ? 6.047 -7.172 -7.908 1.00 98.94 356 VAL A C 1
ATOM 2729 O O . VAL A 1 356 ? 5.419 -6.797 -6.921 1.00 98.94 356 VAL A O 1
ATOM 2732 N N . LEU A 1 357 ? 7.369 -7.083 -7.998 1.00 98.94 357 LEU A N 1
ATOM 2733 C CA . LEU A 1 357 ? 8.225 -6.528 -6.964 1.00 98.94 357 LEU A CA 1
ATOM 2734 C C . LEU A 1 357 ? 8.510 -5.064 -7.295 1.00 98.94 357 LEU A C 1
ATOM 2736 O O . LEU A 1 357 ? 9.160 -4.786 -8.304 1.00 98.94 357 LEU A O 1
ATOM 2740 N N . LEU A 1 358 ? 8.047 -4.138 -6.461 1.00 98.94 358 LEU A N 1
ATOM 2741 C CA . LEU A 1 358 ? 8.422 -2.730 -6.570 1.00 98.94 358 LEU A CA 1
ATOM 2742 C C . LEU A 1 358 ? 9.681 -2.498 -5.737 1.00 98.94 358 LEU A C 1
ATOM 2744 O O . LEU A 1 358 ? 9.764 -2.911 -4.584 1.00 98.94 358 LEU A O 1
ATOM 2748 N N . GLY A 1 359 ? 10.690 -1.897 -6.349 1.00 98.50 359 GLY A N 1
ATOM 2749 C CA . GLY A 1 359 ? 11.976 -1.592 -5.747 1.00 98.50 359 GLY A CA 1
ATOM 2750 C C . GLY A 1 359 ? 12.102 -0.130 -5.342 1.00 98.50 359 GLY A C 1
ATOM 2751 O O . GLY A 1 359 ? 11.212 0.682 -5.571 1.00 98.50 359 GLY A O 1
ATOM 2752 N N . SER A 1 360 ? 13.239 0.201 -4.740 1.00 98.12 360 SER A N 1
ATOM 2753 C CA . SER A 1 360 ? 13.647 1.576 -4.475 1.00 98.12 360 SER A CA 1
ATOM 2754 C C . SER A 1 360 ? 15.159 1.627 -4.286 1.00 98.12 360 SER A C 1
ATOM 2756 O O . SER A 1 360 ? 15.719 0.805 -3.557 1.00 98.12 360 SER A O 1
ATOM 2758 N N . GLY A 1 361 ? 15.808 2.625 -4.880 1.00 97.62 361 GLY A N 1
ATOM 2759 C CA . GLY A 1 361 ? 17.209 2.967 -4.636 1.00 97.62 361 GLY A CA 1
ATOM 2760 C C . GLY A 1 361 ? 17.477 3.411 -3.200 1.00 97.62 361 GLY A C 1
ATOM 2761 O O . GLY A 1 361 ? 18.585 3.242 -2.702 1.00 97.62 361 GLY A O 1
ATOM 2762 N N . ALA A 1 362 ? 16.447 3.878 -2.485 1.00 97.00 362 ALA A N 1
ATOM 2763 C CA . ALA A 1 362 ? 16.543 4.197 -1.062 1.00 97.00 362 ALA A CA 1
ATOM 2764 C C . ALA A 1 362 ? 16.523 2.949 -0.156 1.00 97.00 362 ALA A C 1
ATOM 2766 O O . ALA A 1 362 ? 16.780 3.060 1.045 1.00 97.00 362 ALA A O 1
ATOM 2767 N N . ALA A 1 363 ? 16.214 1.762 -0.697 1.00 97.94 363 ALA A N 1
ATOM 2768 C CA . ALA A 1 363 ? 16.127 0.547 0.100 1.00 97.94 363 ALA A CA 1
ATOM 2769 C C . ALA A 1 363 ? 17.516 0.117 0.611 1.00 97.94 363 ALA A C 1
ATOM 2771 O O . ALA A 1 363 ? 18.445 -0.086 -0.182 1.00 97.94 363 ALA A O 1
ATOM 2772 N N . PRO A 1 364 ? 17.683 -0.110 1.927 1.00 97.88 364 PRO A N 1
ATOM 2773 C CA . PRO A 1 364 ? 18.940 -0.601 2.467 1.00 97.88 364 PRO A CA 1
ATOM 2774 C C . PRO A 1 364 ? 19.243 -2.018 1.966 1.00 97.88 364 PRO A C 1
ATOM 2776 O O . PRO A 1 364 ? 18.351 -2.788 1.600 1.00 97.88 364 PRO A O 1
ATOM 2779 N N . ALA A 1 365 ? 20.522 -2.397 2.028 1.00 98.31 365 ALA A N 1
ATOM 2780 C CA . ALA A 1 365 ? 21.024 -3.670 1.508 1.00 98.31 365 ALA A CA 1
ATOM 2781 C C . ALA A 1 365 ? 20.217 -4.898 1.968 1.00 98.31 365 ALA A C 1
ATOM 2783 O O . ALA A 1 365 ? 19.979 -5.810 1.175 1.00 98.31 365 ALA A O 1
ATOM 2784 N N . TYR A 1 366 ? 19.781 -4.924 3.234 1.00 98.19 366 TYR A N 1
ATOM 2785 C CA . TYR A 1 366 ? 19.011 -6.041 3.785 1.00 98.19 366 TYR A CA 1
ATOM 2786 C C . TYR A 1 366 ? 17.586 -6.112 3.213 1.00 98.19 366 TYR A C 1
ATOM 2788 O O . TYR A 1 366 ? 17.154 -7.195 2.835 1.00 98.19 366 TYR A O 1
ATOM 2796 N N . ALA A 1 367 ? 16.885 -4.981 3.072 1.00 98.56 367 ALA A N 1
ATOM 2797 C CA . ALA A 1 367 ? 15.524 -4.945 2.535 1.00 98.56 367 ALA A CA 1
ATOM 2798 C C . ALA A 1 367 ? 15.521 -5.313 1.047 1.00 98.56 367 ALA A C 1
ATOM 2800 O O . ALA A 1 367 ? 14.737 -6.149 0.594 1.00 98.56 367 ALA A O 1
ATOM 2801 N N . ARG A 1 368 ? 16.501 -4.796 0.293 1.00 98.62 368 ARG A N 1
ATOM 2802 C CA . ARG A 1 368 ? 16.742 -5.216 -1.092 1.00 98.62 368 ARG A CA 1
ATOM 2803 C C . ARG A 1 368 ? 17.057 -6.710 -1.193 1.00 98.62 368 ARG A C 1
ATOM 2805 O O . ARG A 1 368 ? 16.588 -7.378 -2.113 1.00 98.62 368 ARG A O 1
ATOM 2812 N N . ALA A 1 369 ? 17.860 -7.253 -0.276 1.00 98.69 369 ALA A N 1
ATOM 2813 C CA . ALA A 1 369 ? 18.154 -8.684 -0.239 1.00 98.69 369 ALA A CA 1
ATOM 2814 C C . ALA A 1 369 ? 16.896 -9.519 0.044 1.00 98.69 369 ALA A C 1
ATOM 2816 O O . ALA A 1 369 ? 16.709 -10.544 -0.611 1.00 98.69 369 ALA A O 1
ATOM 2817 N N . ASN A 1 370 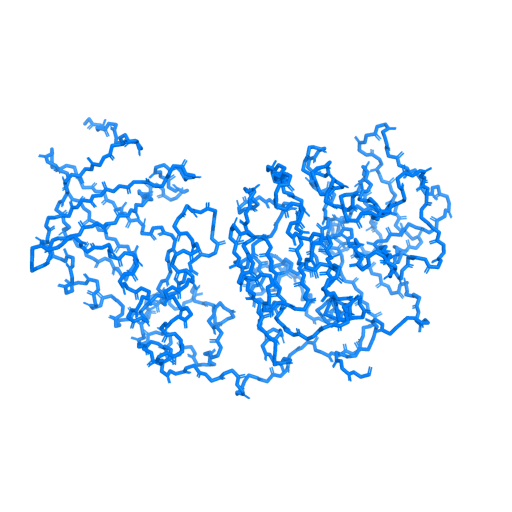? 16.020 -9.065 0.944 1.00 98.81 370 ASN A N 1
ATOM 2818 C CA . ASN A 1 370 ? 14.749 -9.730 1.223 1.00 98.81 370 ASN A CA 1
ATOM 2819 C C . ASN A 1 370 ? 13.827 -9.725 -0.008 1.00 98.81 370 ASN A C 1
ATOM 2821 O O . ASN A 1 370 ? 13.315 -10.779 -0.379 1.00 98.81 370 ASN A O 1
ATOM 2825 N N . LEU A 1 371 ? 13.691 -8.591 -0.708 1.00 98.81 371 LEU A N 1
ATOM 2826 C CA . LEU A 1 371 ? 12.911 -8.505 -1.952 1.00 98.81 371 LEU A CA 1
ATOM 2827 C C . LEU A 1 371 ? 13.446 -9.471 -3.019 1.00 98.81 371 LEU A C 1
ATOM 2829 O O . LEU A 1 371 ? 12.715 -10.244 -3.636 1.00 98.81 371 LEU A O 1
ATOM 2833 N N . ASN A 1 372 ? 14.768 -9.484 -3.185 1.00 98.81 372 ASN A N 1
ATOM 2834 C CA . ASN A 1 372 ? 15.460 -10.389 -4.095 1.00 98.81 372 ASN A CA 1
ATOM 2835 C C . ASN A 1 372 ? 15.295 -11.871 -3.716 1.00 98.81 372 ASN A C 1
ATOM 2837 O O . ASN A 1 372 ? 15.327 -12.733 -4.600 1.00 98.81 372 ASN A O 1
ATOM 2841 N N . ALA A 1 373 ? 15.124 -12.181 -2.429 1.00 98.81 373 ALA A N 1
ATOM 2842 C CA . ALA A 1 373 ? 14.840 -13.532 -1.958 1.00 98.81 373 ALA A CA 1
ATOM 2843 C C . ALA A 1 373 ? 13.425 -13.987 -2.347 1.00 98.81 373 ALA A C 1
ATOM 2845 O O . ALA A 1 373 ? 13.263 -15.155 -2.698 1.00 98.81 373 ALA A O 1
ATOM 2846 N N . VAL A 1 374 ? 12.439 -13.080 -2.384 1.00 98.81 374 VAL A N 1
ATOM 2847 C CA . VAL A 1 374 ? 11.094 -13.374 -2.912 1.00 98.81 374 VAL A CA 1
ATOM 2848 C C . VAL A 1 374 ? 11.186 -13.776 -4.387 1.00 98.81 374 VAL A C 1
ATOM 2850 O O . VAL A 1 374 ? 10.767 -14.878 -4.738 1.00 98.81 374 VAL A O 1
ATOM 2853 N N . ALA A 1 375 ? 11.838 -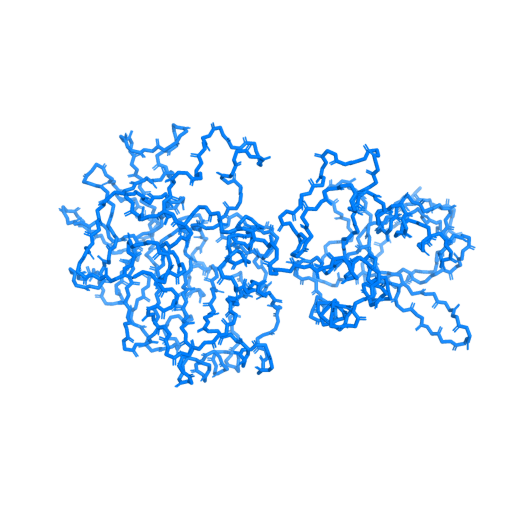12.970 -5.238 1.00 98.81 375 ALA A N 1
ATOM 2854 C CA . ALA A 1 375 ? 12.046 -13.317 -6.654 1.00 98.81 375 ALA A CA 1
ATOM 2855 C C . ALA A 1 375 ? 12.709 -14.696 -6.825 1.00 98.81 375 ALA A C 1
ATOM 2857 O O . ALA A 1 375 ? 12.273 -15.518 -7.633 1.00 98.81 375 ALA A O 1
ATOM 2858 N N . ALA A 1 376 ? 13.756 -14.962 -6.035 1.00 98.75 376 ALA A N 1
ATOM 2859 C CA . ALA A 1 376 ? 14.480 -16.228 -6.057 1.00 98.75 376 ALA A CA 1
ATOM 2860 C C . ALA A 1 376 ? 13.597 -17.417 -5.652 1.00 98.75 376 ALA A C 1
ATOM 2862 O O . ALA A 1 376 ? 13.655 -18.470 -6.287 1.00 98.75 376 ALA A O 1
ATOM 2863 N N . ALA A 1 377 ? 12.774 -17.258 -4.614 1.00 98.56 377 ALA A N 1
ATOM 2864 C CA . ALA A 1 377 ? 11.866 -18.294 -4.139 1.00 98.56 377 ALA A CA 1
ATOM 2865 C C . ALA A 1 377 ? 10.787 -18.632 -5.176 1.00 98.56 377 ALA A C 1
ATOM 2867 O O . ALA A 1 377 ? 10.392 -19.792 -5.296 1.00 98.56 377 ALA A O 1
ATOM 2868 N N . LEU A 1 378 ? 10.371 -17.659 -5.983 1.00 98.56 378 LEU A N 1
ATOM 2869 C CA . LEU A 1 378 ? 9.451 -17.868 -7.103 1.00 98.56 378 LEU A CA 1
ATOM 2870 C C . LEU A 1 378 ? 10.142 -18.452 -8.346 1.00 98.56 378 LEU A C 1
ATOM 2872 O O . LEU A 1 378 ? 9.498 -18.700 -9.360 1.00 98.56 378 LEU A O 1
ATOM 2876 N N . GLY A 1 379 ? 11.445 -18.731 -8.278 1.00 98.38 379 GLY A N 1
ATOM 2877 C CA . GLY A 1 379 ? 12.206 -19.320 -9.379 1.00 98.38 379 GLY A CA 1
ATOM 2878 C C . GLY A 1 379 ? 12.613 -18.321 -10.462 1.00 98.38 379 GLY A C 1
ATOM 2879 O O . GLY A 1 379 ? 13.173 -18.744 -11.468 1.00 98.38 379 GLY A O 1
ATOM 2880 N N . SER A 1 380 ? 12.387 -17.020 -10.255 1.00 98.62 380 SER A N 1
ATOM 2881 C CA . SER A 1 380 ? 12.870 -15.991 -11.172 1.00 98.62 380 SER A CA 1
ATOM 2882 C C . SER A 1 380 ? 14.341 -15.664 -10.913 1.00 98.62 380 SER A C 1
ATOM 2884 O O . SER A 1 380 ? 14.820 -15.638 -9.769 1.00 98.62 380 SER A O 1
ATOM 2886 N N . ASP A 1 381 ? 15.077 -15.358 -11.980 1.00 98.50 381 ASP A N 1
ATOM 2887 C CA . ASP A 1 381 ? 16.439 -14.829 -11.904 1.00 98.50 381 ASP A CA 1
ATOM 2888 C C . ASP A 1 381 ? 16.492 -13.293 -11.827 1.00 98.50 381 ASP A C 1
ATOM 2890 O O . ASP A 1 381 ? 17.587 -12.754 -11.668 1.00 98.50 381 ASP A O 1
ATOM 2894 N N . LEU A 1 382 ? 15.358 -12.585 -11.887 1.00 98.81 382 LEU A N 1
ATOM 2895 C CA . LEU A 1 382 ? 15.309 -11.123 -11.771 1.00 98.81 382 LEU A CA 1
ATOM 2896 C C . LEU A 1 382 ? 15.715 -10.644 -10.378 1.00 98.81 382 LEU A C 1
ATOM 2898 O O . LEU A 1 382 ? 15.322 -11.225 -9.367 1.00 98.81 382 LEU A O 1
ATOM 2902 N N . ARG A 1 383 ? 16.488 -9.564 -10.304 1.00 98.75 383 ARG A N 1
ATOM 2903 C CA . ARG A 1 383 ? 16.910 -8.936 -9.050 1.00 98.75 383 ARG A CA 1
ATOM 2904 C C . ARG A 1 383 ? 16.861 -7.418 -9.174 1.00 98.75 383 ARG A C 1
ATOM 2906 O O . ARG A 1 383 ? 17.275 -6.883 -10.201 1.00 98.75 383 ARG A O 1
ATOM 2913 N N . LEU A 1 384 ? 16.469 -6.742 -8.100 1.00 98.75 384 LEU A N 1
ATOM 2914 C CA . LEU A 1 384 ? 16.774 -5.331 -7.907 1.00 98.75 384 LEU A CA 1
ATOM 2915 C C . LEU A 1 384 ? 18.284 -5.187 -7.670 1.00 98.75 384 LEU A C 1
ATOM 2917 O O . LEU A 1 384 ? 18.876 -5.933 -6.872 1.00 98.75 384 LEU A O 1
ATOM 2921 N N . ASN A 1 385 ? 18.920 -4.288 -8.409 1.00 98.69 385 ASN A N 1
ATOM 2922 C CA . ASN A 1 385 ? 20.356 -4.068 -8.351 1.00 98.69 385 ASN A CA 1
ATOM 2923 C C . ASN A 1 385 ? 20.756 -3.209 -7.139 1.00 98.69 385 ASN A C 1
ATOM 2925 O O . ASN A 1 385 ? 19.924 -2.570 -6.507 1.00 98.69 385 ASN A O 1
ATOM 2929 N N . ALA A 1 386 ? 22.036 -3.252 -6.770 1.00 98.38 386 ALA A N 1
ATOM 2930 C CA . ALA A 1 386 ? 22.581 -2.464 -5.667 1.00 98.38 386 ALA A CA 1
ATOM 2931 C C . ALA A 1 386 ? 23.089 -1.104 -6.173 1.00 98.38 386 ALA A C 1
ATOM 2933 O O . ALA A 1 386 ? 24.294 -0.850 -6.190 1.00 98.38 386 ALA A O 1
ATOM 2934 N N . ASP A 1 387 ? 22.174 -0.276 -6.664 1.00 98.44 387 ASP A N 1
ATOM 2935 C CA . ASP A 1 387 ? 22.463 1.016 -7.283 1.00 98.44 387 ASP A CA 1
ATOM 2936 C C . ASP A 1 387 ? 21.317 2.022 -7.112 1.00 98.44 387 ASP A C 1
ATOM 2938 O O . ASP A 1 387 ? 20.214 1.673 -6.690 1.00 98.44 387 ASP A O 1
ATOM 2942 N N . GLU A 1 388 ? 21.597 3.269 -7.473 1.00 98.06 388 GLU A N 1
ATOM 2943 C CA . GLU A 1 388 ? 20.600 4.296 -7.763 1.00 98.06 388 GLU A CA 1
ATOM 2944 C C . GLU A 1 388 ? 20.736 4.708 -9.234 1.00 98.06 388 GLU A C 1
ATOM 2946 O O . GLU A 1 388 ? 21.848 4.875 -9.743 1.00 98.06 388 GLU A O 1
ATOM 2951 N N . VAL A 1 389 ? 19.613 4.858 -9.929 1.00 98.25 389 VAL A N 1
ATOM 2952 C CA . VAL A 1 389 ? 19.557 5.423 -11.280 1.00 98.25 389 VAL A CA 1
ATOM 2953 C C . VAL A 1 389 ? 19.136 6.879 -11.163 1.00 98.25 389 VAL A C 1
ATOM 2955 O O . VAL A 1 389 ? 18.147 7.189 -10.498 1.00 98.25 389 VAL A O 1
ATOM 2958 N N . ARG A 1 390 ? 19.899 7.767 -11.796 1.00 97.94 390 ARG A N 1
ATOM 2959 C CA . ARG A 1 390 ? 19.716 9.217 -11.712 1.00 97.94 390 ARG A CA 1
ATOM 2960 C C . ARG A 1 390 ? 19.712 9.844 -13.088 1.00 97.94 390 ARG A C 1
ATOM 2962 O O . ARG A 1 390 ? 20.517 9.443 -13.920 1.00 97.94 390 ARG A O 1
ATOM 2969 N N . ASP A 1 391 ? 18.898 10.861 -13.311 1.00 97.25 391 ASP A N 1
ATOM 2970 C CA . ASP A 1 391 ? 18.903 11.647 -14.538 1.00 97.25 391 ASP A CA 1
ATOM 2971 C C . ASP A 1 391 ? 18.965 13.145 -14.221 1.00 97.25 391 ASP A C 1
ATOM 2973 O O . ASP A 1 391 ? 18.006 13.740 -13.741 1.00 97.25 391 ASP A O 1
ATOM 2977 N N . ALA A 1 392 ? 20.117 13.761 -14.485 1.00 93.75 392 ALA A N 1
ATOM 2978 C CA . ALA A 1 392 ? 20.315 15.190 -14.254 1.00 93.75 392 ALA A CA 1
ATOM 2979 C C . ALA A 1 392 ? 19.612 16.074 -15.303 1.00 93.75 392 ALA A C 1
ATOM 2981 O O . ALA A 1 392 ? 19.440 17.270 -15.068 1.00 93.75 392 ALA A O 1
ATOM 2982 N N . GLU A 1 393 ? 19.234 15.516 -16.459 1.00 92.81 393 GLU A N 1
ATOM 2983 C CA . GLU A 1 393 ? 18.527 16.230 -17.530 1.00 92.81 393 GLU A CA 1
ATOM 2984 C C . GLU A 1 393 ? 17.012 15.970 -17.492 1.00 92.81 393 GLU A C 1
ATOM 2986 O O . GLU A 1 393 ? 16.239 16.864 -17.836 1.00 92.81 393 GLU A O 1
ATOM 2991 N N . GLY A 1 394 ? 16.601 14.774 -17.057 1.00 85.06 394 GLY A N 1
ATOM 2992 C CA . GLY A 1 394 ? 15.208 14.310 -16.975 1.00 85.06 394 GLY A CA 1
ATOM 2993 C C . GLY A 1 394 ? 14.631 14.177 -15.557 1.00 85.06 394 GLY A C 1
ATOM 2994 O O . GLY A 1 394 ? 13.562 13.597 -15.392 1.00 85.06 394 GLY A O 1
ATOM 2995 N N . GLY A 1 395 ? 15.330 14.658 -14.526 1.00 89.88 395 GLY A N 1
ATOM 2996 C CA . GLY A 1 395 ? 14.858 14.624 -13.139 1.00 89.88 395 GLY A CA 1
ATOM 2997 C C . GLY A 1 395 ? 13.710 15.605 -12.873 1.00 89.88 395 GLY A C 1
ATOM 2998 O O . GLY A 1 395 ? 13.798 16.785 -13.225 1.00 89.88 395 GLY A O 1
ATOM 2999 N N . LEU A 1 396 ? 12.646 15.141 -12.216 1.00 93.50 396 LEU A N 1
ATOM 3000 C CA . LEU A 1 396 ? 11.534 15.994 -11.785 1.00 93.50 396 LEU A CA 1
ATOM 3001 C C . LEU A 1 396 ? 11.869 16.780 -10.523 1.00 93.50 396 LEU A C 1
ATOM 3003 O O . LEU A 1 396 ? 12.652 16.339 -9.686 1.00 93.50 396 LEU A O 1
ATOM 3007 N N . ASP A 1 397 ? 11.249 17.954 -10.392 1.00 92.50 397 ASP A N 1
ATOM 3008 C CA . ASP A 1 397 ? 11.380 18.830 -9.218 1.00 92.50 397 ASP A CA 1
ATOM 3009 C C . ASP A 1 397 ? 12.845 19.163 -8.843 1.00 92.50 397 ASP A C 1
ATOM 3011 O O . ASP A 1 397 ? 13.215 19.362 -7.688 1.00 92.50 397 ASP A O 1
ATOM 3015 N N . GLY A 1 398 ? 13.737 19.171 -9.843 1.00 92.25 398 GLY A N 1
ATOM 3016 C CA . GLY A 1 398 ? 15.172 19.383 -9.637 1.00 92.25 398 GLY A CA 1
ATOM 3017 C C . GLY A 1 398 ? 15.893 18.255 -8.884 1.00 92.25 398 GLY A C 1
ATOM 3018 O O . GLY A 1 398 ? 17.055 18.432 -8.510 1.00 92.25 398 GLY A O 1
ATOM 3019 N N . ASP A 1 399 ? 15.246 17.107 -8.668 1.00 96.56 399 ASP A N 1
ATOM 3020 C CA . ASP A 1 399 ? 15.830 15.918 -8.056 1.00 96.56 399 ASP A CA 1
ATOM 3021 C C . ASP A 1 399 ? 16.143 14.873 -9.134 1.00 96.56 399 ASP A C 1
ATOM 3023 O O . ASP A 1 399 ? 15.263 14.223 -9.694 1.00 96.56 399 ASP A O 1
ATOM 3027 N N . GLU A 1 400 ? 17.433 14.660 -9.388 1.00 97.81 400 GLU A N 1
ATOM 3028 C CA . GLU A 1 400 ? 17.920 13.678 -10.365 1.00 97.81 400 GLU A CA 1
ATOM 3029 C C . GLU A 1 400 ? 17.487 12.234 -10.056 1.00 97.81 400 GLU A C 1
ATOM 3031 O O . GLU A 1 400 ? 17.566 11.372 -10.923 1.00 97.81 400 GLU A O 1
ATOM 3036 N N . ARG A 1 401 ? 17.010 11.938 -8.841 1.00 97.50 401 ARG A N 1
ATOM 3037 C CA . ARG A 1 401 ? 16.488 10.612 -8.469 1.00 97.50 401 ARG A CA 1
ATOM 3038 C C . ARG A 1 401 ? 15.028 10.416 -8.882 1.00 97.50 401 ARG A C 1
ATOM 3040 O O . ARG A 1 401 ? 14.513 9.310 -8.742 1.00 97.50 401 ARG A O 1
ATOM 3047 N N . LEU A 1 402 ? 14.337 11.457 -9.336 1.00 97.75 402 LEU A N 1
ATOM 3048 C CA . LEU A 1 402 ? 12.943 11.414 -9.777 1.00 97.75 402 LEU A CA 1
ATOM 3049 C C . LEU A 1 402 ? 12.904 11.287 -11.302 1.00 97.75 402 LEU A C 1
ATOM 3051 O O . LEU A 1 402 ? 12.708 12.266 -12.011 1.00 97.75 402 LEU A O 1
ATOM 3055 N N . VAL A 1 403 ? 13.159 10.076 -11.798 1.00 98.06 403 VAL A N 1
ATOM 3056 C CA . VAL A 1 403 ? 13.437 9.814 -13.218 1.00 98.06 403 VAL A CA 1
ATOM 3057 C C . VAL A 1 403 ? 12.145 9.656 -14.017 1.00 98.06 403 VAL A C 1
ATOM 3059 O O . VAL A 1 403 ? 11.255 8.908 -13.605 1.00 98.06 403 VAL A O 1
ATOM 3062 N N . THR A 1 404 ? 12.074 10.278 -15.195 1.00 97.94 404 THR A N 1
ATOM 3063 C CA . THR A 1 404 ? 11.063 9.957 -16.212 1.00 97.94 404 THR A CA 1
ATOM 3064 C C . THR A 1 404 ? 11.670 9.232 -17.409 1.00 97.94 404 THR A C 1
ATOM 3066 O O . THR A 1 404 ? 12.884 9.241 -17.622 1.00 97.94 404 THR A O 1
ATOM 3069 N N . THR A 1 405 ? 10.841 8.529 -18.182 1.00 98.12 405 THR A N 1
ATOM 3070 C CA . THR A 1 405 ? 11.280 7.935 -19.448 1.00 98.12 405 THR A CA 1
ATOM 3071 C C . THR A 1 405 ? 10.131 7.594 -20.392 1.00 98.12 405 THR A C 1
ATOM 3073 O O . THR A 1 405 ? 9.057 7.173 -19.964 1.00 98.12 405 THR A O 1
ATOM 3076 N N . ALA A 1 406 ? 10.409 7.670 -21.695 1.00 97.69 406 ALA A N 1
ATOM 3077 C CA . ALA A 1 406 ? 9.565 7.162 -22.777 1.00 97.69 406 ALA A CA 1
ATOM 3078 C C . ALA A 1 406 ? 10.199 5.955 -23.515 1.00 97.69 406 ALA A C 1
ATOM 3080 O O . ALA A 1 406 ? 9.784 5.574 -24.619 1.00 97.69 406 ALA A O 1
ATOM 3081 N N . ARG A 1 407 ? 11.254 5.339 -22.955 1.00 97.56 407 ARG A N 1
ATOM 3082 C CA . ARG A 1 407 ? 12.022 4.252 -23.594 1.00 97.56 407 ARG A CA 1
ATOM 3083 C C . ARG A 1 407 ? 11.368 2.895 -23.378 1.00 97.56 407 ARG A C 1
ATOM 3085 O O . ARG A 1 407 ? 11.789 2.101 -22.534 1.00 97.56 407 ARG A O 1
ATOM 3092 N N . PHE A 1 408 ? 10.377 2.622 -24.218 1.00 97.81 408 PHE A N 1
ATOM 3093 C CA . PHE A 1 408 ? 9.530 1.435 -24.129 1.00 97.81 408 PHE A CA 1
ATOM 3094 C C . PHE A 1 408 ? 9.817 0.398 -25.217 1.00 97.81 408 PHE A C 1
ATOM 3096 O O . PHE A 1 408 ? 10.007 0.733 -26.389 1.00 97.81 408 PHE A O 1
ATOM 3103 N N . ASP A 1 409 ? 9.762 -0.882 -24.851 1.00 96.81 409 ASP A N 1
ATOM 3104 C CA . ASP A 1 409 ? 9.593 -1.979 -25.803 1.00 96.81 409 ASP A CA 1
ATOM 3105 C C . ASP A 1 409 ? 8.107 -2.156 -26.141 1.00 96.81 409 ASP A C 1
ATOM 3107 O O . ASP A 1 409 ? 7.406 -2.997 -25.576 1.00 96.81 409 ASP A O 1
ATOM 3111 N N . ARG A 1 410 ? 7.618 -1.362 -27.099 1.00 95.31 410 ARG A N 1
ATOM 3112 C CA . ARG A 1 410 ? 6.208 -1.384 -27.532 1.00 95.31 410 ARG A CA 1
ATOM 3113 C C . ARG A 1 410 ? 5.787 -2.661 -28.274 1.00 95.31 410 ARG A C 1
ATOM 3115 O O . ARG A 1 410 ? 4.675 -2.719 -28.789 1.00 95.31 410 ARG A O 1
ATOM 3122 N N . SER A 1 411 ? 6.646 -3.682 -28.360 1.00 94.88 411 SER A N 1
ATOM 3123 C CA . SER A 1 411 ? 6.206 -5.017 -28.780 1.00 94.88 411 SER A CA 1
ATOM 3124 C C . SER A 1 411 ? 5.399 -5.741 -27.694 1.00 94.88 411 SER A C 1
ATOM 3126 O O . SER A 1 411 ? 4.671 -6.684 -28.007 1.00 94.88 411 SER A O 1
ATOM 3128 N N . LEU A 1 412 ? 5.498 -5.289 -26.438 1.00 95.56 412 LEU A N 1
ATOM 3129 C CA . LEU A 1 412 ? 4.736 -5.799 -25.302 1.00 95.56 412 LEU A CA 1
ATOM 3130 C C . LEU A 1 412 ? 3.460 -4.965 -25.072 1.00 95.56 412 LEU A C 1
ATOM 3132 O O . LEU A 1 412 ? 3.503 -3.739 -25.216 1.00 95.56 412 LEU A O 1
ATOM 3136 N N . PRO A 1 413 ? 2.337 -5.590 -24.670 1.00 96.19 413 PRO A N 1
ATOM 3137 C CA . PRO A 1 413 ? 1.049 -4.919 -24.477 1.00 96.19 413 PRO A CA 1
ATOM 3138 C C . PRO A 1 413 ? 0.974 -4.232 -23.101 1.00 96.19 413 PRO A C 1
ATOM 3140 O O . PRO A 1 413 ? 0.088 -4.507 -22.306 1.00 96.19 413 PRO A O 1
ATOM 3143 N N . LEU A 1 414 ? 1.962 -3.396 -22.775 1.00 97.88 414 LEU A N 1
ATOM 3144 C CA . LEU A 1 414 ? 2.077 -2.761 -21.452 1.00 97.88 414 LEU A CA 1
ATOM 3145 C C . LEU A 1 414 ? 1.746 -1.266 -21.462 1.00 97.88 414 LEU A C 1
ATOM 3147 O O . LEU A 1 414 ? 1.625 -0.658 -20.404 1.00 97.88 414 LEU A O 1
ATOM 3151 N N . PHE A 1 415 ? 1.647 -0.672 -22.652 1.00 98.25 415 PHE A N 1
ATOM 3152 C CA . PHE A 1 415 ? 1.684 0.781 -22.837 1.00 98.25 415 PHE A CA 1
ATOM 3153 C C . PHE A 1 415 ? 0.383 1.368 -23.408 1.00 98.25 415 PHE A C 1
ATOM 3155 O O . PHE A 1 415 ? 0.371 2.518 -23.837 1.00 98.25 415 PHE A O 1
ATOM 3162 N N . GLY A 1 416 ? -0.695 0.583 -23.463 1.00 97.81 416 GLY A N 1
ATOM 3163 C CA . GLY A 1 416 ? -2.043 1.077 -23.763 1.00 97.81 416 GLY A CA 1
ATOM 3164 C C . GLY A 1 416 ? -2.764 1.553 -22.502 1.00 97.81 416 GLY A C 1
ATOM 3165 O O . GLY A 1 416 ? -2.221 1.435 -21.400 1.00 97.81 416 GLY A O 1
ATOM 3166 N N . ALA A 1 417 ? -3.990 2.051 -22.670 1.00 97.44 417 ALA A N 1
ATOM 3167 C CA . ALA A 1 417 ? -4.944 2.092 -21.566 1.00 97.44 417 ALA A CA 1
ATOM 3168 C C . ALA A 1 417 ? -5.191 0.661 -21.055 1.00 97.44 417 ALA A C 1
ATOM 3170 O O . ALA A 1 417 ? -4.958 -0.316 -21.778 1.00 97.44 417 ALA A O 1
ATOM 3171 N N . PHE A 1 418 ? -5.612 0.512 -19.806 1.00 97.00 418 PHE A N 1
ATOM 3172 C CA . PHE A 1 418 ? -5.895 -0.803 -19.257 1.00 97.00 418 PHE A CA 1
ATOM 3173 C C . PHE A 1 418 ? -7.102 -1.442 -19.960 1.00 97.00 418 PHE A C 1
ATOM 3175 O O . PHE A 1 418 ? -8.163 -0.842 -20.102 1.00 97.00 418 PHE A O 1
ATOM 3182 N N . GLY A 1 419 ? -6.932 -2.684 -20.420 1.00 90.25 419 GLY A N 1
ATOM 3183 C CA . GLY A 1 419 ? -7.978 -3.442 -21.116 1.00 90.25 419 GLY A CA 1
ATOM 3184 C C . GLY A 1 419 ? -8.092 -3.208 -22.632 1.00 90.25 419 GLY A C 1
ATOM 3185 O O . GLY A 1 419 ? -8.966 -3.824 -23.249 1.00 90.25 419 GLY A O 1
ATOM 3186 N N . GLU A 1 420 ? -7.231 -2.377 -23.237 1.00 84.81 420 GLU A N 1
ATOM 3187 C CA . GLU A 1 420 ? -7.168 -2.149 -24.699 1.00 84.81 420 GLU A CA 1
ATOM 3188 C C . GLU A 1 420 ? -6.249 -3.103 -25.482 1.00 84.81 420 GLU A C 1
ATOM 3190 O O . GLU A 1 420 ? -5.159 -3.477 -24.986 1.00 84.81 420 GLU A O 1
#

Sequence (420 aa):
MSSDIAAGATHRVEVVSVTDGDTVDVRFEGGTEEEVRLVGIDTPETEENRRFERIQEWPGIGDPETLVEYGERASAFARERLAGETVTLSFDPSEPTRGTYGRLLGYLEYEADGERVFYNREVVAEGYARAYHSGVTTHDALARAEADAREAGRGLWAEHDPESTEPVRDAPVEELFVPRPSSVRRAGGPLGGERAPVRAEPTATQEPTESSAVTYDDGPIPLVGVDREARVGVVGGLVINEAYEATEGFEVDTSEYGTFPFLTNLLDWLADREGEVLIDGGHGGFGVDYALSAEDAAYYRRYLEGQGLGFVQRNRLGSGFLDCGRALVVTPPVGPFGPDELDRVRAFRDDGGSVVLLGSGAAPAYARANLNAVAAALGSDLRLNADEVRDAEGGLDGDERLVTTARFDRSLPLFGAFGE

pLDDT: mean 95.21, std 6.38, range [33.81, 98.94]

Organism: NCBI:txid869886

Foldseek 3Di:
DPDPPDQADKFWWWFAAQPWLQKTWTAGPVRDIAIEGEPQKDFQDAPVCLLVGDCLLPAQADDSVLSNVLRVVSRVVCCVQHHRFTWIWHHFPLDDQADPVRHGYTWTWGADPNDTDGSLQVCLLQPRIAGDLAAGPCNVVSNVSNVNCLVVCGRSSVSRHLVPQAAALQAFAQKAWFFQFFFKAFLVARDDDPFAFDFFDQLKDKFFQDPQFHDQVSHTGRQKGDDLVLLEIEGRHPRQFCCCDVSVVHPDHPSNGSSLLLVLLSQQVSFPDDAAEEEANAQRQGPDPQHDTCVRRSVSQSNQSNVVHGYYYDRALDQVRLVRDQEYEYTLGNHADDPVRLVSVLVSVVVGHHYYYYGHLPDDPNSQVRSQVSCVSSVHRMGRGNITMFRCPQAPPNGRSRGMDSRGPVVRPSRGRHPD

Secondary structure (DSSP, 8-state):
------TTS-EEEEEEEE-SSSEEEEEETTS-EEEEEETTEEPPPPTTTTTS--GGGSTT---HHHHHHHHHHHHHHHHHHHTT-EEEEE--TTS-SB-TTS-EEEEEEEEETTEEEEHHHHHHHTTS-EEP-SS-TTHHHHHHHHHHHHHTT-GGGGG--GGG----S-S--S-EEEESPPPEEETTB---STT-SEE--TT-EEEESSTTPPP-TTS--EEEEEETTTTEEEESS-TT-GGGSGGGT-SS--TTSTHHHHHHHHHHHH-SS--EEEEE--TT-TT-TT---GGGGHHHHHHHHHTT--EEEESS--HHHHTTEEEEEE---SSPPPHHHHHHHHHHHHTT-EEEEE--TTS-HHHHHHHHHHHHHTT--EEE-SEEEE-TTTBGGG-TTEEEE--B-TTSTTSSSTT-

InterPro domains:
  IPR002071 Thermonuclease active site [PS01123] (20-45)
  IPR016071 Staphylococcal nuclease (SNase-like), OB-fold [PF00565] (36-158)
  IPR016071 Staphylococcal nuclease (SNase-like), OB-fold [PS50830] (9-159)
  IPR016071 Staphylococcal nuclease (SNase-like), OB-fold [SM00318] (9-159)
  IPR035437 SNase-like, OB-fold superfamily [G3DSA:2.40.50.90] (6-164)
  IPR035437 SNase-like, OB-fold superfamily [SSF50199] (6-163)